Protein AF-0000000082332809 (afdb_homodimer)

Sequence (486 aa):
MLRMMIKRKRERTHAEDRYLALVLATSAGLLNAMALGAFGIFPSHMSGNAAQLSSEVSNVDIRDLKFLLAILTAFVIGCVTSRLIVMYGVKHHLRTIFSIVLLTEGVMLMLLSAFETFFYAAGNNREAIVCLGFLMGIHNATSTQLSNGRVRSTHVTGTLTDAGIALGSVLTAWFQRDRSQPMTAACQQFVTHLVTIVSFLSGGMAGLLLFEQFSFSSMIAVGMFLVLIAISSIVITVRIARYMLRMMIKRKRERTHAEDRYLALVLATSAGLLNAMALGAFGIFPSHMSGNAAQLSSEVSNVDIRDLKFLLAILTAFVIGCVTSRLIVMYGVKHHLRTIFSIVLLTEGVMLMLLSAFETFFYAAGNNREAIVCLGFLMGIHNATSTQLSNGRVRSTHVTGTLTDAGIALGSVLTAWFQRDRSQPMTAACQQFVTHLVTIVSFLSGGMAGLLLFEQFSFSSMIAVGMFLVLIAISSIVITVRIARY

Solvent-accessible surface area (backbone atoms only — not comparable to full-atom values): 22705 Å² total; per-residue (Å²): 120,53,63,56,53,36,77,55,96,60,84,79,50,73,67,43,48,36,50,48,19,39,54,48,2,18,50,42,15,24,52,34,24,35,38,27,68,76,69,71,42,58,60,59,30,38,36,51,45,45,52,47,36,24,51,28,67,72,68,66,41,60,70,62,37,51,52,44,50,44,29,53,49,27,19,32,51,18,4,20,51,34,35,45,52,47,52,53,21,58,75,68,68,41,46,51,38,57,25,48,52,40,27,50,48,11,50,50,41,28,50,50,28,48,46,44,69,74,60,64,45,89,81,51,54,61,59,53,44,28,52,48,7,20,49,44,16,26,50,41,27,45,38,23,62,70,47,75,62,74,31,56,39,63,28,41,37,50,36,44,33,50,26,14,34,23,46,20,48,33,50,47,32,63,72,58,70,43,77,82,56,61,47,63,58,30,47,50,51,24,50,42,32,49,45,25,49,52,24,17,38,53,19,18,32,51,20,37,57,40,23,76,74,48,44,61,61,34,40,36,52,52,12,48,50,36,31,49,54,17,49,52,25,38,52,49,44,51,54,50,68,73,93,120,52,63,59,52,38,77,56,97,60,83,79,51,73,66,45,48,38,52,49,20,39,53,48,2,19,51,42,14,24,51,33,24,35,36,28,67,75,69,68,41,58,62,58,31,38,36,50,47,45,53,46,38,23,51,26,67,71,68,66,41,61,68,62,35,52,50,44,49,44,28,54,49,28,19,32,50,17,4,21,50,35,35,44,52,46,52,54,21,57,75,66,69,42,47,51,40,57,24,49,52,40,28,51,49,10,50,49,39,28,50,51,28,50,47,44,67,73,61,64,46,89,82,53,54,60,58,53,45,29,50,47,8,20,48,45,17,26,50,43,28,44,39,22,63,72,47,72,63,74,31,56,39,63,29,41,37,49,37,43,34,51,26,14,34,23,46,19,50,34,50,48,31,63,72,59,69,44,77,82,56,61,48,64,58,30,46,52,49,24,50,42,32,48,44,25,50,51,23,15,38,51,18,17,34,51,19,37,55,39,22,75,74,48,44,60,60,34,40,34,52,52,12,48,51,36,30,49,54,16,49,51,24,39,52,50,44,54,53,50,67,74,94

Structure (mmCIF, N/CA/C/O backbone):
data_AF-0000000082332809-model_v1
#
loop_
_entity.id
_entity.type
_entity.pdbx_description
1 polymer 'DUF1275 domain-containing protein'
#
loop_
_atom_site.group_PDB
_atom_site.id
_atom_site.type_symbol
_atom_site.label_atom_id
_atom_site.label_alt_id
_atom_site.label_comp_id
_atom_site.label_asym_id
_atom_site.label_entity_id
_atom_site.label_seq_id
_atom_site.pdbx_PDB_ins_code
_atom_site.Cartn_x
_atom_site.Cartn_y
_atom_site.Cartn_z
_atom_site.occupancy
_atom_site.B_iso_or_equiv
_atom_site.auth_seq_id
_atom_site.auth_comp_id
_atom_site.auth_asym_id
_atom_site.auth_atom_id
_atom_site.pdbx_PDB_model_num
ATOM 1 N N . MET A 1 1 ? 8.352 23.594 -10.523 1 31.84 1 MET A N 1
ATOM 2 C CA . MET A 1 1 ? 8 22.188 -10.391 1 31.84 1 MET A CA 1
ATOM 3 C C . MET A 1 1 ? 8.75 21.547 -9.227 1 31.84 1 MET A C 1
ATOM 5 O O . MET A 1 1 ? 8.156 20.797 -8.438 1 31.84 1 MET A O 1
ATOM 9 N N . LEU A 1 2 ? 10.125 21.797 -9.305 1 36.22 2 LEU A N 1
ATOM 10 C CA . LEU A 1 2 ? 11.078 21.203 -8.375 1 36.22 2 LEU A CA 1
ATOM 11 C C . LEU A 1 2 ? 11.008 21.875 -7.012 1 36.22 2 LEU A C 1
ATOM 13 O O . LEU A 1 2 ? 11.797 21.562 -6.117 1 36.22 2 LEU A O 1
ATOM 17 N N . ARG A 1 3 ? 10.273 22.859 -6.977 1 40.22 3 ARG A N 1
ATOM 18 C CA . ARG A 1 3 ? 10.094 23.625 -5.746 1 40.22 3 ARG A CA 1
ATOM 19 C C . ARG A 1 3 ? 9.461 22.766 -4.656 1 40.22 3 ARG A C 1
ATOM 21 O O . ARG A 1 3 ? 9.328 23.203 -3.51 1 40.22 3 ARG A O 1
ATOM 28 N N . MET A 1 4 ? 8.922 21.609 -5.113 1 40.78 4 MET A N 1
ATOM 29 C CA . MET A 1 4 ? 7.953 20.797 -4.367 1 40.78 4 MET A CA 1
ATOM 30 C C . MET A 1 4 ? 8.641 20.016 -3.26 1 40.78 4 MET A C 1
ATOM 32 O O . MET A 1 4 ? 7.977 19.406 -2.424 1 40.78 4 MET A O 1
ATOM 36 N N . MET A 1 5 ? 10.016 19.938 -3.342 1 40.44 5 MET A N 1
ATOM 37 C CA . MET A 1 5 ? 10.711 19.094 -2.373 1 40.44 5 MET A CA 1
ATOM 38 C C . MET A 1 5 ? 10.977 19.859 -1.079 1 40.44 5 MET A C 1
ATOM 40 O O . MET A 1 5 ? 11.625 19.344 -0.17 1 40.44 5 MET A O 1
ATOM 44 N N . ILE A 1 6 ? 10.711 21.172 -0.948 1 41.44 6 ILE A N 1
ATOM 45 C CA . ILE A 1 6 ? 10.977 22.016 0.218 1 41.44 6 ILE A CA 1
ATOM 46 C C . ILE A 1 6 ? 9.828 21.891 1.215 1 41.44 6 ILE A C 1
ATOM 48 O O . ILE A 1 6 ? 8.656 21.859 0.823 1 41.44 6 ILE A O 1
ATOM 52 N N . LYS A 1 7 ? 10.125 21.391 2.406 1 48.38 7 LYS A N 1
ATOM 53 C CA . LYS A 1 7 ? 9.133 21.484 3.469 1 48.38 7 LYS A CA 1
ATOM 54 C C . LYS A 1 7 ? 8.5 22.875 3.498 1 48.38 7 LYS A C 1
ATOM 56 O O . LYS A 1 7 ? 9.188 23.875 3.75 1 48.38 7 LYS A O 1
ATOM 61 N N . ARG A 1 8 ? 7.742 23.25 2.592 1 47.28 8 ARG A N 1
ATOM 62 C CA . ARG A 1 8 ? 7.141 24.578 2.68 1 47.28 8 ARG A CA 1
ATOM 63 C C . ARG A 1 8 ? 6.117 24.641 3.807 1 47.28 8 ARG A C 1
ATOM 65 O O . ARG A 1 8 ? 5.559 23.609 4.207 1 47.28 8 ARG A O 1
ATOM 72 N N . LYS A 1 9 ? 6.145 25.797 4.52 1 50.56 9 LYS A N 1
ATOM 73 C CA . LYS A 1 9 ? 5.117 26.281 5.434 1 50.56 9 LYS A CA 1
ATOM 74 C C . LYS A 1 9 ? 3.719 26 4.898 1 50.56 9 LYS A C 1
ATOM 76 O O . LYS A 1 9 ? 2.803 25.703 5.668 1 50.56 9 LYS A O 1
ATOM 81 N N . ARG A 1 10 ? 3.59 26.094 3.549 1 53.03 10 ARG A N 1
ATOM 82 C CA . ARG A 1 10 ? 2.223 26.016 3.041 1 53.03 10 ARG A CA 1
ATOM 83 C C . ARG A 1 10 ? 1.89 24.594 2.578 1 53.03 10 ARG A C 1
ATOM 85 O O . ARG A 1 10 ? 2.783 23.828 2.203 1 53.03 10 ARG A O 1
ATOM 92 N N . GLU A 1 11 ? 0.721 24.141 2.744 1 61.38 11 GLU A N 1
ATOM 93 C CA . GLU A 1 11 ? 0.176 22.875 2.268 1 61.38 11 GLU A CA 1
ATOM 94 C C . GLU A 1 11 ? 0.401 22.703 0.767 1 61.38 11 GLU A C 1
ATOM 96 O O . GLU A 1 11 ? 0.272 23.672 0.003 1 61.38 11 GLU A O 1
ATOM 101 N N . ARG A 1 12 ? 1.02 21.734 0.289 1 63.88 12 ARG A N 1
ATOM 102 C CA . ARG A 1 12 ? 1.273 21.438 -1.119 1 63.88 12 ARG A CA 1
ATOM 103 C C . ARG A 1 12 ? -0.029 21.391 -1.91 1 63.88 12 ARG A C 1
ATOM 105 O O . ARG A 1 12 ? -1.061 20.953 -1.389 1 63.88 12 ARG A O 1
ATOM 112 N N . THR A 1 13 ? 0.15 21.922 -3.096 1 72.19 13 THR A N 1
ATOM 113 C CA . THR A 1 13 ? -0.996 21.875 -3.998 1 72.19 13 THR A CA 1
ATOM 114 C C . THR A 1 13 ? -1.102 20.5 -4.648 1 72.19 13 THR A C 1
ATOM 116 O O . THR A 1 13 ? -0.161 19.703 -4.594 1 72.19 13 THR A O 1
ATOM 119 N N . HIS A 1 14 ? -2.203 20.188 -5.18 1 77.19 14 HIS A N 1
ATOM 120 C CA . HIS A 1 14 ? -2.426 18.922 -5.875 1 77.19 14 HIS A CA 1
ATOM 121 C C . HIS A 1 14 ? -1.499 18.781 -7.078 1 77.19 14 HIS A C 1
ATOM 123 O O . HIS A 1 14 ? -1.042 17.688 -7.391 1 77.19 14 HIS A O 1
ATOM 129 N N . ALA A 1 15 ? -1.16 19.906 -7.652 1 76.12 15 ALA A N 1
ATOM 130 C CA . ALA A 1 15 ? -0.269 19.891 -8.812 1 76.12 15 ALA A CA 1
ATOM 131 C C . ALA A 1 15 ? 1.146 19.484 -8.406 1 76.12 15 ALA A C 1
ATOM 133 O O . ALA A 1 15 ? 1.797 18.703 -9.102 1 76.12 15 ALA A O 1
ATOM 134 N N . GLU A 1 16 ? 1.56 20 -7.324 1 76.12 16 GLU A N 1
ATOM 135 C CA . GLU A 1 16 ? 2.879 19.656 -6.805 1 76.12 16 GLU A CA 1
ATOM 136 C C . GLU A 1 16 ? 2.955 18.172 -6.445 1 76.12 16 GLU A C 1
ATOM 138 O O . GLU A 1 16 ? 3.967 17.516 -6.703 1 76.12 16 GLU A O 1
ATOM 143 N N . ASP A 1 17 ? 1.878 17.688 -5.957 1 79.81 17 ASP A N 1
ATOM 144 C CA . ASP A 1 17 ? 1.815 16.266 -5.598 1 79.81 17 ASP A CA 1
ATOM 145 C C . ASP A 1 17 ? 1.895 15.383 -6.84 1 79.81 17 ASP A C 1
ATOM 147 O O . ASP A 1 17 ? 2.506 14.312 -6.805 1 79.81 17 ASP A O 1
ATOM 151 N N . ARG A 1 18 ? 1.342 15.883 -7.852 1 82.12 18 ARG A N 1
ATOM 152 C CA . ARG A 1 18 ? 1.35 15.109 -9.086 1 82.12 18 ARG A CA 1
ATOM 153 C C . ARG A 1 18 ? 2.752 15.047 -9.688 1 82.12 18 ARG A C 1
ATOM 155 O O . ARG A 1 18 ? 3.168 14 -10.195 1 82.12 18 ARG A O 1
ATOM 162 N N . TYR A 1 19 ? 3.385 16.094 -9.586 1 80.75 19 TYR A N 1
ATOM 163 C CA . TYR A 1 19 ? 4.754 16.109 -10.094 1 80.75 19 TYR A CA 1
ATOM 164 C C . TYR A 1 19 ? 5.652 15.203 -9.258 1 80.75 19 TYR A C 1
ATOM 166 O O . TYR A 1 19 ? 6.484 14.477 -9.797 1 80.75 19 TYR A O 1
ATOM 174 N N . LEU A 1 20 ? 5.465 15.297 -8 1 78.44 20 LEU A N 1
ATOM 175 C CA . LEU A 1 20 ? 6.211 14.414 -7.105 1 78.44 20 LEU A CA 1
ATOM 176 C C . LEU A 1 20 ? 5.902 12.953 -7.398 1 78.44 20 LEU A C 1
ATOM 178 O O . LEU A 1 20 ? 6.809 12.117 -7.434 1 78.44 20 LEU A O 1
ATOM 182 N N . ALA A 1 21 ? 4.652 12.781 -7.594 1 83.06 21 ALA A N 1
ATOM 183 C CA . ALA A 1 21 ? 4.215 11.422 -7.914 1 83.06 21 ALA A CA 1
ATOM 184 C C . ALA A 1 21 ? 4.867 10.922 -9.195 1 83.06 21 ALA A C 1
ATOM 186 O O . ALA A 1 21 ? 5.332 9.781 -9.258 1 83.06 21 ALA A O 1
ATOM 187 N N . LEU A 1 22 ? 4.922 11.773 -10.125 1 83.56 22 LEU A N 1
ATOM 188 C CA . LEU A 1 22 ? 5.496 11.414 -11.414 1 83.56 22 LEU A CA 1
ATOM 189 C C . LEU A 1 22 ? 6.961 11.016 -11.266 1 83.56 22 LEU A C 1
ATOM 191 O O . LEU A 1 22 ? 7.375 9.961 -11.758 1 83.56 22 LEU A O 1
ATOM 195 N N . VAL A 1 23 ? 7.672 11.734 -10.562 1 81.75 23 VAL A N 1
ATOM 196 C CA . VAL A 1 23 ? 9.117 11.531 -10.461 1 81.75 23 VAL A CA 1
ATOM 197 C C . VAL A 1 23 ? 9.406 10.352 -9.539 1 81.75 23 VAL A C 1
ATOM 199 O O . VAL A 1 23 ? 10.164 9.445 -9.891 1 81.75 23 VAL A O 1
ATOM 202 N N . LEU A 1 24 ? 8.781 10.352 -8.438 1 83.94 24 LEU A N 1
ATOM 203 C CA . LEU A 1 24 ? 9.094 9.359 -7.418 1 83.94 24 LEU A CA 1
ATOM 204 C C . LEU A 1 24 ? 8.531 7.992 -7.805 1 83.94 24 LEU A C 1
ATOM 206 O O . LEU A 1 24 ? 9.203 6.969 -7.629 1 83.94 24 LEU A O 1
ATOM 210 N N . ALA A 1 25 ? 7.348 7.992 -8.336 1 87.19 25 ALA A N 1
ATOM 211 C CA . ALA A 1 25 ? 6.746 6.723 -8.727 1 87.19 25 ALA A CA 1
ATOM 212 C C . ALA A 1 25 ? 7.457 6.133 -9.945 1 87.19 25 ALA A C 1
ATOM 214 O O . ALA A 1 25 ? 7.629 4.914 -10.039 1 87.19 25 ALA A O 1
ATOM 215 N N . THR A 1 26 ? 7.82 6.98 -10.859 1 86.62 26 THR A N 1
ATOM 216 C CA . THR A 1 26 ? 8.562 6.508 -12.023 1 86.62 26 THR A CA 1
ATOM 217 C C . THR A 1 26 ? 9.906 5.914 -11.594 1 86.62 26 THR A C 1
ATOM 219 O O . THR A 1 26 ? 10.289 4.84 -12.062 1 86.62 26 THR A O 1
ATOM 222 N N . SER A 1 27 ? 10.594 6.582 -10.734 1 83.81 27 SER A N 1
ATOM 223 C CA . SER A 1 27 ? 11.867 6.086 -10.234 1 83.81 27 SER A CA 1
ATOM 224 C C . SER A 1 27 ? 11.703 4.77 -9.484 1 83.81 27 SER A C 1
ATOM 226 O O . SER A 1 27 ? 12.539 3.871 -9.594 1 83.81 27 SER A O 1
ATOM 228 N N . ALA A 1 28 ? 10.656 4.691 -8.719 1 84.12 28 ALA A N 1
ATOM 229 C CA . ALA A 1 28 ? 10.367 3.461 -7.984 1 84.12 28 ALA A CA 1
ATOM 230 C C . ALA A 1 28 ? 10.109 2.301 -8.938 1 84.12 28 ALA A C 1
ATOM 232 O O . ALA A 1 28 ? 10.586 1.187 -8.719 1 84.12 28 ALA A O 1
ATOM 233 N N . GLY A 1 29 ? 9.336 2.559 -9.945 1 83.75 29 GLY A N 1
ATOM 234 C CA . GLY A 1 29 ? 9.086 1.553 -10.969 1 83.75 29 GLY A CA 1
ATOM 235 C C . GLY A 1 29 ? 10.352 1.089 -11.672 1 83.75 29 GLY A C 1
ATOM 236 O O . GLY A 1 29 ? 10.531 -0.109 -11.898 1 83.75 29 GLY A O 1
ATOM 237 N N . LEU A 1 30 ? 11.188 2.068 -12 1 82.56 30 LEU A N 1
ATOM 238 C CA . LEU A 1 30 ? 12.469 1.768 -12.641 1 82.56 30 LEU A CA 1
ATOM 239 C C . LEU A 1 30 ? 13.32 0.868 -11.758 1 82.56 30 LEU A C 1
ATOM 241 O O . LEU A 1 30 ? 13.859 -0.137 -12.227 1 82.56 30 LEU A O 1
ATOM 245 N N . LEU A 1 31 ? 13.383 1.238 -10.523 1 77.56 31 LEU A N 1
ATOM 246 C CA . LEU A 1 31 ? 14.203 0.502 -9.57 1 77.56 31 LEU A CA 1
ATOM 247 C C . LEU A 1 31 ? 13.664 -0.908 -9.359 1 77.56 31 LEU A C 1
ATOM 249 O O . LEU A 1 31 ? 14.43 -1.872 -9.312 1 77.56 31 LEU A O 1
ATOM 253 N N . ASN A 1 32 ? 12.414 -0.99 -9.234 1 79.5 32 ASN A N 1
ATOM 254 C CA . ASN A 1 32 ? 11.773 -2.291 -9.055 1 79.5 32 ASN A CA 1
ATOM 255 C C . ASN A 1 32 ? 12.016 -3.203 -10.258 1 79.5 32 ASN A C 1
ATOM 257 O O . ASN A 1 32 ? 12.312 -4.387 -10.086 1 79.5 32 ASN A O 1
ATOM 261 N N . ALA A 1 33 ? 11.812 -2.701 -11.406 1 76.94 33 ALA A N 1
ATOM 262 C CA . ALA A 1 33 ? 11.992 -3.477 -12.633 1 76.94 33 ALA A CA 1
ATOM 263 C C . ALA A 1 33 ? 13.445 -3.926 -12.789 1 76.94 33 ALA A C 1
ATOM 265 O O . ALA A 1 33 ? 13.711 -5.039 -13.25 1 76.94 33 ALA A O 1
ATOM 266 N N . MET A 1 34 ? 14.328 -3.105 -12.422 1 71.81 34 MET A N 1
ATOM 267 C CA . MET A 1 34 ? 15.742 -3.453 -12.523 1 71.81 34 MET A CA 1
ATOM 268 C C . MET A 1 34 ? 16.094 -4.57 -11.547 1 71.81 34 MET A C 1
ATOM 270 O O . MET A 1 34 ? 16.891 -5.461 -11.875 1 71.81 34 MET A O 1
ATOM 274 N N . ALA A 1 35 ? 15.555 -4.445 -10.367 1 73.38 35 ALA A N 1
ATOM 275 C CA . ALA A 1 35 ? 15.773 -5.512 -9.391 1 73.38 35 ALA A CA 1
ATOM 276 C C . ALA A 1 35 ? 15.195 -6.832 -9.883 1 73.38 35 ALA A C 1
ATOM 278 O O . ALA A 1 35 ? 15.789 -7.895 -9.688 1 73.38 35 ALA A O 1
ATOM 279 N N . LEU A 1 36 ? 14.086 -6.766 -10.523 1 73.12 36 LEU A N 1
ATOM 280 C CA . LEU A 1 36 ? 13.469 -7.953 -11.109 1 73.12 36 LEU A CA 1
ATOM 281 C C . LEU A 1 36 ? 14.352 -8.531 -12.203 1 73.12 36 LEU A C 1
ATOM 283 O O . LEU A 1 36 ? 14.539 -9.75 -12.281 1 73.12 36 LEU A O 1
ATOM 287 N N . GLY A 1 37 ? 14.766 -7.699 -13.031 1 69.06 37 GLY A N 1
ATOM 288 C CA . GLY A 1 37 ? 15.633 -8.156 -14.102 1 69.06 37 GLY A CA 1
ATOM 289 C C . GLY A 1 37 ? 16.938 -8.758 -13.602 1 69.06 37 GLY A C 1
ATOM 290 O O . GLY A 1 37 ? 17.391 -9.781 -14.109 1 69.06 37 GLY A O 1
ATOM 291 N N . ALA A 1 38 ? 17.484 -8.141 -12.633 1 66.88 38 ALA A N 1
ATOM 292 C CA . ALA A 1 38 ? 18.797 -8.547 -12.133 1 66.88 38 ALA A CA 1
ATOM 293 C C . ALA A 1 38 ? 18.688 -9.773 -11.242 1 66.88 38 ALA A C 1
ATOM 295 O O . ALA A 1 38 ? 19.531 -10.68 -11.312 1 66.88 38 ALA A O 1
ATOM 296 N N . PHE A 1 39 ? 17.562 -9.773 -10.43 1 66.69 39 PHE A N 1
ATOM 297 C CA . PHE A 1 39 ? 17.562 -10.773 -9.375 1 66.69 39 PHE A CA 1
ATOM 298 C C . PHE A 1 39 ? 16.297 -11.633 -9.438 1 66.69 39 PHE A C 1
ATOM 300 O O . PHE A 1 39 ? 16.188 -12.625 -8.711 1 66.69 39 PHE A O 1
ATOM 307 N N . GLY A 1 40 ? 15.383 -11.25 -10.203 1 65.44 40 GLY A N 1
ATOM 308 C CA . GLY A 1 40 ? 14.164 -12.031 -10.352 1 65.44 40 GLY A CA 1
ATOM 309 C C . GLY A 1 40 ? 13.156 -11.797 -9.242 1 65.44 40 GLY A C 1
ATOM 310 O O . GLY A 1 40 ? 12.227 -12.586 -9.062 1 65.44 40 GLY A O 1
ATOM 311 N N . ILE A 1 41 ? 13.453 -10.766 -8.32 1 63.53 41 ILE A N 1
ATOM 312 C CA . ILE A 1 41 ? 12.562 -10.508 -7.191 1 63.53 41 ILE A CA 1
ATOM 313 C C . ILE A 1 41 ? 12.18 -9.031 -7.168 1 63.53 41 ILE A C 1
ATOM 315 O O . ILE A 1 41 ? 12.898 -8.188 -7.711 1 63.53 41 ILE A O 1
ATOM 319 N N . PHE A 1 42 ? 10.977 -8.805 -6.703 1 63.88 42 PHE A N 1
ATOM 320 C CA . PHE A 1 42 ? 10.531 -7.43 -6.5 1 63.88 42 PHE A CA 1
ATOM 321 C C . PHE A 1 42 ? 10.859 -6.961 -5.086 1 63.88 42 PHE A C 1
ATOM 323 O O . PHE A 1 42 ? 10.141 -7.293 -4.141 1 63.88 42 PHE A O 1
ATOM 330 N N . PRO A 1 43 ? 11.93 -6.125 -4.977 1 58.62 43 PRO A N 1
ATOM 331 C CA . PRO A 1 43 ? 12.336 -5.738 -3.627 1 58.62 43 PRO A CA 1
ATOM 332 C C . PRO A 1 43 ? 11.32 -4.836 -2.936 1 58.62 43 PRO A C 1
ATOM 334 O O . PRO A 1 43 ? 11.312 -4.738 -1.705 1 58.62 43 PRO A O 1
ATOM 337 N N . SER A 1 44 ? 10.484 -4.156 -3.703 1 62.34 44 SER A N 1
ATOM 338 C CA . SER A 1 44 ? 9.57 -3.191 -3.102 1 62.34 44 SER A CA 1
ATOM 339 C C . SER A 1 44 ? 8.211 -3.822 -2.826 1 62.34 44 SER A C 1
ATOM 341 O O . SER A 1 44 ? 7.348 -3.201 -2.201 1 62.34 44 SER A O 1
ATOM 343 N N . HIS A 1 45 ? 8.031 -4.988 -3.316 1 67.94 45 HIS A N 1
ATOM 344 C CA . HIS A 1 45 ? 6.723 -5.621 -3.16 1 67.94 45 HIS A CA 1
ATOM 345 C C . HIS A 1 45 ? 6.633 -6.379 -1.837 1 67.94 45 HIS A C 1
ATOM 347 O O . HIS A 1 45 ? 6.629 -7.609 -1.82 1 67.94 45 HIS A O 1
ATOM 353 N N . MET A 1 46 ? 6.543 -5.637 -0.828 1 66.56 46 MET A N 1
ATOM 354 C CA . MET A 1 46 ? 6.598 -6.227 0.506 1 66.56 46 MET A CA 1
ATOM 355 C C . MET A 1 46 ? 5.371 -7.098 0.764 1 66.56 46 MET A C 1
ATOM 357 O O . MET A 1 46 ? 5.457 -8.094 1.48 1 66.56 46 MET A O 1
ATOM 361 N N . SER A 1 47 ? 4.277 -6.68 0.091 1 64.94 47 SER A N 1
ATOM 362 C CA . SER A 1 47 ? 3.09 -7.516 0.227 1 64.94 47 SER A CA 1
ATOM 363 C C . SER A 1 47 ? 3.332 -8.914 -0.333 1 64.94 47 SER A C 1
ATOM 365 O O . SER A 1 47 ? 2.988 -9.914 0.305 1 64.94 47 SER A O 1
ATOM 367 N N . GLY A 1 48 ? 3.975 -9 -1.469 1 67.25 48 GLY A N 1
ATOM 368 C CA . GLY A 1 48 ? 4.332 -10.289 -2.053 1 67.25 48 GLY A CA 1
ATOM 369 C C . GLY A 1 48 ? 5.367 -11.047 -1.247 1 67.25 48 GLY A C 1
ATOM 370 O O . GLY A 1 48 ? 5.227 -12.25 -1.021 1 67.25 48 GLY A O 1
ATOM 371 N N . ASN A 1 49 ? 6.402 -10.312 -0.8 1 67.19 49 ASN A N 1
ATOM 372 C CA . ASN A 1 49 ? 7.453 -10.93 0.001 1 67.19 49 ASN A CA 1
ATOM 373 C C . ASN A 1 49 ? 6.906 -11.477 1.319 1 67.19 49 ASN A C 1
ATOM 375 O O . ASN A 1 49 ? 7.312 -12.547 1.77 1 67.19 49 ASN A O 1
ATOM 379 N N . ALA A 1 50 ? 5.977 -10.703 1.806 1 65.31 50 ALA A N 1
ATOM 380 C CA . ALA A 1 50 ? 5.363 -11.141 3.059 1 65.31 50 ALA A CA 1
ATOM 381 C C . ALA A 1 50 ? 4.488 -12.367 2.844 1 65.31 50 ALA A C 1
ATOM 383 O O . ALA A 1 50 ? 4.504 -13.297 3.656 1 65.31 50 ALA A O 1
ATOM 384 N N . ALA A 1 51 ? 3.748 -12.289 1.78 1 65.69 51 ALA A N 1
ATOM 385 C CA . ALA A 1 51 ? 2.924 -13.453 1.457 1 65.69 51 ALA A CA 1
ATOM 386 C C . ALA A 1 51 ? 3.791 -14.68 1.188 1 65.69 51 ALA A C 1
ATOM 388 O O . ALA A 1 51 ? 3.455 -15.789 1.609 1 65.69 51 ALA A O 1
ATOM 389 N N . GLN A 1 52 ? 4.855 -14.438 0.491 1 68.62 52 GLN A N 1
ATOM 390 C CA . GLN A 1 52 ? 5.789 -15.523 0.231 1 68.62 52 GLN A CA 1
ATOM 391 C C . GLN A 1 52 ? 6.418 -16.031 1.526 1 68.62 52 GLN A C 1
ATOM 393 O O . GLN A 1 52 ? 6.664 -17.234 1.673 1 68.62 52 GLN A O 1
ATOM 398 N N . LEU A 1 53 ? 6.656 -15.125 2.381 1 67.25 53 LEU A N 1
ATOM 399 C CA . LEU A 1 53 ? 7.172 -15.5 3.693 1 67.25 53 LEU A CA 1
ATOM 400 C C . LEU A 1 53 ? 6.215 -16.453 4.398 1 67.25 53 LEU A C 1
ATOM 402 O O . LEU A 1 53 ? 6.645 -17.453 4.992 1 67.25 53 LEU A O 1
ATOM 406 N N . SER A 1 54 ? 4.945 -16.141 4.305 1 66.5 54 SER A N 1
ATOM 407 C CA . SER A 1 54 ? 3.938 -17 4.918 1 66.5 54 SER A CA 1
ATOM 408 C C . SER A 1 54 ? 3.949 -18.391 4.297 1 66.5 54 SER A C 1
ATOM 410 O O . SER A 1 54 ? 3.781 -19.391 5 1 66.5 54 SER A O 1
ATOM 412 N N . SER A 1 55 ? 4.203 -18.391 2.994 1 67.19 55 SER A N 1
ATOM 413 C CA . SER A 1 55 ? 4.238 -19.672 2.297 1 67.19 55 SER A CA 1
ATOM 414 C C . SER A 1 55 ? 5.516 -20.438 2.623 1 67.19 55 SER A C 1
ATOM 416 O O . SER A 1 55 ? 5.492 -21.672 2.732 1 67.19 55 SER A O 1
ATOM 418 N N . GLU A 1 56 ? 6.594 -19.75 2.768 1 67.5 56 GLU A N 1
ATOM 419 C CA . GLU A 1 56 ? 7.879 -20.391 3.039 1 67.5 56 GLU A CA 1
ATOM 420 C C . GLU A 1 56 ? 7.938 -20.922 4.469 1 67.5 56 GLU A C 1
ATOM 422 O O . GLU A 1 56 ? 8.617 -21.906 4.738 1 67.5 56 GLU A O 1
ATOM 427 N N . VAL A 1 57 ? 7.266 -20.25 5.324 1 62.38 57 VAL A N 1
ATOM 428 C CA . VAL A 1 57 ? 7.191 -20.734 6.699 1 62.38 57 VAL A CA 1
ATOM 429 C C . VAL A 1 57 ? 6.48 -22.078 6.734 1 62.38 57 VAL A C 1
ATOM 431 O O . VAL A 1 57 ? 6.855 -22.969 7.508 1 62.38 57 VAL A O 1
ATOM 434 N N . SER A 1 58 ? 5.613 -22.219 5.805 1 62.94 58 SER A N 1
ATOM 435 C CA . SER A 1 58 ? 4.863 -23.469 5.746 1 62.94 58 SER A CA 1
ATOM 436 C C . SER A 1 58 ? 5.648 -24.562 5.023 1 62.94 58 SER A C 1
ATOM 438 O O . SER A 1 58 ? 5.477 -25.75 5.297 1 62.94 58 SER A O 1
ATOM 440 N N . ASN A 1 59 ? 6.539 -24.156 4.047 1 63.44 59 ASN A N 1
ATOM 441 C CA . ASN A 1 59 ? 7.246 -25.141 3.23 1 63.44 59 ASN A CA 1
ATOM 442 C C . ASN A 1 59 ? 8.641 -25.422 3.783 1 63.44 59 ASN A C 1
ATOM 444 O O . ASN A 1 59 ? 9.391 -26.219 3.211 1 63.44 59 ASN A O 1
ATOM 448 N N . VAL A 1 60 ? 9.07 -24.891 4.816 1 63.81 60 VAL A N 1
ATOM 449 C CA . VAL A 1 60 ? 10.234 -25.203 5.648 1 63.81 60 VAL A CA 1
ATOM 450 C C . VAL A 1 60 ? 11.516 -24.812 4.914 1 63.81 60 VAL A C 1
ATOM 452 O O . VAL A 1 60 ? 12.57 -25.406 5.152 1 63.81 60 VAL A O 1
ATOM 455 N N . ASP A 1 61 ? 11.461 -24 4 1 69.81 61 ASP A N 1
ATOM 456 C CA . ASP A 1 61 ? 12.75 -23.578 3.451 1 69.81 61 ASP A CA 1
ATOM 457 C C . ASP A 1 61 ? 13.312 -22.391 4.227 1 69.81 61 ASP A C 1
ATOM 459 O O . ASP A 1 61 ? 13.047 -21.234 3.891 1 69.81 61 ASP A O 1
ATOM 463 N N . ILE A 1 62 ? 14.164 -22.625 5.07 1 74.69 62 ILE A N 1
ATOM 464 C CA . ILE A 1 62 ? 14.68 -21.656 6.047 1 74.69 62 ILE A CA 1
ATOM 465 C C . ILE A 1 62 ? 15.539 -20.625 5.336 1 74.69 62 ILE A C 1
ATOM 467 O O . ILE A 1 62 ? 15.586 -19.453 5.754 1 74.69 62 ILE A O 1
ATOM 471 N N . ARG A 1 63 ? 16.188 -21.109 4.309 1 75.31 63 ARG A N 1
ATOM 472 C CA . ARG A 1 63 ? 17.078 -20.172 3.604 1 75.31 63 ARG A CA 1
ATOM 473 C C . ARG A 1 63 ? 16.281 -19.062 2.939 1 75.31 63 ARG A C 1
ATOM 475 O O . ARG A 1 63 ? 16.625 -17.891 3.051 1 75.31 63 ARG A O 1
ATOM 482 N N . ASP A 1 64 ? 15.188 -19.375 2.287 1 75.44 64 ASP A N 1
ATOM 483 C CA . ASP A 1 64 ? 14.336 -18.391 1.624 1 75.44 64 ASP A CA 1
ATOM 484 C C . ASP A 1 64 ? 13.625 -17.516 2.645 1 75.44 64 ASP A C 1
ATOM 486 O O . ASP A 1 64 ? 13.445 -16.312 2.418 1 75.44 64 ASP A O 1
ATOM 490 N N . LEU A 1 65 ? 13.383 -18.141 3.742 1 77.5 65 LEU A N 1
ATOM 491 C CA . LEU A 1 65 ? 12.719 -17.391 4.809 1 77.5 65 LEU A CA 1
ATOM 492 C C . LEU A 1 65 ? 13.625 -16.312 5.363 1 77.5 65 LEU A C 1
ATOM 494 O O . LEU A 1 65 ? 13.195 -15.164 5.555 1 77.5 65 LEU A O 1
ATOM 498 N N . LYS A 1 66 ? 14.844 -16.672 5.594 1 79.75 66 LYS A N 1
ATOM 499 C CA . LYS A 1 66 ? 15.812 -15.719 6.125 1 79.75 66 LYS A CA 1
ATOM 500 C C . LYS A 1 66 ? 16.047 -14.57 5.145 1 79.75 66 LYS A C 1
ATOM 502 O O . LYS A 1 66 ? 16.203 -13.422 5.547 1 79.75 66 LYS A O 1
ATOM 507 N N . PHE A 1 67 ? 16.094 -14.93 3.984 1 81.25 67 PHE A N 1
ATOM 508 C CA . PHE A 1 67 ? 16.312 -13.938 2.936 1 81.25 67 PHE A CA 1
ATOM 509 C C . PHE A 1 67 ? 15.164 -12.953 2.857 1 81.25 67 PHE A C 1
ATOM 511 O O . PHE A 1 67 ? 15.375 -11.742 2.803 1 81.25 67 PHE A O 1
ATOM 518 N N . LEU A 1 68 ? 13.961 -13.438 2.93 1 78.81 68 LEU A N 1
ATOM 519 C CA . LEU A 1 68 ? 12.773 -12.594 2.869 1 78.81 68 LEU A CA 1
ATOM 520 C C . LEU A 1 68 ? 12.688 -11.688 4.098 1 78.81 68 LEU A C 1
ATOM 522 O O . LEU A 1 68 ? 12.367 -10.508 3.98 1 78.81 68 LEU A O 1
ATOM 526 N N . LEU A 1 69 ? 13.031 -12.281 5.152 1 82.62 69 LEU A N 1
ATOM 527 C CA . LEU A 1 69 ? 13.039 -11.508 6.387 1 82.62 69 LEU A CA 1
ATOM 528 C C . LEU A 1 69 ? 14.086 -10.406 6.328 1 82.62 69 LEU A C 1
ATOM 530 O O . LEU A 1 69 ? 13.867 -9.305 6.848 1 82.62 69 LEU A O 1
ATOM 534 N N . ALA A 1 70 ? 15.172 -10.734 5.738 1 85.94 70 ALA A N 1
ATOM 535 C CA . ALA A 1 70 ? 16.25 -9.758 5.613 1 85.94 70 ALA A CA 1
ATOM 536 C C . ALA A 1 70 ? 15.82 -8.57 4.746 1 85.94 70 ALA A C 1
ATOM 538 O O . ALA A 1 70 ? 16.125 -7.422 5.059 1 85.94 70 ALA A O 1
ATOM 539 N N . ILE A 1 71 ? 15.117 -8.859 3.717 1 84.38 71 ILE A N 1
ATOM 540 C CA . ILE A 1 71 ? 14.656 -7.809 2.818 1 84.38 71 ILE A CA 1
ATOM 541 C C . ILE A 1 71 ? 13.633 -6.93 3.533 1 84.38 71 ILE A C 1
ATOM 543 O O . ILE A 1 71 ? 13.703 -5.699 3.457 1 84.38 71 ILE A O 1
ATOM 547 N N . LEU A 1 72 ? 12.773 -7.586 4.238 1 85.56 72 LEU A N 1
ATOM 548 C CA . LEU A 1 72 ? 11.742 -6.859 4.969 1 85.56 72 LEU A CA 1
ATOM 549 C C . LEU A 1 72 ? 12.359 -5.965 6.039 1 85.56 72 LEU A C 1
ATOM 551 O O . LEU A 1 72 ? 11.977 -4.801 6.176 1 85.56 72 LEU A O 1
ATOM 555 N N . THR A 1 73 ? 13.297 -6.543 6.738 1 89.75 73 THR A N 1
ATOM 556 C CA . THR A 1 73 ? 13.961 -5.797 7.805 1 89.75 73 THR A CA 1
ATOM 557 C C . THR A 1 73 ? 14.766 -4.637 7.227 1 89.75 73 THR A C 1
ATOM 559 O O . THR A 1 73 ? 14.773 -3.539 7.789 1 89.75 73 THR A O 1
ATOM 562 N N . ALA A 1 74 ? 15.477 -4.898 6.18 1 90.81 74 ALA A N 1
ATOM 563 C CA . ALA A 1 74 ? 16.234 -3.846 5.52 1 90.81 74 ALA A CA 1
ATOM 564 C C . ALA A 1 74 ? 15.328 -2.715 5.055 1 90.81 74 ALA A C 1
ATOM 566 O O . ALA A 1 74 ? 15.672 -1.538 5.188 1 90.81 74 ALA A O 1
ATOM 567 N N . PHE A 1 75 ? 14.242 -3.076 4.547 1 90.25 75 PHE A N 1
ATOM 568 C CA . PHE A 1 75 ? 13.25 -2.102 4.113 1 90.25 75 PHE A CA 1
ATOM 569 C C . PHE A 1 75 ? 12.805 -1.228 5.281 1 90.25 75 PHE A C 1
ATOM 571 O O . PHE A 1 75 ? 12.789 0 5.172 1 90.25 75 PHE A O 1
ATOM 578 N N . VAL A 1 76 ? 12.516 -1.847 6.371 1 92.25 76 VAL A N 1
ATOM 579 C CA . VAL A 1 76 ? 12.039 -1.129 7.551 1 92.25 76 VAL A CA 1
ATOM 580 C C . VAL A 1 76 ? 13.148 -0.226 8.086 1 92.25 76 VAL A C 1
ATOM 582 O O . VAL A 1 76 ? 12.898 0.921 8.461 1 92.25 76 VAL A O 1
ATOM 585 N N . ILE A 1 77 ? 14.289 -0.732 8.125 1 93.31 77 ILE A N 1
ATOM 586 C CA . ILE A 1 77 ? 15.43 0.053 8.578 1 93.31 77 ILE A CA 1
ATOM 587 C C . ILE A 1 77 ? 15.625 1.266 7.672 1 93.31 77 ILE A C 1
ATOM 589 O O . ILE A 1 77 ? 15.961 2.354 8.141 1 93.31 77 ILE A O 1
ATOM 593 N N . GLY A 1 78 ? 15.461 1.021 6.395 1 93.19 78 GLY A N 1
ATOM 594 C CA . GLY A 1 78 ? 15.5 2.139 5.465 1 93.19 78 GLY A CA 1
ATOM 595 C C . GLY A 1 78 ? 14.469 3.207 5.773 1 93.19 78 GLY A C 1
ATOM 596 O O . GLY A 1 78 ? 14.781 4.398 5.75 1 93.19 78 GLY A O 1
ATOM 597 N N . CYS A 1 79 ? 13.281 2.816 6.109 1 92.94 79 CYS A N 1
ATOM 598 C CA . CYS A 1 79 ? 12.219 3.746 6.469 1 92.94 79 CYS A CA 1
ATOM 599 C C . CYS A 1 79 ? 12.57 4.52 7.734 1 92.94 79 CYS A C 1
ATOM 601 O O . CYS A 1 79 ? 12.383 5.734 7.793 1 92.94 79 CYS A O 1
ATOM 603 N N . VAL A 1 80 ? 13.062 3.824 8.664 1 93.62 80 VAL A N 1
ATOM 604 C CA . VAL A 1 80 ? 13.461 4.438 9.93 1 93.62 80 VAL A CA 1
ATOM 605 C C . VAL A 1 80 ? 14.555 5.473 9.68 1 93.62 80 VAL A C 1
ATOM 607 O O . VAL A 1 80 ? 14.5 6.586 10.211 1 93.62 80 VAL A O 1
ATOM 610 N N . THR A 1 81 ? 15.5 5.074 8.953 1 93.12 81 THR A N 1
ATOM 611 C CA . THR A 1 81 ? 16.625 5.953 8.633 1 93.12 81 THR A CA 1
ATOM 612 C C . THR A 1 81 ? 16.125 7.23 7.957 1 93.12 81 THR A C 1
ATOM 614 O O . THR A 1 81 ? 16.562 8.328 8.305 1 93.12 81 THR A O 1
ATOM 617 N N . SER A 1 82 ? 15.273 7.047 6.992 1 92.19 82 SER A N 1
ATOM 618 C CA . SER A 1 82 ? 14.703 8.203 6.301 1 92.19 82 SER A CA 1
ATOM 619 C C . SER A 1 82 ? 14.008 9.141 7.273 1 92.19 82 SER A C 1
ATOM 621 O O . SER A 1 82 ? 14.211 10.359 7.23 1 92.19 82 SER A O 1
ATOM 623 N N . ARG A 1 83 ? 13.18 8.609 8.133 1 90.38 83 ARG A N 1
ATOM 624 C CA . ARG A 1 83 ? 12.461 9.422 9.109 1 90.38 83 ARG A CA 1
ATOM 625 C C . ARG A 1 83 ? 13.422 10.156 10.031 1 90.38 83 ARG A C 1
ATOM 627 O O . ARG A 1 83 ? 13.219 11.336 10.336 1 90.38 83 ARG A O 1
ATOM 634 N N . LEU A 1 84 ? 14.469 9.492 10.461 1 90.56 84 LEU A N 1
ATOM 635 C CA . LEU A 1 84 ? 15.453 10.109 11.336 1 90.56 84 LEU A CA 1
ATOM 636 C C . LEU A 1 84 ? 16.156 11.273 10.641 1 90.56 84 LEU A C 1
ATOM 638 O O . LEU A 1 84 ? 16.344 12.328 11.242 1 90.56 84 LEU A O 1
ATOM 642 N N . ILE A 1 85 ? 16.484 11.094 9.438 1 89.38 85 ILE A N 1
ATOM 643 C CA . ILE A 1 85 ? 17.172 12.125 8.672 1 89.38 85 ILE A CA 1
ATOM 644 C C . ILE A 1 85 ? 16.25 13.32 8.469 1 89.38 85 ILE A C 1
ATOM 646 O O . ILE A 1 85 ? 16.672 14.477 8.633 1 89.38 85 ILE A O 1
ATOM 650 N N . VAL A 1 86 ? 15.055 13.023 8.141 1 87.06 86 VAL A N 1
ATOM 651 C CA . VAL A 1 86 ? 14.094 14.094 7.883 1 87.06 86 VAL A CA 1
ATOM 652 C C . VAL A 1 86 ? 13.828 14.875 9.172 1 87.06 86 VAL A C 1
ATOM 654 O O . VAL A 1 86 ? 13.758 16.109 9.156 1 87.06 86 VAL A O 1
ATOM 657 N N . MET A 1 87 ? 13.648 14.156 10.227 1 86.12 87 MET A N 1
ATOM 658 C CA . MET A 1 87 ? 13.406 14.828 11.508 1 86.12 87 MET A CA 1
ATOM 659 C C . MET A 1 87 ? 14.602 15.695 11.891 1 86.12 87 MET A C 1
ATOM 661 O O . MET A 1 87 ? 14.422 16.797 12.438 1 86.12 87 MET A O 1
ATOM 665 N N . TYR A 1 88 ? 15.734 15.195 11.656 1 84.94 88 TYR A N 1
ATOM 666 C CA . TYR A 1 88 ? 16.938 15.977 11.898 1 84.94 88 TYR A CA 1
ATOM 667 C C . TYR A 1 88 ? 16.969 17.234 11.039 1 84.94 88 TYR A C 1
ATOM 669 O O . TYR A 1 88 ? 17.344 18.312 11.508 1 84.94 88 TYR A O 1
ATOM 677 N N . GLY A 1 89 ? 16.609 17.125 9.844 1 84.44 89 GLY A N 1
ATOM 678 C CA . GLY A 1 89 ? 16.547 18.266 8.945 1 84.44 89 GLY A CA 1
ATOM 679 C C . GLY A 1 89 ? 15.523 19.297 9.359 1 84.44 89 GLY A C 1
ATOM 680 O O . GLY A 1 89 ? 15.789 20.5 9.297 1 84.44 89 GLY A O 1
ATOM 681 N N . VAL A 1 90 ? 14.398 18.812 9.773 1 78.75 90 VAL A N 1
ATOM 682 C CA . VAL A 1 90 ? 13.336 19.719 10.219 1 78.75 90 VAL A CA 1
ATOM 683 C C . VAL A 1 90 ? 13.773 20.453 11.477 1 78.75 90 VAL A C 1
ATOM 685 O O . VAL A 1 90 ? 13.547 21.656 11.602 1 78.75 90 VAL A O 1
ATOM 688 N N . LYS A 1 91 ? 14.344 19.781 12.32 1 81.56 91 LYS A N 1
ATOM 689 C CA . LYS A 1 91 ? 14.836 20.375 13.555 1 81.56 91 LYS A CA 1
ATOM 690 C C . LYS A 1 91 ? 15.852 21.484 13.266 1 81.56 91 LYS A C 1
ATOM 692 O O . LYS A 1 91 ? 15.891 22.5 13.961 1 81.56 91 LYS A O 1
ATOM 697 N N . HIS A 1 92 ? 16.594 21.328 12.297 1 83.81 92 HIS A N 1
ATOM 698 C CA . HIS A 1 92 ? 17.656 22.266 11.961 1 83.81 92 HIS A CA 1
ATOM 699 C C . HIS A 1 92 ? 17.234 23.188 10.828 1 83.81 92 HIS A C 1
ATOM 701 O O . HIS A 1 92 ? 18.078 23.875 10.227 1 83.81 92 HIS A O 1
ATOM 707 N N . HIS A 1 93 ? 16.031 23.141 10.391 1 80 93 HIS A N 1
ATOM 708 C CA . HIS A 1 93 ? 15.406 24.031 9.422 1 80 93 HIS A CA 1
ATOM 709 C C . HIS A 1 93 ? 16.047 23.891 8.047 1 80 93 HIS A C 1
ATOM 711 O O . HIS A 1 93 ? 16.312 24.891 7.375 1 80 93 HIS A O 1
ATOM 717 N N . LEU A 1 94 ? 16.469 22.766 7.805 1 79.81 94 LEU A N 1
ATOM 718 C CA . LEU A 1 94 ? 17 22.5 6.477 1 79.81 94 LEU A CA 1
ATOM 719 C C . LEU A 1 94 ? 15.875 22.266 5.469 1 79.81 94 LEU A C 1
ATOM 721 O O . LEU A 1 94 ? 15.211 21.234 5.504 1 79.81 94 LEU A O 1
ATOM 725 N N . ARG A 1 95 ? 15.68 23.094 4.559 1 76.38 95 ARG A N 1
ATOM 726 C CA . ARG A 1 95 ? 14.578 23.047 3.6 1 76.38 95 ARG A CA 1
ATOM 727 C C . ARG A 1 95 ? 14.852 22.031 2.504 1 76.38 95 ARG A C 1
ATOM 729 O O . ARG A 1 95 ? 13.922 21.562 1.837 1 76.38 95 ARG A O 1
ATOM 736 N N . THR A 1 96 ? 16.141 21.625 2.34 1 80.38 96 THR A N 1
ATOM 737 C CA . THR A 1 96 ? 16.516 20.75 1.233 1 80.38 96 THR A CA 1
ATOM 738 C C . THR A 1 96 ? 16.75 19.328 1.723 1 80.38 96 THR A C 1
ATOM 740 O O . THR A 1 96 ? 17.422 18.531 1.056 1 80.38 96 THR A O 1
ATOM 743 N N . ILE A 1 97 ? 16.234 19.031 2.816 1 82.31 97 ILE A N 1
ATOM 744 C CA . ILE A 1 97 ? 16.531 17.75 3.443 1 82.31 97 ILE A CA 1
ATOM 745 C C . ILE A 1 97 ? 16.031 16.609 2.557 1 82.31 97 ILE A C 1
ATOM 747 O O . ILE A 1 97 ? 16.734 15.602 2.381 1 82.31 97 ILE A O 1
ATOM 751 N N . PHE A 1 98 ? 14.844 16.75 1.972 1 80.69 98 PHE A N 1
ATOM 752 C CA . PHE A 1 98 ? 14.281 15.695 1.138 1 80.69 98 PHE A CA 1
ATOM 753 C C . PHE A 1 98 ? 15.109 15.5 -0.127 1 80.69 98 PHE A C 1
ATOM 755 O O . PHE A 1 98 ? 15.297 14.375 -0.59 1 80.69 98 PHE A O 1
ATOM 762 N N . SER A 1 99 ? 15.625 16.562 -0.595 1 81.81 99 SER A N 1
ATOM 763 C CA . SER A 1 99 ? 16.5 16.469 -1.758 1 81.81 99 SER A CA 1
ATOM 764 C C . SER A 1 99 ? 17.797 15.758 -1.416 1 81.81 99 SER A C 1
ATOM 766 O O . SER A 1 99 ? 18.328 15 -2.234 1 81.81 99 SER A O 1
ATOM 768 N N . ILE A 1 100 ? 18.219 15.984 -0.264 1 83.5 100 ILE A N 1
ATOM 769 C CA . ILE A 1 100 ? 19.453 15.352 0.192 1 83.5 100 ILE A CA 1
ATOM 770 C C . ILE A 1 100 ? 19.25 13.852 0.331 1 83.5 100 ILE A C 1
ATOM 772 O O . ILE A 1 100 ? 20.125 13.055 -0.032 1 83.5 100 ILE A O 1
ATOM 776 N N . VAL A 1 101 ? 18.109 13.492 0.824 1 85.06 101 VAL A N 1
ATOM 777 C CA . VAL A 1 101 ? 17.797 12.07 0.975 1 85.06 101 VAL A CA 1
ATOM 778 C C . VAL A 1 101 ? 17.734 11.406 -0.397 1 85.06 101 VAL A C 1
ATOM 780 O O . VAL A 1 101 ? 18.312 10.328 -0.591 1 85.06 101 VAL A O 1
ATOM 783 N N . LEU A 1 102 ? 17.141 12.031 -1.336 1 81.56 102 LEU A N 1
ATOM 784 C CA . LEU A 1 102 ? 17.047 11.492 -2.689 1 81.56 102 LEU A CA 1
ATOM 785 C C . LEU A 1 102 ? 18.422 11.414 -3.342 1 81.56 102 LEU A C 1
ATOM 787 O O . LEU A 1 102 ? 18.719 10.453 -4.055 1 81.56 102 LEU A O 1
ATOM 791 N N . LEU A 1 103 ? 19.234 12.438 -3.08 1 84.44 103 LEU A N 1
ATOM 792 C CA . LEU A 1 103 ? 20.594 12.453 -3.596 1 84.44 103 LEU A CA 1
ATOM 793 C C . LEU A 1 103 ? 21.391 11.273 -3.053 1 84.44 103 LEU A C 1
ATOM 795 O O . LEU A 1 103 ? 22.094 10.594 -3.805 1 84.44 103 LEU A O 1
ATOM 799 N N . THR A 1 104 ? 21.281 11.117 -1.781 1 85.12 104 THR A N 1
ATOM 800 C CA . THR A 1 104 ? 22 10.016 -1.144 1 85.12 104 THR A CA 1
ATOM 801 C C . THR A 1 104 ? 21.531 8.672 -1.702 1 85.12 104 THR A C 1
ATOM 803 O O . THR A 1 104 ? 22.344 7.781 -1.939 1 85.12 104 THR A O 1
ATOM 806 N N . GLU A 1 105 ? 20.25 8.555 -1.91 1 82.75 105 GLU A N 1
ATOM 807 C CA . GLU A 1 105 ? 19.703 7.332 -2.502 1 82.75 105 GLU A CA 1
ATOM 808 C C . GLU A 1 105 ? 20.281 7.086 -3.891 1 82.75 105 GLU A C 1
ATOM 810 O O . GLU A 1 105 ? 20.688 5.965 -4.207 1 82.75 105 GLU A O 1
ATOM 815 N N . GLY A 1 106 ? 20.297 8.133 -4.68 1 82.81 106 GLY A N 1
ATOM 816 C CA . GLY A 1 106 ? 20.828 8.016 -6.023 1 82.81 106 GLY A CA 1
ATOM 817 C C . GLY A 1 106 ? 22.297 7.613 -6.039 1 82.81 106 GLY A C 1
ATOM 818 O O . GLY A 1 106 ? 22.703 6.746 -6.816 1 82.81 106 GLY A O 1
ATOM 819 N N . VAL A 1 107 ? 23.047 8.211 -5.188 1 86 107 VAL A N 1
ATOM 820 C CA . VAL A 1 107 ? 24.484 7.941 -5.109 1 86 107 VAL A CA 1
ATOM 821 C C . VAL A 1 107 ? 24.719 6.504 -4.641 1 86 107 VAL A C 1
ATOM 823 O O . VAL A 1 107 ? 25.562 5.793 -5.188 1 86 107 VAL A O 1
ATOM 826 N N . MET A 1 108 ? 23.984 6.094 -3.646 1 84.81 108 MET A N 1
ATOM 827 C CA . MET A 1 108 ? 24.109 4.734 -3.135 1 84.81 108 M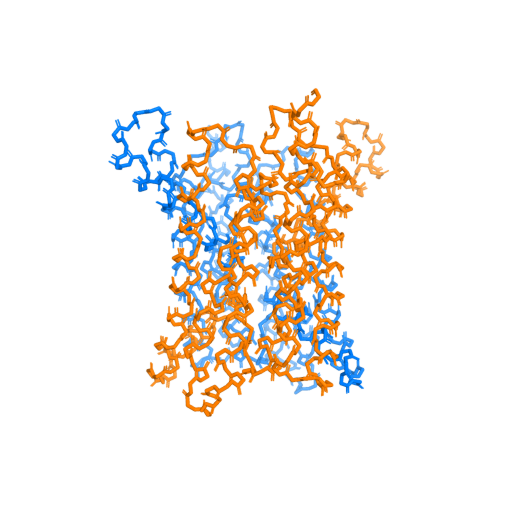ET A CA 1
ATOM 828 C C . MET A 1 108 ? 23.766 3.711 -4.207 1 84.81 108 MET A C 1
ATOM 830 O O . MET A 1 108 ? 24.406 2.668 -4.316 1 84.81 108 MET A O 1
ATOM 834 N N . LEU A 1 109 ? 22.734 4.004 -4.953 1 81.56 109 LEU A N 1
ATOM 835 C CA . LEU A 1 109 ? 22.344 3.111 -6.039 1 81.56 109 LEU A CA 1
ATOM 836 C C . LEU A 1 109 ? 23.453 3 -7.082 1 81.56 109 LEU A C 1
ATOM 838 O O . LEU A 1 109 ? 23.719 1.909 -7.582 1 81.56 109 LEU A O 1
ATOM 842 N N . MET A 1 110 ? 24.016 4.133 -7.398 1 82.19 110 MET A N 1
ATOM 843 C CA . MET A 1 110 ? 25.109 4.145 -8.367 1 82.19 110 MET A CA 1
ATOM 844 C C . MET A 1 110 ? 26.297 3.35 -7.844 1 82.19 110 MET A C 1
ATOM 846 O O . MET A 1 110 ? 26.922 2.598 -8.594 1 82.19 110 MET A O 1
ATOM 850 N N . LEU A 1 111 ? 26.562 3.533 -6.594 1 81.81 111 LEU A N 1
ATOM 851 C CA . LEU A 1 111 ? 27.688 2.824 -5.988 1 81.81 111 LEU A CA 1
ATOM 852 C C . LEU A 1 111 ? 27.422 1.322 -5.953 1 81.81 111 LEU A C 1
ATOM 854 O O . LEU A 1 111 ? 28.328 0.524 -6.215 1 81.81 111 LEU A O 1
ATOM 858 N N . LEU A 1 112 ? 26.234 0.938 -5.578 1 78.56 112 LEU A N 1
ATOM 859 C CA . LEU A 1 112 ? 25.859 -0.472 -5.562 1 78.56 112 LEU A CA 1
ATOM 860 C C . LEU A 1 112 ? 25.984 -1.079 -6.957 1 78.56 112 LEU A C 1
ATOM 862 O O . LEU A 1 112 ? 26.469 -2.197 -7.113 1 78.56 112 LEU A O 1
ATOM 866 N N . SER A 1 113 ? 25.484 -0.392 -7.953 1 76.69 113 SER A N 1
ATOM 867 C CA . SER A 1 113 ? 25.562 -0.855 -9.336 1 76.69 113 SER A CA 1
ATOM 868 C C . SER A 1 113 ? 27 -1.026 -9.781 1 76.69 113 SER A C 1
ATOM 870 O O . SER A 1 113 ? 27.344 -2.012 -10.445 1 76.69 113 SER A O 1
ATOM 872 N N . ALA A 1 114 ? 27.797 -0.031 -9.438 1 76.62 114 ALA A N 1
ATOM 873 C CA . ALA A 1 114 ? 29.219 -0.092 -9.781 1 76.62 114 ALA A CA 1
ATOM 874 C C . ALA A 1 114 ? 29.891 -1.274 -9.094 1 76.62 114 ALA A C 1
ATOM 876 O O . ALA A 1 114 ? 30.734 -1.956 -9.695 1 76.62 114 ALA A O 1
ATOM 877 N N . PHE A 1 115 ? 29.547 -1.409 -7.848 1 75.81 115 PHE A N 1
ATOM 878 C CA . PHE A 1 115 ? 30.125 -2.514 -7.086 1 75.81 115 PHE A CA 1
ATOM 879 C C . PHE A 1 115 ? 29.766 -3.852 -7.723 1 75.81 115 PHE A C 1
ATOM 881 O O . PHE A 1 115 ? 30.609 -4.738 -7.836 1 75.81 115 PHE A O 1
ATOM 888 N N . GLU A 1 116 ? 28.531 -4.02 -8.07 1 74.12 116 GLU A N 1
ATOM 889 C CA . GLU A 1 116 ? 28.078 -5.273 -8.664 1 74.12 116 GLU A CA 1
ATOM 890 C C . GLU A 1 116 ? 28.703 -5.48 -10.047 1 74.12 116 GLU A C 1
ATOM 892 O O . GLU A 1 116 ? 28.953 -6.617 -10.453 1 74.12 116 GLU A O 1
ATOM 897 N N . THR A 1 117 ? 28.844 -4.457 -10.789 1 70.44 117 THR A N 1
ATOM 898 C CA . THR A 1 117 ? 29.438 -4.547 -12.117 1 70.44 117 THR A CA 1
ATOM 899 C C . THR A 1 117 ? 30.906 -4.969 -12.023 1 70.44 117 THR A C 1
ATOM 901 O O . THR A 1 117 ? 31.375 -5.777 -12.82 1 70.44 117 THR A O 1
ATOM 904 N N . PHE A 1 118 ? 31.547 -4.371 -11.031 1 69.81 118 PHE A N 1
ATOM 905 C CA . PHE A 1 118 ? 33 -4.613 -10.945 1 69.81 118 PHE A CA 1
ATOM 906 C C . PHE A 1 118 ? 33.281 -5.883 -10.156 1 69.81 118 PHE A C 1
ATOM 908 O O . PHE A 1 118 ? 34.281 -6.562 -10.406 1 69.81 118 PHE A O 1
ATOM 915 N N . PHE A 1 119 ? 32.406 -6.129 -9.133 1 64 119 PHE A N 1
ATOM 916 C CA . PHE A 1 119 ? 32.656 -7.277 -8.273 1 64 119 PHE A CA 1
ATOM 917 C C . PHE A 1 119 ? 31.594 -8.352 -8.461 1 64 119 PHE A C 1
ATOM 919 O O . PHE A 1 119 ? 31.266 -9.078 -7.52 1 64 119 PHE A O 1
ATOM 926 N N . TYR A 1 120 ? 31 -8.438 -9.68 1 58.31 120 TYR A N 1
ATOM 927 C CA . TYR A 1 120 ? 29.922 -9.336 -10.07 1 58.31 120 TYR A CA 1
ATOM 928 C C . TYR A 1 120 ? 30.219 -10.766 -9.641 1 58.31 120 TYR A C 1
ATOM 930 O O . TYR A 1 120 ? 31.234 -11.336 -10.023 1 58.31 120 TYR A O 1
ATOM 938 N N . ALA A 1 121 ? 29.875 -11.266 -8.391 1 54.16 121 ALA A N 1
ATOM 939 C CA . ALA A 1 121 ? 29.844 -12.703 -8.141 1 54.16 121 ALA A CA 1
ATOM 940 C C . ALA A 1 121 ? 28.406 -13.203 -7.996 1 54.16 121 ALA A C 1
ATOM 942 O O . ALA A 1 121 ? 27.547 -12.508 -7.438 1 54.16 121 ALA A O 1
ATOM 943 N N . ALA A 1 122 ? 28.016 -14.172 -8.867 1 52.28 122 ALA A N 1
ATOM 944 C CA . ALA A 1 122 ? 26.719 -14.859 -8.898 1 52.28 122 ALA A CA 1
ATOM 945 C C . ALA A 1 122 ? 26.109 -14.945 -7.504 1 52.28 122 ALA A C 1
ATOM 947 O O . ALA A 1 122 ? 24.906 -14.82 -7.34 1 52.28 122 ALA A O 1
ATOM 948 N N . GLY A 1 123 ? 27 -15.195 -6.465 1 50.62 123 GLY A N 1
ATOM 949 C CA . GLY A 1 123 ? 26.625 -15.438 -5.082 1 50.62 123 GLY A CA 1
ATOM 950 C C . GLY A 1 123 ? 26.203 -14.18 -4.348 1 50.62 123 GLY A C 1
ATOM 951 O O . GLY A 1 123 ? 25.531 -14.258 -3.311 1 50.62 123 GLY A O 1
ATOM 952 N N . ASN A 1 124 ? 26.672 -13.039 -4.816 1 53.72 124 ASN A N 1
ATOM 953 C CA . ASN A 1 124 ? 26.562 -11.758 -4.129 1 53.72 124 ASN A CA 1
ATOM 954 C C . ASN A 1 124 ? 25.203 -11.094 -4.398 1 53.72 124 ASN A C 1
ATOM 956 O O . ASN A 1 124 ? 24.922 -10.023 -3.861 1 53.72 124 ASN A O 1
ATOM 960 N N . ASN A 1 125 ? 24.25 -11.852 -4.926 1 70.31 125 ASN A N 1
ATOM 961 C CA . ASN A 1 125 ? 22.969 -11.367 -5.43 1 70.31 125 ASN A CA 1
ATOM 962 C C . ASN A 1 125 ? 21.984 -11.102 -4.297 1 70.31 125 ASN A C 1
ATOM 964 O O . ASN A 1 125 ? 21.25 -10.117 -4.32 1 70.31 125 ASN A O 1
ATOM 968 N N . ARG A 1 126 ? 22.391 -11.789 -3.195 1 74.81 126 ARG A N 1
ATOM 969 C CA . ARG A 1 126 ? 21.453 -11.633 -2.09 1 74.81 126 ARG A CA 1
ATOM 970 C C . ARG A 1 126 ? 21.703 -10.336 -1.325 1 74.81 126 ARG A C 1
ATOM 972 O O . ARG A 1 126 ? 20.766 -9.672 -0.893 1 74.81 126 ARG A O 1
ATOM 979 N N . GLU A 1 127 ? 22.984 -10 -1.302 1 77.62 127 GLU A N 1
ATOM 980 C CA . GLU A 1 127 ? 23.344 -8.781 -0.581 1 77.62 127 GLU A CA 1
ATOM 981 C C . GLU A 1 127 ? 22.859 -7.543 -1.331 1 77.62 127 GLU A C 1
ATOM 983 O O . GLU A 1 127 ? 22.406 -6.57 -0.716 1 77.62 127 GLU A O 1
ATOM 988 N N . ALA A 1 128 ? 22.938 -7.652 -2.562 1 78.62 128 ALA A N 1
ATOM 989 C CA . ALA A 1 128 ? 22.484 -6.535 -3.393 1 78.62 128 ALA A CA 1
ATOM 990 C C . ALA A 1 128 ? 20.984 -6.309 -3.25 1 78.62 128 ALA A C 1
ATOM 992 O O . ALA A 1 128 ? 20.531 -5.168 -3.188 1 78.62 128 ALA A O 1
ATOM 993 N N . ILE A 1 129 ? 20.328 -7.34 -3.057 1 79.81 129 ILE A N 1
ATOM 994 C CA . ILE A 1 129 ? 18.875 -7.262 -2.932 1 79.81 129 ILE A CA 1
ATOM 995 C C . ILE A 1 129 ? 18.5 -6.648 -1.583 1 79.81 129 ILE A C 1
ATOM 997 O O . ILE A 1 129 ? 17.594 -5.82 -1.499 1 79.81 129 ILE A O 1
ATOM 1001 N N . VAL A 1 130 ? 19.234 -7.059 -0.649 1 84.69 130 VAL A N 1
ATOM 1002 C CA . VAL A 1 130 ? 18.984 -6.535 0.688 1 84.69 130 VAL A CA 1
ATOM 1003 C C . VAL A 1 130 ? 19.281 -5.035 0.721 1 84.69 130 VAL A C 1
ATOM 1005 O O . VAL A 1 130 ? 18.516 -4.258 1.296 1 84.69 130 VAL A O 1
ATOM 1008 N N . CYS A 1 131 ? 20.328 -4.66 0.062 1 85.25 131 CYS A N 1
ATOM 1009 C CA . CYS A 1 131 ? 20.672 -3.246 -0.023 1 85.25 131 CYS A CA 1
ATOM 1010 C C . CYS A 1 131 ? 19.609 -2.467 -0.794 1 85.25 131 CYS A C 1
ATOM 1012 O O . CYS A 1 131 ? 19.281 -1.338 -0.431 1 85.25 131 CYS A O 1
ATOM 1014 N N . LEU A 1 132 ? 19.141 -3.084 -1.795 1 83.5 132 LEU A N 1
ATOM 1015 C CA . LEU A 1 132 ? 18.078 -2.459 -2.576 1 83.5 132 LEU A CA 1
ATOM 1016 C C . LEU A 1 132 ? 16.812 -2.312 -1.747 1 83.5 132 LEU A C 1
ATOM 1018 O O . LEU A 1 132 ? 16.094 -1.314 -1.87 1 83.5 132 LEU A O 1
ATOM 1022 N N . GLY A 1 133 ? 16.578 -3.363 -0.947 1 85.88 133 GLY A N 1
ATOM 1023 C CA . GLY A 1 133 ? 15.469 -3.25 -0.021 1 85.88 133 GLY A CA 1
ATOM 1024 C C . GLY A 1 133 ? 15.594 -2.066 0.918 1 85.88 133 GLY A C 1
ATOM 1025 O O . GLY A 1 133 ? 14.617 -1.354 1.158 1 85.88 133 GLY A O 1
ATOM 1026 N N . PHE A 1 134 ? 16.781 -1.864 1.394 1 90.69 134 PHE A N 1
ATOM 1027 C CA . PHE A 1 134 ? 17.078 -0.736 2.27 1 90.69 134 PHE A CA 1
ATOM 1028 C C . PHE A 1 134 ? 16.828 0.585 1.549 1 90.69 134 PHE A C 1
ATOM 1030 O O . PHE A 1 134 ? 16.172 1.479 2.084 1 90.69 134 PHE A O 1
ATOM 1037 N N . LEU A 1 135 ? 17.297 0.674 0.351 1 87.06 135 LEU A N 1
ATOM 1038 C CA . LEU A 1 135 ? 17.172 1.898 -0.432 1 87.06 135 LEU A CA 1
ATOM 1039 C C . LEU A 1 135 ? 15.703 2.154 -0.793 1 87.06 135 LEU A C 1
ATOM 1041 O O . LEU A 1 135 ? 15.258 3.303 -0.814 1 87.06 135 LEU A O 1
ATOM 1045 N N . MET A 1 136 ? 14.977 1.101 -1.065 1 86.62 136 MET A N 1
ATOM 1046 C CA . MET A 1 136 ? 13.555 1.241 -1.366 1 86.62 136 MET A CA 1
ATOM 1047 C C . MET A 1 136 ? 12.781 1.728 -0.142 1 86.62 136 MET A C 1
ATOM 1049 O O . MET A 1 136 ? 11.82 2.49 -0.27 1 86.62 136 MET A O 1
ATOM 1053 N N . GLY A 1 137 ? 13.195 1.229 0.994 1 89.56 137 GLY A N 1
ATOM 1054 C CA . GLY A 1 137 ? 12.609 1.74 2.225 1 89.56 137 GLY A CA 1
ATOM 1055 C C . GLY A 1 137 ? 12.805 3.234 2.4 1 89.56 137 GLY A C 1
ATOM 1056 O O . GLY A 1 137 ? 11.859 3.953 2.73 1 89.56 137 GLY A O 1
ATOM 1057 N N . ILE A 1 138 ? 14.016 3.652 2.127 1 89.62 138 ILE A N 1
ATOM 1058 C CA . ILE A 1 138 ? 14.328 5.074 2.205 1 89.62 138 ILE A CA 1
ATOM 1059 C C . ILE A 1 138 ? 13.469 5.844 1.203 1 89.62 138 ILE A C 1
ATOM 1061 O O . ILE A 1 138 ? 12.875 6.871 1.545 1 89.62 138 ILE A O 1
ATOM 1065 N N . HIS A 1 139 ? 13.398 5.297 0.033 1 86.38 139 HIS A N 1
ATOM 1066 C CA . HIS A 1 139 ? 12.641 5.934 -1.039 1 86.38 139 HIS A CA 1
ATOM 1067 C C . HIS A 1 139 ? 11.172 6.066 -0.672 1 86.38 139 HIS A C 1
ATOM 1069 O O . HIS A 1 139 ? 10.586 7.145 -0.81 1 86.38 139 HIS A O 1
ATOM 1075 N N . ASN A 1 140 ? 10.57 5.102 -0.2 1 88.69 140 ASN A N 1
ATOM 1076 C CA . ASN A 1 140 ? 9.156 5.074 0.142 1 88.69 140 ASN A CA 1
ATOM 1077 C C . ASN A 1 140 ? 8.836 6.031 1.29 1 88.69 140 ASN A C 1
ATOM 1079 O O . ASN A 1 140 ? 7.859 6.773 1.233 1 88.69 140 ASN A O 1
ATOM 1083 N N . ALA A 1 141 ? 9.648 5.91 2.295 1 90.94 141 ALA A N 1
ATOM 1084 C CA . ALA A 1 141 ? 9.43 6.773 3.451 1 90.94 141 ALA A CA 1
ATOM 1085 C C . ALA A 1 141 ? 9.578 8.242 3.074 1 90.94 141 ALA A C 1
ATOM 1087 O O . ALA A 1 141 ? 8.828 9.102 3.553 1 90.94 141 ALA A O 1
ATOM 1088 N N . THR A 1 142 ? 10.516 8.5 2.264 1 87.12 142 THR A N 1
ATOM 1089 C CA . THR A 1 142 ? 10.742 9.867 1.814 1 87.12 142 THR A CA 1
ATOM 1090 C C . THR A 1 142 ? 9.555 10.375 1.001 1 87.12 142 THR A C 1
ATOM 1092 O O . THR A 1 142 ? 9.07 11.484 1.223 1 87.12 142 THR A O 1
ATOM 1095 N N . SER A 1 143 ? 9.094 9.547 0.097 1 85.19 143 SER A N 1
ATOM 1096 C CA . SER A 1 143 ? 7.938 9.906 -0.717 1 85.19 143 SER A CA 1
ATOM 1097 C C . SER A 1 143 ? 6.707 10.148 0.15 1 85.19 143 SER A C 1
ATOM 1099 O O . SER A 1 143 ? 5.988 11.133 -0.043 1 85.19 143 SER A O 1
ATOM 1101 N N . THR A 1 144 ? 6.535 9.352 1.115 1 85.56 144 THR A N 1
ATOM 1102 C CA . THR A 1 144 ? 5.391 9.438 2.014 1 85.56 144 THR A CA 1
ATOM 1103 C C . THR A 1 144 ? 5.465 10.711 2.859 1 85.56 144 THR A C 1
ATOM 1105 O O . THR A 1 144 ? 4.48 11.438 2.988 1 85.56 144 THR A O 1
ATOM 1108 N N . GLN A 1 145 ? 6.613 10.961 3.352 1 85.69 145 GLN A N 1
ATOM 1109 C CA . GLN A 1 145 ? 6.785 12.125 4.219 1 85.69 145 GLN A CA 1
ATOM 1110 C C . GLN A 1 145 ? 6.68 13.422 3.428 1 85.69 145 GLN A C 1
ATOM 1112 O O . GLN A 1 145 ? 6.125 14.414 3.916 1 85.69 145 GLN A O 1
ATOM 1117 N N . LEU A 1 146 ? 7.191 13.414 2.23 1 79.56 146 LEU A N 1
ATOM 1118 C CA . LEU A 1 146 ? 7.199 14.602 1.375 1 79.56 146 LEU A CA 1
ATOM 1119 C C . LEU A 1 146 ? 5.781 14.977 0.965 1 79.56 146 LEU A C 1
ATOM 1121 O O . LEU A 1 146 ? 5.469 16.156 0.816 1 79.56 146 LEU A O 1
ATOM 1125 N N . SER A 1 147 ? 4.906 14.031 0.808 1 77.75 147 SER A N 1
ATOM 1126 C CA . SER A 1 147 ? 3.555 14.266 0.308 1 77.75 147 SER A CA 1
ATOM 1127 C C . SER A 1 147 ? 2.529 14.195 1.434 1 77.75 147 SER A C 1
ATOM 1129 O O . SER A 1 147 ? 1.324 14.297 1.189 1 77.75 147 SER A O 1
ATOM 1131 N N . ASN A 1 148 ? 2.967 13.977 2.611 1 78.69 148 ASN A N 1
ATOM 1132 C CA . ASN A 1 148 ? 2.072 13.773 3.746 1 78.69 148 ASN A CA 1
ATOM 1133 C C . ASN A 1 148 ? 1.12 12.609 3.512 1 78.69 148 ASN A C 1
ATOM 1135 O O . ASN A 1 148 ? -0.071 12.703 3.816 1 78.69 148 ASN A O 1
ATOM 1139 N N . GLY A 1 149 ? 1.698 11.602 2.816 1 75.25 149 GLY A N 1
ATOM 1140 C CA . GLY A 1 149 ? 0.927 10.375 2.656 1 75.25 149 GLY A CA 1
ATOM 1141 C C . GLY A 1 149 ? 0.105 10.352 1.381 1 75.25 149 GLY A C 1
ATOM 1142 O O . GLY A 1 149 ? -0.522 9.344 1.061 1 75.25 149 GLY A O 1
ATOM 1143 N N . ARG A 1 150 ? 0.152 11.344 0.539 1 74.75 150 ARG A N 1
ATOM 1144 C CA . ARG A 1 150 ? -0.689 11.422 -0.65 1 74.75 150 ARG A CA 1
ATOM 1145 C C . ARG A 1 150 ? -0.068 10.664 -1.815 1 74.75 150 ARG A C 1
ATOM 1147 O O . ARG A 1 150 ? -0.781 10.172 -2.695 1 74.75 150 ARG A O 1
ATOM 1154 N N . VAL A 1 151 ? 1.198 10.641 -1.736 1 77.06 151 VAL A N 1
ATOM 1155 C CA . VAL A 1 151 ? 1.904 9.945 -2.811 1 77.06 151 VAL A CA 1
ATOM 1156 C C . VAL A 1 151 ? 2.725 8.797 -2.234 1 77.06 151 VAL A C 1
ATOM 1158 O O . VAL A 1 151 ? 3.684 9.023 -1.492 1 77.06 151 VAL A O 1
ATOM 1161 N N . ARG A 1 152 ? 2.301 7.656 -2.531 1 79.12 152 ARG A N 1
ATOM 1162 C CA . ARG A 1 152 ? 3.039 6.449 -2.174 1 79.12 152 ARG A CA 1
ATOM 1163 C C . ARG A 1 152 ? 3.535 5.719 -3.42 1 79.12 152 ARG A C 1
ATOM 1165 O O . ARG A 1 152 ? 2.766 5.023 -4.086 1 79.12 152 ARG A O 1
ATOM 1172 N N . SER A 1 153 ? 4.773 5.809 -3.643 1 76.25 153 SER A N 1
ATOM 1173 C CA . SER A 1 153 ? 5.391 5.535 -4.938 1 76.25 153 SER A CA 1
ATOM 1174 C C . SER A 1 153 ? 5.328 4.051 -5.273 1 76.25 153 SER A C 1
ATOM 1176 O O . SER A 1 153 ? 5.242 3.678 -6.445 1 76.25 153 SER A O 1
ATOM 1178 N N . THR A 1 154 ? 5.457 3.146 -4.281 1 76.44 154 THR A N 1
ATOM 1179 C CA . THR A 1 154 ? 5.543 1.728 -4.605 1 76.44 154 THR A CA 1
ATOM 1180 C C . THR A 1 154 ? 4.32 0.978 -4.082 1 76.44 154 THR A C 1
ATOM 1182 O O . THR A 1 154 ? 4.246 -0.248 -4.188 1 76.44 154 THR A O 1
ATOM 1185 N N . HIS A 1 155 ? 3.42 1.711 -3.463 1 78.44 155 HIS A N 1
ATOM 1186 C CA . HIS A 1 155 ? 2.244 1.096 -2.859 1 78.44 155 HIS A CA 1
ATOM 1187 C C . HIS A 1 155 ? 1.094 1.01 -3.857 1 78.44 155 HIS A C 1
ATOM 1189 O O . HIS A 1 155 ? 0.063 1.662 -3.682 1 78.44 155 HIS A O 1
ATOM 1195 N N . VAL A 1 156 ? 1.157 0.177 -4.805 1 78.38 156 VAL A N 1
ATOM 1196 C CA . VAL A 1 156 ? 0.19 0.131 -5.895 1 78.38 156 VAL A CA 1
ATOM 1197 C C . VAL A 1 156 ? -1.157 -0.362 -5.371 1 78.38 156 VAL A C 1
ATOM 1199 O O . VAL A 1 156 ? -2.205 0.186 -5.723 1 78.38 156 VAL A O 1
ATOM 1202 N N . THR A 1 157 ? -1.118 -1.346 -4.496 1 82.62 157 THR A N 1
ATOM 1203 C CA . THR A 1 157 ? -2.365 -1.874 -3.955 1 82.62 157 THR A CA 1
ATOM 1204 C C . THR A 1 157 ? -3.143 -0.785 -3.221 1 82.62 157 THR A C 1
ATOM 1206 O O . THR A 1 157 ? -4.328 -0.578 -3.48 1 82.62 157 THR A O 1
ATOM 1209 N N . GLY A 1 158 ? -2.48 -0.124 -2.363 1 84.38 158 GLY A N 1
ATOM 1210 C CA . GLY A 1 158 ? -3.115 0.964 -1.639 1 84.38 158 GLY A CA 1
ATOM 1211 C C . GLY A 1 158 ? -3.568 2.098 -2.539 1 84.38 158 GLY A C 1
ATOM 1212 O O . GLY A 1 158 ? -4.645 2.662 -2.342 1 84.38 158 GLY A O 1
ATOM 1213 N N . THR A 1 159 ? -2.777 2.408 -3.5 1 85.75 159 THR A N 1
ATOM 1214 C CA . THR A 1 159 ? -3.104 3.498 -4.414 1 85.75 159 THR A CA 1
ATOM 1215 C C . THR A 1 159 ? -4.309 3.141 -5.277 1 85.75 159 THR A C 1
ATOM 1217 O O . THR A 1 159 ? -5.145 3.998 -5.57 1 85.75 159 THR A O 1
ATOM 1220 N N . LEU A 1 160 ? -4.352 1.917 -5.66 1 87.75 160 LEU A N 1
ATOM 1221 C CA . LEU A 1 160 ? -5.508 1.463 -6.422 1 87.75 160 LEU A CA 1
ATOM 1222 C C . LEU A 1 160 ? -6.773 1.52 -5.574 1 87.75 160 LEU A C 1
ATOM 1224 O O . LEU A 1 160 ? -7.84 1.896 -6.066 1 87.75 160 LEU A O 1
ATOM 1228 N N . THR A 1 161 ? -6.609 1.067 -4.375 1 89.19 161 THR A N 1
ATOM 1229 C CA . THR A 1 161 ? -7.738 1.139 -3.455 1 89.19 161 THR A CA 1
ATOM 1230 C C . THR A 1 161 ? -8.227 2.578 -3.309 1 89.19 161 THR A C 1
ATOM 1232 O O . THR A 1 161 ? -9.422 2.85 -3.436 1 89.19 161 THR A O 1
ATOM 1235 N N . ASP A 1 162 ? -7.316 3.457 -3.064 1 89.75 162 ASP A N 1
ATOM 1236 C CA . ASP A 1 162 ? -7.66 4.867 -2.898 1 89.75 162 ASP A CA 1
ATOM 1237 C C . ASP A 1 162 ? -8.25 5.441 -4.184 1 89.75 162 ASP A C 1
ATOM 1239 O O . ASP A 1 162 ? -9.172 6.258 -4.137 1 89.75 162 ASP A O 1
ATOM 1243 N N . ALA A 1 163 ? -7.688 5.055 -5.25 1 90.19 163 ALA A N 1
ATOM 1244 C CA . ALA A 1 163 ? -8.219 5.488 -6.539 1 90.19 163 ALA A CA 1
ATOM 1245 C C . ALA A 1 163 ? -9.656 5.016 -6.723 1 90.19 163 ALA A C 1
ATOM 1247 O O . ALA A 1 163 ? -10.508 5.762 -7.219 1 90.19 163 ALA A O 1
ATOM 1248 N N . GLY A 1 164 ? -9.898 3.797 -6.414 1 92.25 164 GLY A N 1
ATOM 1249 C CA . GLY A 1 164 ? -11.25 3.264 -6.488 1 92.25 164 GLY A CA 1
ATOM 1250 C C . GLY A 1 164 ? -12.227 3.998 -5.594 1 92.25 164 GLY A C 1
ATOM 1251 O O . GLY A 1 164 ? -13.352 4.305 -6.012 1 92.25 164 GLY A O 1
ATOM 1252 N N . ILE A 1 165 ? -11.836 4.234 -4.398 1 90.62 165 ILE A N 1
ATOM 1253 C CA . ILE A 1 165 ? -12.672 4.969 -3.461 1 90.62 165 ILE A CA 1
ATOM 1254 C C . ILE A 1 165 ? -12.938 6.375 -3.996 1 90.62 165 ILE A C 1
ATOM 1256 O O . ILE A 1 165 ? -14.078 6.848 -3.973 1 90.62 165 ILE A O 1
ATOM 1260 N N . ALA A 1 166 ? -11.875 7.047 -4.457 1 90.5 166 ALA A N 1
ATOM 1261 C CA . ALA A 1 166 ? -12.023 8.383 -5.027 1 90.5 166 ALA A CA 1
ATOM 1262 C C . ALA A 1 166 ? -12.969 8.359 -6.23 1 90.5 166 ALA A C 1
ATOM 1264 O O . ALA A 1 166 ? -13.82 9.242 -6.375 1 90.5 166 ALA A O 1
ATOM 1265 N N . LEU A 1 167 ? -12.789 7.391 -7.031 1 91.5 167 LEU A N 1
ATOM 1266 C CA . LEU A 1 167 ? -13.656 7.25 -8.195 1 91.5 167 LEU A CA 1
ATOM 1267 C C . LEU A 1 167 ? -15.102 7.023 -7.773 1 91.5 167 LEU A C 1
ATOM 1269 O O . LEU A 1 167 ? -16.031 7.586 -8.375 1 91.5 167 LEU A O 1
ATOM 1273 N N . GLY A 1 168 ? -15.305 6.199 -6.801 1 90.75 168 GLY A N 1
ATOM 1274 C CA . GLY A 1 168 ? -16.641 6.02 -6.254 1 90.75 168 GLY A CA 1
ATOM 1275 C C . GLY A 1 168 ? -17.25 7.309 -5.75 1 90.75 168 GLY A C 1
ATOM 1276 O O . GLY A 1 168 ? -18.453 7.555 -5.953 1 90.75 168 GLY A O 1
ATOM 1277 N N . SER A 1 169 ? -16.438 8.078 -5.109 1 89.62 169 SER A N 1
ATOM 1278 C CA . SER A 1 169 ? -16.891 9.367 -4.613 1 89.62 169 SER A CA 1
ATOM 1279 C C . SER A 1 169 ? -17.266 10.305 -5.762 1 89.62 169 SER A C 1
ATOM 1281 O O . SER A 1 169 ? -18.25 11.023 -5.684 1 89.62 169 SER A O 1
ATOM 1283 N N . VAL A 1 170 ? -16.5 10.328 -6.781 1 89.06 170 VAL A N 1
ATOM 1284 C CA . VAL A 1 170 ? -16.766 11.164 -7.953 1 89.06 170 VAL A CA 1
ATOM 1285 C C . VAL A 1 170 ? -18.078 10.727 -8.609 1 89.06 170 VAL A C 1
ATOM 1287 O O . VAL A 1 170 ? -18.891 11.562 -8.984 1 89.06 170 VAL A O 1
ATOM 1290 N N . LEU A 1 171 ? -18.25 9.484 -8.711 1 89.25 171 LEU A N 1
ATOM 1291 C CA . LEU A 1 171 ? -19.453 8.945 -9.336 1 89.25 171 LEU A CA 1
ATOM 1292 C C . LEU A 1 171 ? -20.703 9.289 -8.508 1 89.25 171 LEU A C 1
ATOM 1294 O O . LEU A 1 171 ? -21.75 9.625 -9.07 1 89.25 171 LEU A O 1
ATOM 1298 N N . THR A 1 172 ? -20.562 9.164 -7.258 1 85.62 172 THR A N 1
ATOM 1299 C CA . THR A 1 172 ? -21.688 9.516 -6.383 1 85.62 172 THR A CA 1
ATOM 1300 C C . THR A 1 172 ? -22.031 10.992 -6.512 1 85.62 172 THR A C 1
ATOM 1302 O O . THR A 1 172 ? -23.203 11.367 -6.547 1 85.62 172 THR A O 1
ATOM 1305 N N . ALA A 1 173 ? -20.969 11.766 -6.449 1 82.44 173 ALA A N 1
ATOM 1306 C CA . ALA A 1 173 ? -21.188 13.203 -6.602 1 82.44 173 ALA A CA 1
ATOM 1307 C C . ALA A 1 173 ? -21.812 13.523 -7.949 1 82.44 173 ALA A C 1
ATOM 1309 O O . ALA A 1 173 ? -22.656 14.43 -8.055 1 82.44 173 ALA A O 1
ATOM 1310 N N . TRP A 1 174 ? -21.406 12.844 -8.93 1 81.69 174 TRP A N 1
ATOM 1311 C CA . TRP A 1 174 ? -21.922 13.039 -10.281 1 81.69 174 TRP A CA 1
ATOM 1312 C C . TRP A 1 174 ? -23.391 12.625 -10.375 1 81.69 174 TRP A C 1
ATOM 1314 O O . TRP A 1 174 ? -24.203 13.305 -11.008 1 81.69 174 TRP A O 1
ATOM 1324 N N . PHE A 1 175 ? -23.703 11.555 -9.805 1 80.06 175 PHE A N 1
ATOM 1325 C CA . PHE A 1 175 ? -25.062 11.016 -9.898 1 80.06 175 PHE A CA 1
ATOM 1326 C C . PHE A 1 175 ? -26.016 11.789 -9 1 80.06 175 PHE A C 1
ATOM 1328 O O . PHE A 1 175 ? -27.188 11.945 -9.328 1 80.06 175 PHE A O 1
ATOM 1335 N N . GLN A 1 176 ? -25.5 12.07 -7.793 1 70.62 176 GLN A N 1
ATOM 1336 C CA . GLN A 1 176 ? -26.391 12.734 -6.848 1 70.62 176 GLN A CA 1
ATOM 1337 C C . GLN A 1 176 ? -26.375 14.242 -7.047 1 70.62 176 GLN A C 1
ATOM 1339 O O . GLN A 1 176 ? -27.172 14.969 -6.445 1 70.62 176 GLN A O 1
ATOM 1344 N N . ARG A 1 177 ? -25.906 14.75 -8.047 1 60.62 177 ARG A N 1
ATOM 1345 C CA . ARG A 1 177 ? -25.891 16.172 -8.328 1 60.62 177 ARG A CA 1
ATOM 1346 C C . ARG A 1 177 ? -25.656 16.984 -7.051 1 60.62 177 ARG A C 1
ATOM 1348 O O . ARG A 1 177 ? -26.188 18.078 -6.898 1 60.62 177 ARG A O 1
ATOM 1355 N N . ASP A 1 178 ? -25.25 16.203 -6.055 1 56.03 178 ASP A N 1
ATOM 1356 C CA . ASP A 1 178 ? -25.188 16.875 -4.754 1 56.03 178 ASP A CA 1
ATOM 1357 C C . ASP A 1 178 ? -23.875 17.625 -4.586 1 56.03 178 ASP A C 1
ATOM 1359 O O . ASP A 1 178 ? -22.797 17.094 -4.891 1 56.03 178 ASP A O 1
ATOM 1363 N N . ARG A 1 179 ? -23.859 18.844 -4.648 1 54.22 179 ARG A N 1
ATOM 1364 C CA . ARG A 1 179 ? -22.812 19.875 -4.555 1 54.22 179 ARG A CA 1
ATOM 1365 C C . ARG A 1 179 ? -22.062 19.766 -3.23 1 54.22 179 ARG A C 1
ATOM 1367 O O . ARG A 1 179 ? -21.094 20.5 -3.004 1 54.22 179 ARG A O 1
ATOM 1374 N N . SER A 1 180 ? -22.609 18.953 -2.232 1 52.72 180 SER A N 1
ATOM 1375 C CA . SER A 1 180 ? -22.047 19.062 -0.89 1 52.72 180 SER A CA 1
ATOM 1376 C C . SER A 1 180 ? -20.672 18.406 -0.815 1 52.72 180 SER A C 1
ATOM 1378 O O . SER A 1 180 ? -19.875 18.703 0.079 1 52.72 180 SER A O 1
ATOM 1380 N N . GLN A 1 181 ? -20.453 17.375 -1.613 1 58.84 181 GLN A N 1
ATOM 1381 C CA . GLN A 1 181 ? -19.109 16.797 -1.52 1 58.84 181 GLN A CA 1
ATOM 1382 C C . GLN A 1 181 ? -18.188 17.391 -2.584 1 58.84 181 GLN A C 1
ATOM 1384 O O . GLN A 1 181 ? -18.578 17.516 -3.746 1 58.84 181 GLN A O 1
ATOM 1389 N N . PRO A 1 182 ? -17.156 18.141 -2.092 1 64.44 182 PRO A N 1
ATOM 1390 C CA . PRO A 1 182 ? -16.297 18.797 -3.078 1 64.44 182 PRO A CA 1
ATOM 1391 C C . PRO A 1 182 ? -15.781 17.844 -4.148 1 64.44 182 PRO A C 1
ATOM 1393 O O . PRO A 1 182 ? -14.812 17.109 -3.916 1 64.44 182 PRO A O 1
ATOM 1396 N N . MET A 1 183 ? -16.625 17.609 -5.129 1 76.38 183 MET A N 1
ATOM 1397 C CA . MET A 1 183 ? -16.297 16.828 -6.316 1 76.38 183 MET A CA 1
ATOM 1398 C C . MET A 1 183 ? -14.875 17.125 -6.793 1 76.38 183 MET A C 1
ATOM 1400 O O . MET A 1 183 ? -14.148 16.219 -7.207 1 76.38 183 MET A O 1
ATOM 1404 N N . THR A 1 184 ? -14.484 18.297 -6.531 1 78.88 184 THR A N 1
ATOM 1405 C CA . THR A 1 184 ? -13.188 18.734 -7.035 1 78.88 184 THR A CA 1
ATOM 1406 C C . THR A 1 184 ? -12.055 18.047 -6.281 1 78.88 184 THR A C 1
ATOM 1408 O O . THR A 1 184 ? -11.078 17.609 -6.891 1 78.88 184 THR A O 1
ATOM 1411 N N . ALA A 1 185 ? -12.297 17.906 -5.023 1 80 185 ALA A N 1
ATOM 1412 C CA . ALA A 1 185 ? -11.258 17.266 -4.211 1 80 185 ALA A CA 1
ATOM 1413 C C . ALA A 1 185 ? -11.133 15.781 -4.535 1 80 185 ALA A C 1
ATOM 1415 O O . ALA A 1 185 ? -10.023 15.258 -4.637 1 80 185 ALA A O 1
ATOM 1416 N N . ALA A 1 186 ? -12.297 15.211 -4.738 1 83 186 ALA A N 1
ATOM 1417 C CA . ALA A 1 186 ? -12.312 13.789 -5.062 1 83 186 ALA A CA 1
ATOM 1418 C C . ALA A 1 186 ? -11.688 13.531 -6.43 1 83 186 ALA A C 1
ATOM 1420 O O . ALA A 1 186 ? -10.945 12.562 -6.605 1 83 186 ALA A O 1
ATOM 1421 N N . CYS A 1 187 ? -11.891 14.367 -7.277 1 86.88 187 CYS A N 1
ATOM 1422 C CA . CYS A 1 187 ? -11.344 14.242 -8.625 1 86.88 187 CYS A CA 1
ATOM 1423 C C . CYS A 1 187 ? -9.836 14.445 -8.625 1 86.88 187 CYS A C 1
ATOM 1425 O O . CYS A 1 187 ? -9.102 13.703 -9.281 1 86.88 187 CYS A O 1
ATOM 1427 N N . GLN A 1 188 ? -9.414 15.406 -7.887 1 85 188 GLN A N 1
ATOM 1428 C CA . GLN A 1 188 ? -7.984 15.68 -7.809 1 85 188 GLN A CA 1
ATOM 1429 C C . GLN A 1 188 ? -7.238 14.508 -7.168 1 85 188 GLN A C 1
ATOM 1431 O O . GLN A 1 188 ? -6.137 14.164 -7.594 1 85 188 GLN A O 1
ATOM 1436 N N . GLN A 1 189 ? -7.875 13.984 -6.219 1 84.31 189 GLN A N 1
ATOM 1437 C CA . GLN A 1 189 ? -7.273 12.82 -5.566 1 84.31 189 GLN A CA 1
ATOM 1438 C C . GLN A 1 189 ? -7.195 11.633 -6.52 1 84.31 189 GLN A C 1
ATOM 1440 O O . GLN A 1 189 ? -6.184 10.93 -6.562 1 84.31 189 GLN A O 1
ATOM 1445 N N . PHE A 1 190 ? -8.258 11.477 -7.219 1 89.5 190 PHE A N 1
ATOM 1446 C CA . PHE A 1 190 ? -8.305 10.383 -8.18 1 89.5 190 PHE A CA 1
ATOM 1447 C C . PHE A 1 190 ? -7.203 10.523 -9.219 1 89.5 190 PHE A C 1
ATOM 1449 O O . PHE A 1 190 ? -6.496 9.555 -9.516 1 89.5 190 PHE A O 1
ATOM 1456 N N . VAL A 1 191 ? -7.047 11.68 -9.719 1 88.81 191 VAL A N 1
ATOM 1457 C CA . VAL A 1 191 ? -6.051 11.938 -10.758 1 88.81 191 VAL A CA 1
ATOM 1458 C C . VAL A 1 191 ? -4.648 11.719 -10.195 1 88.81 191 VAL A C 1
ATOM 1460 O O . VAL A 1 191 ? -3.783 11.156 -10.867 1 88.81 191 VAL A O 1
ATOM 1463 N N . THR A 1 192 ? -4.441 12.156 -9.023 1 86.19 192 THR A N 1
ATOM 1464 C CA . THR A 1 192 ? -3.139 11.984 -8.391 1 86.19 192 THR A CA 1
ATOM 1465 C C . THR A 1 192 ? -2.795 10.5 -8.258 1 86.19 192 THR A C 1
ATOM 1467 O O . THR A 1 192 ? -1.669 10.094 -8.547 1 86.19 192 THR A O 1
ATOM 1470 N N . HIS A 1 193 ? -3.771 9.719 -7.859 1 88.5 193 HIS A N 1
ATOM 1471 C CA . HIS A 1 193 ? -3.549 8.281 -7.715 1 88.5 193 HIS A CA 1
ATOM 1472 C C . HIS A 1 193 ? -3.297 7.629 -9.07 1 88.5 193 HIS A C 1
ATOM 1474 O O . HIS A 1 193 ? -2.436 6.754 -9.188 1 88.5 193 HIS A O 1
ATOM 1480 N N . LEU A 1 194 ? -4.012 8.094 -10.031 1 88.44 194 LEU A N 1
ATOM 1481 C CA . LEU A 1 194 ? -3.844 7.547 -11.375 1 88.44 194 LEU A CA 1
ATOM 1482 C C . LEU A 1 194 ? -2.455 7.863 -11.922 1 88.44 194 LEU A C 1
ATOM 1484 O O . LEU A 1 194 ? -1.802 7 -12.508 1 88.44 194 LEU A O 1
ATOM 1488 N N . VAL A 1 195 ? -2.043 9.055 -11.68 1 89 195 VAL A N 1
ATOM 1489 C CA . VAL A 1 195 ? -0.718 9.469 -12.125 1 89 195 VAL A CA 1
ATOM 1490 C C . VAL A 1 195 ? 0.349 8.617 -11.438 1 89 195 VAL A C 1
ATOM 1492 O O . VAL A 1 195 ? 1.321 8.203 -12.07 1 89 195 VAL A O 1
ATOM 1495 N N . THR A 1 196 ? 0.144 8.383 -10.227 1 87.44 196 THR A N 1
ATOM 1496 C CA . THR A 1 196 ? 1.095 7.582 -9.469 1 87.44 196 THR A CA 1
ATOM 1497 C C . THR A 1 196 ? 1.202 6.172 -10.039 1 87.44 196 THR A C 1
ATOM 1499 O O . THR A 1 196 ? 2.305 5.68 -10.289 1 87.44 196 THR A O 1
ATOM 1502 N N . ILE A 1 197 ? 0.112 5.605 -10.344 1 87 197 ILE A N 1
ATOM 1503 C CA . ILE A 1 197 ? 0.068 4.227 -10.828 1 87 197 ILE A CA 1
ATOM 1504 C C . ILE A 1 197 ? 0.684 4.152 -12.227 1 87 197 ILE A C 1
ATOM 1506 O O . ILE A 1 197 ? 1.522 3.289 -12.492 1 87 197 ILE A O 1
ATOM 1510 N N . VAL A 1 198 ? 0.261 5.004 -13.07 1 87.62 198 VAL A N 1
ATOM 1511 C CA . VAL A 1 198 ? 0.734 5 -14.453 1 87.62 198 VAL A CA 1
ATOM 1512 C C . VAL A 1 198 ? 2.234 5.289 -14.484 1 87.62 198 VAL A C 1
ATOM 1514 O O . VAL A 1 198 ? 2.969 4.695 -15.273 1 87.62 198 VAL A O 1
ATOM 1517 N N . SER A 1 199 ? 2.65 6.188 -13.648 1 89.06 199 SER A N 1
ATOM 1518 C CA . SER A 1 199 ? 4.074 6.5 -13.57 1 89.06 199 SER A CA 1
ATOM 1519 C C . SER A 1 199 ? 4.879 5.293 -13.094 1 89.06 199 SER A C 1
ATOM 1521 O O . SER A 1 199 ? 5.945 5 -13.648 1 89.06 199 SER A O 1
ATOM 1523 N N . PHE A 1 200 ? 4.395 4.637 -12.164 1 86.94 200 PHE A N 1
ATOM 1524 C CA . PHE A 1 200 ? 5.062 3.445 -11.656 1 86.94 200 PHE A CA 1
ATOM 1525 C C . PHE A 1 200 ? 5.152 2.373 -12.734 1 86.94 200 PHE A C 1
ATOM 1527 O O . PHE A 1 200 ? 6.211 1.767 -12.93 1 86.94 200 PHE A O 1
ATOM 1534 N N . LEU A 1 201 ? 4.059 2.17 -13.406 1 84.19 201 LEU A N 1
ATOM 1535 C CA . LEU A 1 201 ? 4 1.151 -14.453 1 84.19 201 LEU A CA 1
ATOM 1536 C C . LEU A 1 201 ? 4.914 1.513 -15.617 1 84.19 201 LEU A C 1
ATOM 1538 O O . LEU A 1 201 ? 5.629 0.654 -16.141 1 84.19 201 LEU A O 1
ATOM 1542 N N . SER A 1 202 ? 4.828 2.713 -16.031 1 86.5 202 SER A N 1
ATOM 1543 C CA . SER A 1 202 ? 5.672 3.164 -17.141 1 86.5 202 SER A CA 1
ATOM 1544 C C . SER A 1 202 ? 7.148 3.082 -16.766 1 86.5 202 SER A C 1
ATOM 1546 O O . SER A 1 202 ? 7.98 2.697 -17.594 1 86.5 202 SER A O 1
ATOM 1548 N N . GLY A 1 203 ? 7.488 3.482 -15.57 1 85.75 203 GLY A N 1
ATOM 1549 C CA . GLY A 1 203 ? 8.852 3.318 -15.094 1 85.75 203 GLY A CA 1
ATOM 1550 C C . GLY A 1 203 ? 9.305 1.872 -15.07 1 85.75 203 GLY A C 1
ATOM 1551 O O . GLY A 1 203 ? 10.438 1.567 -15.445 1 85.75 203 GLY A O 1
ATOM 1552 N N . GLY A 1 204 ? 8.414 1.052 -14.578 1 83.56 204 GLY A N 1
ATOM 1553 C CA . GLY A 1 204 ? 8.727 -0.369 -14.578 1 83.56 204 GLY A CA 1
ATOM 1554 C C . GLY A 1 204 ? 9 -0.915 -15.969 1 83.56 204 GLY A C 1
ATOM 1555 O O . GLY A 1 204 ? 9.953 -1.675 -16.172 1 83.56 204 GLY A O 1
ATOM 1556 N N . MET A 1 205 ? 8.188 -0.592 -16.891 1 83.44 205 MET A N 1
ATOM 1557 C CA . MET A 1 205 ? 8.367 -1.021 -18.281 1 83.44 205 MET A CA 1
ATOM 1558 C C . MET A 1 205 ? 9.695 -0.504 -18.844 1 83.44 205 MET A C 1
ATOM 1560 O O . MET A 1 205 ? 10.438 -1.254 -19.469 1 83.44 205 MET A O 1
ATOM 1564 N N . ALA A 1 206 ? 9.914 0.736 -18.609 1 83.5 206 ALA A N 1
ATOM 1565 C CA . ALA A 1 206 ? 11.164 1.345 -19.062 1 83.5 206 ALA A CA 1
ATOM 1566 C C . ALA A 1 206 ? 12.367 0.668 -18.406 1 83.5 206 ALA A C 1
ATOM 1568 O O . ALA A 1 206 ? 13.391 0.442 -19.062 1 83.5 206 ALA A O 1
ATOM 1569 N N . GLY A 1 207 ? 12.25 0.406 -17.156 1 81.38 207 GLY A N 1
ATOM 1570 C CA . GLY A 1 207 ? 13.328 -0.251 -16.438 1 81.38 207 GLY A CA 1
ATOM 1571 C C . GLY A 1 207 ? 13.648 -1.635 -16.969 1 81.38 207 GLY A C 1
ATOM 1572 O O . GLY A 1 207 ? 14.812 -2.004 -17.109 1 81.38 207 GLY A O 1
ATOM 1573 N N . LEU A 1 208 ? 12.656 -2.42 -17.25 1 78.81 208 LEU A N 1
ATOM 1574 C CA . LEU A 1 208 ? 12.859 -3.762 -17.781 1 78.81 208 LEU A CA 1
ATOM 1575 C C . LEU A 1 208 ? 13.523 -3.705 -19.156 1 78.81 208 LEU A C 1
ATOM 1577 O O . LEU A 1 208 ? 14.414 -4.504 -19.453 1 78.81 208 LEU A O 1
ATOM 1581 N N . LEU A 1 209 ? 13.023 -2.793 -19.969 1 80 209 LEU A N 1
ATOM 1582 C CA . LEU A 1 209 ? 13.594 -2.639 -21.312 1 80 209 LEU A CA 1
ATOM 1583 C C . LEU A 1 209 ? 15.055 -2.213 -21.219 1 80 209 LEU A C 1
ATOM 1585 O O . LEU A 1 209 ? 15.898 -2.697 -21.984 1 80 209 LEU A O 1
ATOM 1589 N N . LEU A 1 210 ? 15.352 -1.324 -20.297 1 79 210 LEU A N 1
ATOM 1590 C CA . LEU A 1 210 ? 16.719 -0.854 -20.109 1 79 210 LEU A CA 1
ATOM 1591 C C . LEU A 1 210 ? 17.609 -1.976 -19.578 1 79 210 LEU A C 1
ATOM 1593 O O . LEU A 1 210 ? 18.766 -2.088 -19.984 1 79 210 LEU A O 1
ATOM 1597 N N . PHE A 1 211 ? 17.062 -2.75 -18.703 1 78.12 211 PHE A N 1
ATOM 1598 C CA . PHE A 1 211 ? 17.844 -3.842 -18.141 1 78.12 211 PHE A CA 1
ATOM 1599 C C . PHE A 1 211 ? 18.125 -4.902 -19.203 1 78.12 211 PHE A C 1
ATOM 1601 O O . PHE A 1 211 ? 19.203 -5.492 -19.219 1 78.12 211 PHE A O 1
ATOM 1608 N N . GLU A 1 212 ? 17.156 -5.246 -19.938 1 78.12 212 GLU A N 1
ATOM 1609 C CA . GLU A 1 212 ? 17.344 -6.23 -21 1 78.12 212 GLU A CA 1
ATOM 1610 C C . GLU A 1 212 ? 18.438 -5.793 -21.984 1 78.12 212 GLU A C 1
ATOM 1612 O O . GLU A 1 212 ? 19.188 -6.625 -22.5 1 78.12 212 GLU A O 1
ATOM 1617 N N . GLN A 1 213 ? 18.547 -4.527 -22.172 1 80.25 213 GLN A N 1
ATOM 1618 C CA . GLN A 1 213 ? 19.5 -4.016 -23.156 1 80.25 213 GLN A CA 1
ATOM 1619 C C . GLN A 1 213 ? 20.859 -3.768 -22.516 1 80.25 213 GLN A C 1
ATOM 1621 O O . GLN A 1 213 ? 21.891 -4.016 -23.156 1 80.25 213 GLN A O 1
ATOM 1626 N N . PHE A 1 214 ? 20.906 -3.246 -21.203 1 78.44 214 PHE A N 1
ATOM 1627 C CA . PHE A 1 214 ? 22.156 -2.744 -20.656 1 78.44 214 PHE A CA 1
ATOM 1628 C C . PHE A 1 214 ? 22.547 -3.496 -19.391 1 78.44 214 PHE A C 1
ATOM 1630 O O . PHE A 1 214 ? 23.609 -3.264 -18.828 1 78.44 214 PHE A O 1
ATOM 1637 N N . SER A 1 215 ? 21.609 -4.383 -18.875 1 76.38 215 SER A N 1
ATOM 1638 C CA . SER A 1 215 ? 21.859 -5.191 -17.688 1 76.38 215 SER A CA 1
ATOM 1639 C C . SER A 1 215 ? 22.172 -4.312 -16.484 1 76.38 215 SER A C 1
ATOM 1641 O O . SER A 1 215 ? 21.422 -3.373 -16.188 1 76.38 215 SER A O 1
ATOM 1643 N N . PHE A 1 216 ? 23.281 -4.531 -15.805 1 71.94 216 PHE A N 1
ATOM 1644 C CA . PHE A 1 216 ? 23.562 -3.863 -14.539 1 71.94 216 PHE A CA 1
ATOM 1645 C C . PHE A 1 216 ? 23.953 -2.408 -14.773 1 71.94 216 PHE A C 1
ATOM 1647 O O . PHE A 1 216 ? 23.766 -1.561 -13.898 1 71.94 216 PHE A O 1
ATOM 1654 N N . SER A 1 217 ? 24.391 -2.088 -16 1 73.5 217 SER A N 1
ATOM 1655 C CA . SER A 1 217 ? 24.734 -0.709 -16.328 1 73.5 217 SER A CA 1
ATOM 1656 C C . SER A 1 217 ? 23.516 0.192 -16.297 1 73.5 217 SER A C 1
ATOM 1658 O O . SER A 1 217 ? 23.625 1.407 -16.125 1 73.5 217 SER A O 1
ATOM 1660 N N . SER A 1 218 ? 22.375 -0.437 -16.453 1 76.69 218 SER A N 1
ATOM 1661 C CA . SER A 1 218 ? 21.125 0.327 -16.422 1 76.69 218 SER A CA 1
ATOM 1662 C C . SER A 1 218 ? 20.844 0.884 -15.031 1 76.69 218 SER A C 1
ATOM 1664 O O . SER A 1 218 ? 20.219 1.933 -14.891 1 76.69 218 SER A O 1
ATOM 1666 N N . MET A 1 219 ? 21.391 0.237 -14.047 1 76.56 219 MET A N 1
ATOM 1667 C CA . MET A 1 219 ? 21.188 0.701 -12.68 1 76.56 219 MET A CA 1
ATOM 1668 C C . MET A 1 219 ? 21.938 2.01 -12.43 1 76.56 219 MET A C 1
ATOM 1670 O O . MET A 1 219 ? 21.484 2.842 -11.641 1 76.56 219 MET A O 1
ATOM 1674 N N . ILE A 1 220 ? 23 2.154 -13.141 1 77.56 220 ILE A N 1
ATOM 1675 C CA . ILE A 1 220 ? 23.766 3.398 -13.055 1 77.56 220 ILE A CA 1
ATOM 1676 C C . ILE A 1 220 ? 22.938 4.547 -13.625 1 77.56 220 ILE A C 1
ATOM 1678 O O . ILE A 1 220 ? 22.922 5.645 -13.062 1 77.56 220 ILE A O 1
ATOM 1682 N N . ALA A 1 221 ? 22.234 4.168 -14.656 1 77.62 221 ALA A N 1
ATOM 1683 C CA . ALA A 1 221 ? 21.406 5.188 -15.297 1 77.62 221 ALA A CA 1
ATOM 1684 C C . ALA A 1 221 ? 20.281 5.645 -14.375 1 77.62 221 ALA A C 1
ATOM 1686 O O . ALA A 1 221 ? 19.984 6.84 -14.297 1 77.62 221 ALA A O 1
ATOM 1687 N N . VAL A 1 222 ? 19.734 4.766 -13.672 1 78.44 222 VAL A N 1
ATOM 1688 C CA . VAL A 1 222 ? 18.656 5.105 -12.75 1 78.44 222 VAL A CA 1
ATOM 1689 C C . VAL A 1 222 ? 19.203 5.93 -11.586 1 78.44 222 VAL A C 1
ATOM 1691 O O . VAL A 1 222 ? 18.594 6.914 -11.172 1 78.44 222 VAL A O 1
ATOM 1694 N N . GLY A 1 223 ? 20.328 5.449 -11.125 1 81 223 GLY A N 1
ATOM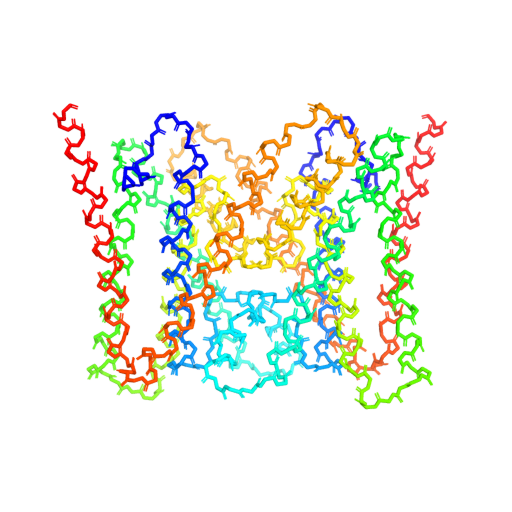 1695 C CA . GLY A 1 223 ? 20.969 6.23 -10.078 1 81 223 GLY A CA 1
ATOM 1696 C C . GLY A 1 223 ? 21.281 7.652 -10.508 1 81 223 GLY A C 1
ATOM 1697 O O . GLY A 1 223 ? 21.047 8.594 -9.75 1 81 223 GLY A O 1
ATOM 1698 N N . MET A 1 224 ? 21.766 7.766 -11.703 1 83.69 224 MET A N 1
ATOM 1699 C CA . MET A 1 224 ? 22.062 9.086 -12.25 1 83.69 224 MET A CA 1
ATOM 1700 C C . MET A 1 224 ? 20.812 9.93 -12.375 1 83.69 224 MET A C 1
ATOM 1702 O O . MET A 1 224 ? 20.844 11.133 -12.125 1 83.69 224 MET A O 1
ATOM 1706 N N . PHE A 1 225 ? 19.781 9.289 -12.789 1 82.12 225 PHE A N 1
ATOM 1707 C CA . PHE A 1 225 ? 18.484 9.961 -12.906 1 82.12 225 PHE A CA 1
ATOM 1708 C C . PHE A 1 225 ? 18.047 10.516 -11.555 1 82.12 225 PHE A C 1
ATOM 1710 O O . PHE A 1 225 ? 17.641 11.68 -11.461 1 82.12 225 PHE A O 1
ATOM 1717 N N . LEU A 1 226 ? 18.188 9.766 -10.523 1 80.62 226 LEU A N 1
ATOM 1718 C CA . LEU A 1 226 ? 17.797 10.195 -9.188 1 80.62 226 LEU A CA 1
ATOM 1719 C C . LEU A 1 226 ? 18.688 11.336 -8.703 1 80.62 226 LEU A C 1
ATOM 1721 O O . LEU A 1 226 ? 18.203 12.297 -8.102 1 80.62 226 LEU A O 1
ATOM 1725 N N . VAL A 1 227 ? 19.953 11.25 -8.992 1 85.38 227 VAL A N 1
ATOM 1726 C CA . VAL A 1 227 ? 20.922 12.273 -8.594 1 85.38 227 VAL A CA 1
ATOM 1727 C C . VAL A 1 227 ? 20.594 13.594 -9.289 1 85.38 227 VAL A C 1
ATOM 1729 O O . VAL A 1 227 ? 20.609 14.656 -8.672 1 85.38 227 VAL A O 1
ATOM 1732 N N . LEU A 1 228 ? 20.25 13.484 -10.531 1 85.56 228 LEU A N 1
ATOM 1733 C CA . LEU A 1 228 ? 19.953 14.68 -11.305 1 85.56 228 LEU A CA 1
ATOM 1734 C C . LEU A 1 228 ? 18.703 15.367 -10.773 1 85.56 228 LEU A C 1
ATOM 1736 O O . LEU A 1 228 ? 18.672 16.594 -10.641 1 85.56 228 LEU A O 1
ATOM 1740 N N . ILE A 1 229 ? 17.734 14.586 -10.477 1 79.06 229 ILE A N 1
ATOM 1741 C CA . ILE A 1 229 ? 16.5 15.133 -9.938 1 79.06 229 ILE A CA 1
ATOM 1742 C C . ILE A 1 229 ? 16.781 15.797 -8.586 1 79.06 229 ILE A C 1
ATOM 1744 O O . ILE A 1 229 ? 16.281 16.891 -8.32 1 79.06 229 ILE A O 1
ATOM 1748 N N . ALA A 1 230 ? 17.531 15.125 -7.793 1 80.31 230 ALA A N 1
ATOM 1749 C CA . ALA A 1 230 ? 17.859 15.648 -6.469 1 80.31 230 ALA A CA 1
ATOM 1750 C C . ALA A 1 230 ? 18.656 16.953 -6.574 1 80.31 230 ALA A C 1
ATOM 1752 O O . ALA A 1 230 ? 18.344 17.938 -5.891 1 80.31 230 ALA A O 1
ATOM 1753 N N . ILE A 1 231 ? 19.609 17 -7.449 1 84.12 231 ILE A N 1
ATOM 1754 C CA . ILE A 1 231 ? 20.453 18.172 -7.621 1 84.12 231 ILE A CA 1
ATOM 1755 C C . ILE A 1 231 ? 19.609 19.328 -8.164 1 84.12 231 ILE A C 1
ATOM 1757 O O . ILE A 1 231 ? 19.734 20.469 -7.703 1 84.12 231 ILE A O 1
ATOM 1761 N N . SER A 1 232 ? 18.797 19.016 -9.125 1 80.81 232 SER A N 1
ATOM 1762 C CA . SER A 1 232 ? 17.938 20.047 -9.703 1 80.81 232 SER A CA 1
ATOM 1763 C C . SER A 1 232 ? 17.016 20.656 -8.648 1 80.81 232 SER A C 1
ATOM 1765 O O . SER A 1 232 ? 16.797 21.859 -8.625 1 80.81 232 SER A O 1
ATOM 1767 N N . SER A 1 233 ? 16.5 19.797 -7.824 1 75.69 233 SER A N 1
ATOM 1768 C CA . SER A 1 233 ? 15.625 20.266 -6.754 1 75.69 233 SER A CA 1
ATOM 1769 C C . SER A 1 233 ? 16.391 21.125 -5.754 1 75.69 233 SER A C 1
ATOM 1771 O O . SER A 1 233 ? 15.867 22.141 -5.289 1 75.69 233 SER A O 1
ATOM 1773 N N . ILE A 1 234 ? 17.562 20.797 -5.441 1 75.56 234 ILE A N 1
ATOM 1774 C CA . ILE A 1 234 ? 18.391 21.531 -4.504 1 75.56 234 ILE A CA 1
ATOM 1775 C C . ILE A 1 234 ? 18.719 22.906 -5.09 1 75.56 234 ILE A C 1
ATOM 1777 O O . ILE A 1 234 ? 18.609 23.922 -4.402 1 75.56 234 ILE A O 1
ATOM 1781 N N . VAL A 1 235 ? 19.094 22.891 -6.32 1 77.69 235 VAL A N 1
ATOM 1782 C CA . VAL A 1 235 ? 19.5 24.125 -6.984 1 77.69 235 VAL A CA 1
ATOM 1783 C C . VAL A 1 235 ? 18.328 25.094 -7.031 1 77.69 235 VAL A C 1
ATOM 1785 O O . VAL A 1 235 ? 18.469 26.281 -6.738 1 77.69 235 VAL A O 1
ATOM 1788 N N . ILE A 1 236 ? 17.188 24.594 -7.359 1 70.94 236 ILE A N 1
ATOM 1789 C CA . ILE A 1 236 ? 16.016 25.438 -7.473 1 70.94 236 ILE A CA 1
ATOM 1790 C C . ILE A 1 236 ? 15.641 26 -6.098 1 70.94 236 ILE A C 1
ATOM 1792 O O . ILE A 1 236 ? 15.297 27.172 -5.965 1 70.94 236 ILE A O 1
ATOM 1796 N N . THR A 1 237 ? 15.695 25.203 -5.074 1 68.81 237 THR A N 1
ATOM 1797 C CA . THR A 1 237 ? 15.352 25.625 -3.723 1 68.81 237 THR A CA 1
ATOM 1798 C C . THR A 1 237 ? 16.328 26.672 -3.223 1 68.81 237 THR A C 1
ATOM 1800 O O . THR A 1 237 ? 15.93 27.672 -2.613 1 68.81 237 THR A O 1
ATOM 1803 N N . VAL A 1 238 ? 17.578 26.453 -3.439 1 68.38 238 VAL A N 1
ATOM 1804 C CA . VAL A 1 238 ? 18.594 27.391 -2.992 1 68.38 238 VAL A CA 1
ATOM 1805 C C . VAL A 1 238 ? 18.453 28.703 -3.758 1 68.38 238 VAL A C 1
ATOM 1807 O O . VAL A 1 238 ? 18.641 29.781 -3.188 1 68.38 238 VAL A O 1
ATOM 1810 N N . ARG A 1 239 ? 18.125 28.562 -4.965 1 67.69 239 ARG A N 1
ATOM 1811 C CA . ARG A 1 239 ? 17.969 29.75 -5.789 1 67.69 239 ARG A CA 1
ATOM 1812 C C . ARG A 1 239 ? 16.781 30.578 -5.336 1 67.69 239 ARG A C 1
ATOM 1814 O O . ARG A 1 239 ? 16.828 31.812 -5.328 1 67.69 239 ARG A O 1
ATOM 1821 N N . ILE A 1 240 ? 15.773 29.891 -5 1 61.97 240 ILE A N 1
ATOM 1822 C CA . ILE A 1 240 ? 14.578 30.609 -4.555 1 61.97 240 ILE A CA 1
ATOM 1823 C C . ILE A 1 240 ? 14.82 31.188 -3.162 1 61.97 240 ILE A C 1
ATOM 1825 O O . ILE A 1 240 ? 14.336 32.281 -2.848 1 61.97 240 ILE A O 1
ATOM 1829 N N . ALA A 1 241 ? 15.43 30.438 -2.285 1 60.44 241 ALA A N 1
ATOM 1830 C CA . ALA A 1 241 ? 15.742 30.938 -0.953 1 60.44 241 ALA A CA 1
ATOM 1831 C C . ALA A 1 241 ? 16.656 32.156 -1.031 1 60.44 241 ALA A C 1
ATOM 1833 O O . ALA A 1 241 ? 16.609 33.031 -0.155 1 60.44 241 ALA A O 1
ATOM 1834 N N . ARG A 1 242 ? 17.469 32.219 -1.969 1 54.94 242 ARG A N 1
ATOM 1835 C CA . ARG A 1 242 ? 18.375 33.344 -2.121 1 54.94 242 ARG A CA 1
ATOM 1836 C C . ARG A 1 242 ? 17.609 34.594 -2.572 1 54.94 242 ARG A C 1
ATOM 1838 O O . ARG A 1 242 ? 18.031 35.719 -2.307 1 54.94 242 ARG A O 1
ATOM 1845 N N . TYR A 1 243 ? 16.484 34.344 -3.111 1 47.84 243 TYR A N 1
ATOM 1846 C CA . TYR A 1 243 ? 15.719 35.531 -3.426 1 47.84 243 TYR A CA 1
ATOM 1847 C C . TYR A 1 243 ? 14.648 35.812 -2.379 1 47.84 243 TYR A C 1
ATOM 1849 O O . TYR A 1 243 ? 14.039 34.875 -1.855 1 47.84 243 TYR A O 1
ATOM 1857 N N . MET B 1 1 ? -16.078 -4.664 21.438 1 32.47 1 MET B N 1
ATOM 1858 C CA . MET B 1 1 ? -15.062 -4.867 20.406 1 32.47 1 MET B CA 1
ATOM 1859 C C . MET B 1 1 ? -15.641 -4.609 19.016 1 32.47 1 MET B C 1
ATOM 1861 O O . MET B 1 1 ? -15.016 -3.941 18.203 1 32.47 1 MET B O 1
ATOM 1865 N N . LEU B 1 2 ? -16.844 -5.328 18.828 1 36.94 2 LEU B N 1
ATOM 1866 C CA . LEU B 1 2 ? -17.531 -5.363 17.531 1 36.94 2 LEU B CA 1
ATOM 1867 C C . LEU B 1 2 ? -18.297 -4.062 17.297 1 36.94 2 LEU B C 1
ATOM 1869 O O . LEU B 1 2 ? -18.984 -3.922 16.281 1 36.94 2 LEU B O 1
ATOM 1873 N N . ARG B 1 3 ? -18.266 -3.303 18.234 1 40.22 3 ARG B N 1
ATOM 1874 C CA . ARG B 1 3 ? -18.953 -2.016 18.141 1 40.22 3 ARG B CA 1
ATOM 1875 C C . ARG B 1 3 ? -18.328 -1.129 17.078 1 40.22 3 ARG B C 1
ATOM 1877 O O . ARG B 1 3 ? -18.844 -0.06 16.766 1 40.22 3 ARG B O 1
ATOM 1884 N N . MET B 1 4 ? -17.125 -1.537 16.672 1 41.59 4 MET B N 1
ATOM 1885 C CA . MET B 1 4 ? -16.172 -0.715 15.945 1 41.59 4 MET B CA 1
ATOM 1886 C C . MET B 1 4 ? -16.578 -0.544 14.484 1 41.59 4 MET B C 1
ATOM 1888 O O . MET B 1 4 ? -15.992 0.251 13.758 1 41.59 4 MET B O 1
ATOM 1892 N N . MET B 1 5 ? -17.578 -1.389 14.047 1 41.25 5 MET B N 1
ATOM 1893 C CA . MET B 1 5 ? -17.938 -1.34 12.633 1 41.25 5 MET B CA 1
ATOM 1894 C C . MET B 1 5 ? -18.984 -0.262 12.375 1 41.25 5 MET B C 1
ATOM 1896 O O . MET B 1 5 ? -19.484 -0.136 11.258 1 41.25 5 MET B O 1
ATOM 1900 N N . ILE B 1 6 ? -19.516 0.47 13.398 1 41.53 6 ILE B N 1
ATOM 1901 C CA . ILE B 1 6 ? -20.547 1.484 13.281 1 41.53 6 ILE B CA 1
ATOM 1902 C C . ILE B 1 6 ? -19.922 2.84 12.977 1 41.53 6 ILE B C 1
ATOM 1904 O O . ILE B 1 6 ? -18.891 3.193 13.555 1 41.53 6 ILE B O 1
ATOM 1908 N N . LYS B 1 7 ? -20.219 3.406 11.812 1 48.66 7 LYS B N 1
ATOM 1909 C CA . LYS B 1 7 ? -19.828 4.797 11.594 1 48.66 7 LYS B CA 1
ATOM 1910 C C . LYS B 1 7 ? -20.141 5.656 12.82 1 48.66 7 LYS B C 1
ATOM 1912 O O . LYS B 1 7 ? -21.297 5.789 13.219 1 48.66 7 LYS B O 1
ATOM 1917 N N . ARG B 1 8 ? -19.484 5.551 13.867 1 46.81 8 ARG B N 1
ATOM 1918 C CA . ARG B 1 8 ? -19.812 6.402 15.008 1 46.81 8 ARG B CA 1
ATOM 1919 C C . ARG B 1 8 ? -19.406 7.848 14.742 1 46.81 8 ARG B C 1
ATOM 1921 O O . ARG B 1 8 ? -18.531 8.109 13.914 1 46.81 8 ARG B O 1
ATOM 1928 N N . LYS B 1 9 ? -20.312 8.773 15.188 1 49.97 9 LYS B N 1
ATOM 1929 C CA . LYS B 1 9 ? -20.094 10.203 15.359 1 49.97 9 LYS B CA 1
ATOM 1930 C C . LYS B 1 9 ? -18.688 10.477 15.891 1 49.97 9 LYS B C 1
ATOM 1932 O O . LYS B 1 9 ? -18.047 11.469 15.516 1 49.97 9 LYS B O 1
ATOM 1937 N N . ARG B 1 10 ? -18.203 9.539 16.797 1 52.75 10 ARG B N 1
ATOM 1938 C CA . ARG B 1 10 ? -16.953 9.891 17.469 1 52.75 10 ARG B CA 1
ATOM 1939 C C . ARG B 1 10 ? -15.766 9.25 16.781 1 52.75 10 ARG B C 1
ATOM 1941 O O . ARG B 1 10 ? -15.898 8.203 16.141 1 52.75 10 ARG B O 1
ATOM 1948 N N . GLU B 1 11 ? -14.672 9.891 16.703 1 61.34 11 GLU B N 1
ATOM 1949 C CA . GLU B 1 11 ? -13.391 9.414 16.188 1 61.34 11 GLU B CA 1
ATOM 1950 C C . GLU B 1 11 ? -12.992 8.094 16.859 1 61.34 11 GLU B C 1
ATOM 1952 O O . GLU B 1 11 ? -13.188 7.914 18.062 1 61.34 11 GLU B O 1
ATOM 1957 N N . ARG B 1 12 ? -12.773 7.066 16.188 1 63.59 12 ARG B N 1
ATOM 1958 C CA . ARG B 1 12 ? -12.367 5.758 16.703 1 63.59 12 ARG B CA 1
ATOM 1959 C C . ARG B 1 12 ? -11.086 5.863 17.516 1 63.59 12 ARG B C 1
ATOM 1961 O O . ARG B 1 12 ? -10.219 6.688 17.203 1 63.59 12 ARG B O 1
ATOM 1968 N N . THR B 1 13 ? -11.148 5.031 18.531 1 71.94 13 THR B N 1
ATOM 1969 C CA . THR B 1 13 ? -9.953 4.973 19.359 1 71.94 13 THR B CA 1
ATOM 1970 C C . THR B 1 13 ? -8.898 4.07 18.734 1 71.94 13 THR B C 1
ATOM 1972 O O . THR B 1 13 ? -9.195 3.318 17.797 1 71.94 13 THR B O 1
ATOM 1975 N N . HIS B 1 14 ? -7.707 4.184 19.156 1 77.06 14 HIS B N 1
ATOM 1976 C CA . HIS B 1 14 ? -6.613 3.352 18.656 1 77.06 14 HIS B CA 1
ATOM 1977 C C . HIS B 1 14 ? -6.871 1.877 18.953 1 77.06 14 HIS B C 1
ATOM 1979 O O . HIS B 1 14 ? -6.512 1.01 18.156 1 77.06 14 HIS B O 1
ATOM 1985 N N . ALA B 1 15 ? -7.57 1.638 20.031 1 76.19 15 ALA B N 1
ATOM 1986 C CA . ALA B 1 15 ? -7.883 0.258 20.391 1 76.19 15 ALA B CA 1
ATOM 1987 C C . ALA B 1 15 ? -8.875 -0.359 19.406 1 76.19 15 ALA B C 1
ATOM 1989 O O . ALA B 1 15 ? -8.719 -1.515 19.016 1 76.19 15 ALA B O 1
ATOM 1990 N N . GLU B 1 16 ? -9.82 0.402 19.047 1 76.19 16 GLU B N 1
ATOM 1991 C CA . GLU B 1 16 ? -10.805 -0.061 18.062 1 76.19 16 GLU B CA 1
ATOM 1992 C C . GLU B 1 16 ? -10.148 -0.334 16.719 1 76.19 16 GLU B C 1
ATOM 1994 O O . GLU B 1 16 ? -10.477 -1.315 16.047 1 76.19 16 GLU B O 1
ATOM 1999 N N . ASP B 1 17 ? -9.203 0.471 16.422 1 79.94 17 ASP B N 1
ATOM 2000 C CA . ASP B 1 17 ? -8.477 0.299 15.156 1 79.94 17 ASP B CA 1
ATOM 2001 C C . ASP B 1 17 ? -7.656 -0.989 15.172 1 79.94 17 ASP B C 1
ATOM 2003 O O . ASP B 1 17 ? -7.547 -1.668 14.148 1 79.94 17 ASP B O 1
ATOM 2007 N N . ARG B 1 18 ? -7.195 -1.285 16.297 1 82.31 18 ARG B N 1
ATOM 2008 C CA . ARG B 1 18 ? -6.383 -2.49 16.406 1 82.31 18 ARG B CA 1
ATOM 2009 C C . ARG B 1 18 ? -7.234 -3.744 16.266 1 82.31 18 ARG B C 1
ATOM 2011 O O . ARG B 1 18 ? -6.816 -4.719 15.641 1 82.31 18 ARG B O 1
ATOM 2018 N N . TYR B 1 19 ? -8.344 -3.658 16.797 1 81 19 TYR B N 1
ATOM 2019 C CA . TYR B 1 19 ? -9.242 -4.801 16.672 1 81 19 TYR B CA 1
ATOM 2020 C C . TYR B 1 19 ? -9.688 -4.977 15.227 1 81 19 TYR B C 1
ATOM 2022 O O . TYR B 1 19 ? -9.75 -6.098 14.719 1 81 19 TYR B O 1
ATOM 2030 N N . LEU B 1 20 ? -9.992 -3.896 14.633 1 78.31 20 LEU B N 1
ATOM 2031 C CA . LEU B 1 20 ? -10.359 -3.93 13.219 1 78.31 20 LEU B CA 1
ATOM 2032 C C . LEU B 1 20 ? -9.211 -4.477 12.375 1 78.31 20 LEU B C 1
ATOM 2034 O O . LEU B 1 20 ? -9.438 -5.297 11.477 1 78.31 20 LEU B O 1
ATOM 2038 N N . ALA B 1 21 ? -8.094 -3.988 12.758 1 83 21 ALA B N 1
ATOM 2039 C CA . ALA B 1 21 ? -6.906 -4.449 12.047 1 83 21 ALA B CA 1
ATOM 2040 C C . ALA B 1 21 ? -6.727 -5.957 12.195 1 83 21 ALA B C 1
ATOM 2042 O O . ALA B 1 21 ? -6.43 -6.648 11.219 1 83 21 ALA B O 1
ATOM 2043 N N . LEU B 1 22 ? -6.949 -6.41 13.352 1 83.56 22 LEU B N 1
ATOM 2044 C CA . LEU B 1 22 ? -6.785 -7.832 13.633 1 83.56 22 LEU B CA 1
ATOM 2045 C C . LEU B 1 22 ? -7.738 -8.672 12.789 1 83.56 22 LEU B C 1
ATOM 2047 O O . LEU B 1 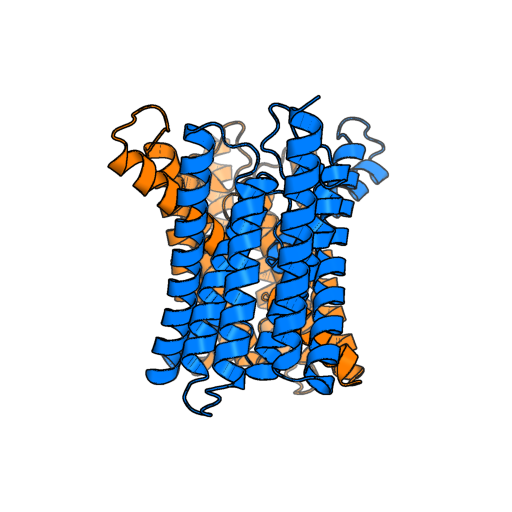22 ? -7.312 -9.625 12.133 1 83.56 22 LEU B O 1
ATOM 2051 N N . VAL B 1 23 ? -8.906 -8.266 12.711 1 81.69 23 VAL B N 1
ATOM 2052 C CA . VAL B 1 23 ? -9.938 -9.062 12.047 1 81.69 23 VAL B CA 1
ATOM 2053 C C . VAL B 1 23 ? -9.789 -8.93 10.531 1 81.69 23 VAL B C 1
ATOM 2055 O O . VAL B 1 23 ? -9.758 -9.93 9.812 1 81.69 23 VAL B O 1
ATOM 2058 N N . LEU B 1 24 ? -9.656 -7.75 10.094 1 84 24 LEU B N 1
ATOM 2059 C CA . LEU B 1 24 ? -9.664 -7.488 8.664 1 84 24 LEU B CA 1
ATOM 2060 C C . LEU B 1 24 ? -8.352 -7.938 8.023 1 84 24 LEU B C 1
ATOM 2062 O O . LEU B 1 24 ? -8.352 -8.523 6.938 1 84 24 LEU B O 1
ATOM 2066 N N . ALA B 1 25 ? -7.273 -7.684 8.695 1 87.25 25 ALA B N 1
ATOM 2067 C CA . ALA B 1 25 ? -5.977 -8.086 8.148 1 87.25 25 ALA B CA 1
ATOM 2068 C C . ALA B 1 25 ? -5.816 -9.602 8.172 1 87.25 25 ALA B C 1
ATOM 2070 O O . ALA B 1 25 ? -5.242 -10.188 7.25 1 87.25 25 ALA B O 1
ATOM 2071 N N . THR B 1 26 ? -6.277 -10.211 9.219 1 86.69 26 THR B N 1
ATOM 2072 C CA . THR B 1 26 ? -6.223 -11.672 9.289 1 86.69 26 THR B CA 1
ATOM 2073 C C . THR B 1 26 ? -7.059 -12.297 8.18 1 86.69 26 THR B C 1
ATOM 2075 O O . THR B 1 26 ? -6.613 -13.234 7.508 1 86.69 26 THR B O 1
ATOM 2078 N N . SER B 1 27 ? -8.227 -11.789 7.973 1 83.81 27 SER B N 1
ATOM 2079 C CA . SER B 1 27 ? -9.094 -12.297 6.914 1 83.81 27 SER B CA 1
ATOM 2080 C C . SER B 1 27 ? -8.469 -12.078 5.539 1 83.81 27 SER B C 1
ATOM 2082 O O . SER B 1 27 ? -8.586 -12.93 4.656 1 83.81 27 SER B O 1
ATOM 2084 N N . ALA B 1 28 ? -7.867 -10.938 5.371 1 84.25 28 ALA B N 1
ATOM 2085 C CA . ALA B 1 28 ? -7.195 -10.641 4.109 1 84.25 28 ALA B CA 1
ATOM 2086 C C . ALA B 1 28 ? -6.047 -11.609 3.855 1 84.25 28 ALA B C 1
ATOM 2088 O O . ALA B 1 28 ? -5.863 -12.094 2.734 1 84.25 28 ALA B O 1
ATOM 2089 N N . GLY B 1 29 ? -5.281 -11.867 4.871 1 83.75 29 GLY B N 1
ATOM 2090 C CA . GLY B 1 29 ? -4.211 -12.844 4.77 1 83.75 29 GLY B CA 1
ATOM 2091 C C . GLY B 1 29 ? -4.703 -14.234 4.422 1 83.75 29 GLY B C 1
ATOM 2092 O O . GLY B 1 29 ? -4.109 -14.922 3.584 1 83.75 29 GLY B O 1
ATOM 2093 N N . LEU B 1 30 ? -5.789 -14.625 5.086 1 82.5 30 LEU B N 1
ATOM 2094 C CA . LEU B 1 30 ? -6.402 -15.922 4.82 1 82.5 30 LEU B CA 1
ATOM 2095 C C . LEU B 1 30 ? -6.836 -16.031 3.363 1 82.5 30 LEU B C 1
ATOM 2097 O O . LEU B 1 30 ? -6.551 -17.031 2.697 1 82.5 30 LEU B O 1
ATOM 2101 N N . LEU B 1 31 ? -7.48 -15 2.926 1 77.62 31 LEU B N 1
ATOM 2102 C CA . LEU B 1 31 ? -8 -14.977 1.563 1 77.62 31 LEU B CA 1
ATOM 2103 C C . LEU B 1 31 ? -6.867 -15 0.545 1 77.62 31 LEU B C 1
ATOM 2105 O O . LEU B 1 31 ? -6.938 -15.719 -0.455 1 77.62 31 LEU B O 1
ATOM 2109 N N . ASN B 1 32 ? -5.898 -14.242 0.809 1 79.44 32 ASN B N 1
ATOM 2110 C CA . ASN B 1 32 ? -4.742 -14.195 -0.08 1 79.44 32 ASN B CA 1
ATOM 2111 C C . ASN B 1 32 ? -4.043 -15.555 -0.161 1 79.44 32 ASN B C 1
ATOM 2113 O O . ASN B 1 32 ? -3.668 -16 -1.247 1 79.44 32 ASN B O 1
ATOM 2117 N N . ALA B 1 33 ? -3.816 -16.141 0.939 1 76.88 33 ALA B N 1
ATOM 2118 C CA . ALA B 1 33 ? -3.141 -17.438 0.994 1 76.88 33 ALA B CA 1
ATOM 2119 C C . ALA B 1 33 ? -3.959 -18.516 0.286 1 76.88 33 ALA B C 1
ATOM 2121 O O . ALA B 1 33 ? -3.4 -19.391 -0.377 1 76.88 33 ALA B O 1
ATOM 2122 N N . MET B 1 34 ? -5.215 -18.438 0.428 1 71.75 34 MET B N 1
ATOM 2123 C CA . MET B 1 34 ? -6.078 -19.422 -0.226 1 71.75 34 MET B CA 1
ATOM 2124 C C . MET B 1 34 ? -6.031 -19.266 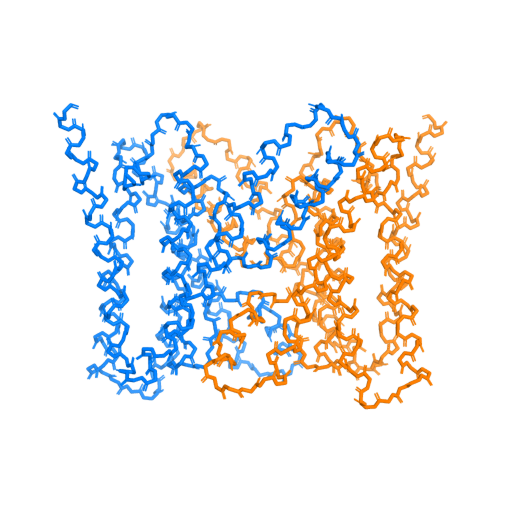-1.742 1 71.75 34 MET B C 1
ATOM 2126 O O . MET B 1 34 ? -6.035 -20.25 -2.475 1 71.75 34 MET B O 1
ATOM 2130 N N . ALA B 1 35 ? -6.051 -18.016 -2.16 1 73.38 35 ALA B N 1
ATOM 2131 C CA . ALA B 1 35 ? -5.922 -17.766 -3.592 1 73.38 35 ALA B CA 1
ATOM 2132 C C . ALA B 1 35 ? -4.586 -18.266 -4.125 1 73.38 35 ALA B C 1
ATOM 2134 O O . ALA B 1 35 ? -4.52 -18.812 -5.23 1 73.38 35 ALA B O 1
ATOM 2135 N N . LEU B 1 36 ? -3.58 -18.109 -3.363 1 73.19 36 LEU B N 1
ATOM 2136 C CA . LEU B 1 36 ? -2.266 -18.625 -3.732 1 73.19 36 LEU B CA 1
ATOM 2137 C C . LEU B 1 36 ? -2.279 -20.156 -3.82 1 73.19 36 LEU B C 1
ATOM 2139 O O . LEU B 1 36 ? -1.726 -20.734 -4.758 1 73.19 36 LEU B O 1
ATOM 2143 N N . GLY B 1 37 ? -2.799 -20.734 -2.848 1 69 37 GLY B N 1
ATOM 2144 C CA . GLY B 1 37 ? -2.885 -22.172 -2.854 1 69 37 GLY B CA 1
ATOM 2145 C C . GLY B 1 37 ? -3.709 -22.719 -4.004 1 69 37 GLY B C 1
ATOM 2146 O O . GLY B 1 37 ? -3.326 -23.719 -4.637 1 69 37 GLY B O 1
ATOM 2147 N N . ALA B 1 38 ? -4.766 -22.062 -4.27 1 66.5 38 ALA B N 1
ATOM 2148 C CA . ALA B 1 38 ? -5.707 -22.562 -5.27 1 66.5 38 ALA B CA 1
ATOM 2149 C C . ALA B 1 38 ? -5.223 -22.25 -6.684 1 66.5 38 ALA B C 1
ATOM 2151 O O . ALA B 1 38 ? -5.336 -23.078 -7.586 1 66.5 38 ALA B O 1
ATOM 2152 N N . PHE B 1 39 ? -4.609 -21 -6.797 1 66.5 39 PHE B N 1
ATOM 2153 C CA . PHE B 1 39 ? -4.379 -20.531 -8.164 1 66.5 39 PHE B CA 1
ATOM 2154 C C . PHE B 1 39 ? -2.914 -20.172 -8.375 1 66.5 39 PHE B C 1
ATOM 2156 O O . PHE B 1 39 ? -2.494 -19.906 -9.5 1 66.5 39 PHE B O 1
ATOM 2163 N N . GLY B 1 40 ? -2.178 -20.109 -7.348 1 65.31 40 GLY B N 1
ATOM 2164 C CA . GLY B 1 40 ? -0.759 -19.828 -7.461 1 65.31 40 GLY B CA 1
ATOM 2165 C C . GLY B 1 40 ? -0.469 -18.344 -7.605 1 65.31 40 GLY B C 1
ATOM 2166 O O . GLY B 1 40 ? 0.625 -17.953 -8.023 1 65.31 40 GLY B O 1
ATOM 2167 N N . ILE B 1 41 ? -1.554 -17.453 -7.445 1 63.56 41 ILE B N 1
ATOM 2168 C CA . ILE B 1 41 ? -1.364 -16.016 -7.609 1 63.56 41 ILE B CA 1
ATOM 2169 C C . ILE B 1 41 ? -1.896 -15.281 -6.383 1 63.56 41 ILE B C 1
ATOM 2171 O O . ILE B 1 41 ? -2.746 -15.805 -5.656 1 63.56 41 ILE B O 1
ATOM 2175 N N . PHE B 1 42 ? -1.235 -14.203 -6.105 1 64 42 PHE B N 1
ATOM 2176 C CA . PHE B 1 42 ? -1.72 -13.328 -5.039 1 64 42 PHE B CA 1
ATOM 2177 C C . PHE B 1 42 ? -2.676 -12.281 -5.59 1 64 42 PHE B C 1
ATOM 2179 O O . PHE B 1 42 ? -2.242 -11.281 -6.164 1 64 42 PHE B O 1
ATOM 2186 N N . PRO B 1 43 ? -3.99 -12.5 -5.359 1 58.69 43 PRO B N 1
ATOM 2187 C CA . PRO B 1 43 ? -4.949 -11.578 -5.969 1 58.69 43 PRO B CA 1
ATOM 2188 C C . PRO B 1 43 ? -4.891 -10.18 -5.359 1 58.69 43 PRO B C 1
ATOM 2190 O O . PRO B 1 43 ? -5.324 -9.211 -5.984 1 58.69 43 PRO B O 1
ATOM 2193 N N . SER B 1 44 ? -4.379 -10.062 -4.145 1 62.28 44 SER B N 1
ATOM 2194 C CA . SER B 1 44 ? -4.395 -8.766 -3.473 1 62.28 44 SER B CA 1
ATOM 2195 C C . SER B 1 44 ? -3.082 -8.016 -3.688 1 62.28 44 SER B C 1
ATOM 2197 O O . SER B 1 44 ? -2.959 -6.852 -3.311 1 62.28 44 SER B O 1
ATOM 2199 N N . HIS B 1 45 ? -2.143 -8.688 -4.238 1 68 45 HIS B N 1
ATOM 2200 C CA . HIS B 1 45 ? -0.834 -8.062 -4.402 1 68 45 HIS B CA 1
ATOM 2201 C C . HIS B 1 45 ? -0.764 -7.266 -5.699 1 68 45 HIS B C 1
ATOM 2203 O O . HIS B 1 45 ? -0.084 -7.668 -6.645 1 68 45 HIS B O 1
ATOM 2209 N N . MET B 1 46 ? -1.437 -6.199 -5.68 1 66.31 46 MET B N 1
ATOM 2210 C CA . MET B 1 46 ? -1.57 -5.414 -6.902 1 66.31 46 MET B CA 1
ATOM 2211 C C . MET B 1 46 ? -0.225 -4.832 -7.324 1 66.31 46 MET B C 1
ATOM 2213 O O . MET B 1 46 ? 0.039 -4.676 -8.516 1 66.31 46 MET B O 1
ATOM 2217 N N . SER B 1 47 ? 0.603 -4.598 -6.281 1 64.94 47 SER B N 1
ATOM 2218 C CA . SER B 1 47 ? 1.938 -4.117 -6.621 1 64.94 47 SER B CA 1
ATOM 2219 C C . SER B 1 47 ? 2.705 -5.152 -7.438 1 64.94 47 SER B C 1
ATOM 2221 O O . SER B 1 47 ? 3.326 -4.816 -8.445 1 64.94 47 SER B O 1
ATOM 2223 N N . GLY B 1 48 ? 2.621 -6.406 -7.066 1 67.56 48 GLY B N 1
ATOM 2224 C CA . GLY B 1 48 ? 3.244 -7.484 -7.816 1 67.56 48 GLY B CA 1
ATOM 2225 C C . GLY B 1 48 ? 2.613 -7.707 -9.18 1 67.56 48 GLY B C 1
ATOM 2226 O O . GLY B 1 48 ? 3.318 -7.863 -10.18 1 67.56 48 GLY B O 1
ATOM 2227 N N . ASN B 1 49 ? 1.279 -7.691 -9.203 1 67.5 49 ASN B N 1
ATOM 2228 C CA . ASN B 1 49 ? 0.561 -7.875 -10.461 1 67.5 49 ASN B CA 1
ATOM 2229 C C . ASN B 1 49 ? 0.867 -6.758 -11.453 1 67.5 49 ASN B C 1
ATOM 2231 O O . ASN B 1 49 ? 1.011 -7.004 -12.648 1 67.5 49 ASN B O 1
ATOM 2235 N N . ALA B 1 50 ? 0.987 -5.594 -10.852 1 65.19 50 ALA B N 1
ATOM 2236 C CA . ALA B 1 50 ? 1.307 -4.449 -11.703 1 65.19 50 ALA B CA 1
ATOM 2237 C C . ALA B 1 50 ? 2.732 -4.547 -12.234 1 65.19 50 ALA B C 1
ATOM 2239 O O . ALA B 1 50 ? 2.984 -4.254 -13.406 1 65.19 50 ALA B O 1
ATOM 2240 N N . ALA B 1 51 ? 3.602 -4.926 -11.336 1 65.69 51 ALA B N 1
ATOM 2241 C CA . ALA B 1 51 ? 4.984 -5.109 -11.773 1 65.69 51 ALA B CA 1
ATOM 2242 C C . ALA B 1 51 ? 5.086 -6.211 -12.828 1 65.69 51 ALA B C 1
ATOM 2244 O O . ALA B 1 51 ? 5.828 -6.082 -13.805 1 65.69 51 ALA B O 1
ATOM 2245 N N . GLN B 1 52 ? 4.344 -7.242 -12.586 1 68.69 52 GLN B N 1
ATOM 2246 C CA . GLN B 1 52 ? 4.312 -8.328 -13.555 1 68.69 52 GLN B CA 1
ATOM 2247 C C . GLN B 1 52 ? 3.705 -7.867 -14.883 1 68.69 52 GLN B C 1
ATOM 2249 O O . GLN B 1 52 ? 4.137 -8.297 -15.953 1 68.69 52 GLN B O 1
ATOM 2254 N N . LEU B 1 53 ? 2.74 -7.039 -14.742 1 67.5 53 LEU B N 1
ATOM 2255 C CA . LEU B 1 53 ? 2.141 -6.457 -15.938 1 67.5 53 LEU B CA 1
ATOM 2256 C C . LEU B 1 53 ? 3.186 -5.715 -16.766 1 67.5 53 LEU B C 1
ATOM 2258 O O . LEU B 1 53 ? 3.221 -5.844 -17.984 1 67.5 53 LEU B O 1
ATOM 2262 N N . SER B 1 54 ? 4.012 -4.977 -16.078 1 66.56 54 SER B N 1
ATOM 2263 C CA . SER B 1 54 ? 5.074 -4.246 -16.766 1 66.56 54 SER B CA 1
ATOM 2264 C C . SER B 1 54 ? 6.031 -5.195 -17.484 1 66.56 54 SER B C 1
ATOM 2266 O O . SER B 1 54 ? 6.492 -4.91 -18.594 1 66.56 54 SER B O 1
ATOM 2268 N N . SER B 1 55 ? 6.238 -6.332 -16.812 1 67.19 55 SER B N 1
ATOM 2269 C CA . SER B 1 55 ? 7.137 -7.32 -17.391 1 67.19 55 SER B CA 1
ATOM 2270 C C . SER B 1 55 ? 6.48 -8.039 -18.562 1 67.19 55 SER B C 1
ATOM 2272 O O . SER B 1 55 ? 7.145 -8.367 -19.547 1 67.19 55 SER B O 1
ATOM 2274 N N . GLU B 1 56 ? 5.227 -8.281 -18.453 1 67.81 56 GLU B N 1
ATOM 2275 C CA . GLU B 1 56 ? 4.512 -9 -19.5 1 67.81 56 GLU B CA 1
ATOM 2276 C C . G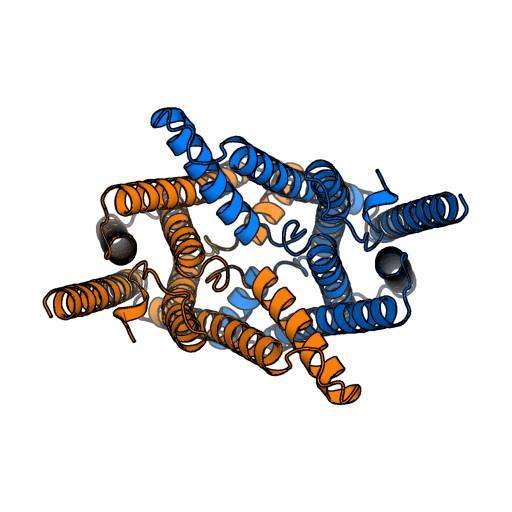LU B 1 56 ? 4.309 -8.125 -20.734 1 67.81 56 GLU B C 1
ATOM 2278 O O . GLU B 1 56 ? 4.262 -8.633 -21.859 1 67.81 56 GLU B O 1
ATOM 2283 N N . VAL B 1 57 ? 4.184 -6.887 -20.5 1 63 57 VAL B N 1
ATOM 2284 C CA . VAL B 1 57 ? 4.078 -5.961 -21.625 1 63 57 VAL B CA 1
ATOM 2285 C C . VAL B 1 57 ? 5.367 -5.996 -22.438 1 63 57 VAL B C 1
ATOM 2287 O O . VAL B 1 57 ? 5.328 -5.918 -23.672 1 63 57 VAL B O 1
ATOM 2290 N N . SER B 1 58 ? 6.406 -6.273 -21.75 1 63.16 58 SER B N 1
ATOM 2291 C CA . SER B 1 58 ? 7.695 -6.324 -22.422 1 63.16 58 SER B CA 1
ATOM 2292 C C . SER B 1 58 ? 7.922 -7.684 -23.094 1 63.16 58 SER B C 1
ATOM 2294 O O . SER B 1 58 ? 8.617 -7.777 -24.094 1 63.16 58 SER B O 1
ATOM 2296 N N . ASN B 1 59 ? 7.332 -8.766 -22.5 1 63.69 59 ASN B N 1
ATOM 2297 C CA . ASN B 1 59 ? 7.59 -10.109 -23 1 63.69 59 ASN B CA 1
ATOM 2298 C C . ASN B 1 59 ? 6.504 -10.562 -23.969 1 63.69 59 ASN B C 1
ATOM 2300 O O . ASN B 1 59 ? 6.57 -11.672 -24.516 1 63.69 59 ASN B O 1
ATOM 2304 N N . VAL B 1 60 ? 5.547 -9.828 -24.266 1 64.06 60 VAL B N 1
ATOM 2305 C CA . VAL B 1 60 ? 4.574 -9.945 -25.344 1 64.06 60 VAL B CA 1
ATOM 2306 C C . VAL B 1 60 ? 3.611 -11.094 -25.047 1 64.06 60 VAL B C 1
ATOM 2308 O O . VAL B 1 60 ? 3.09 -11.727 -25.969 1 64.06 60 VAL B O 1
ATOM 2311 N N . ASP B 1 61 ? 3.473 -11.484 -23.875 1 69.38 61 ASP B N 1
ATOM 2312 C CA . ASP B 1 61 ? 2.422 -12.477 -23.656 1 69.38 61 ASP B CA 1
ATOM 2313 C C . ASP B 1 61 ? 1.078 -11.797 -23.391 1 69.38 61 ASP B C 1
ATOM 2315 O O . ASP B 1 61 ? 0.745 -11.508 -22.234 1 69.38 61 ASP B O 1
ATOM 2319 N N . ILE B 1 62 ? 0.283 -11.703 -24.312 1 75.06 62 ILE B N 1
ATOM 2320 C CA . ILE B 1 62 ? -0.953 -10.922 -24.312 1 75.06 62 ILE B CA 1
ATOM 2321 C C . ILE B 1 62 ? -1.973 -11.586 -23.375 1 75.06 62 ILE B C 1
ATOM 2323 O O . ILE B 1 62 ? -2.773 -10.898 -22.734 1 75.06 62 ILE B O 1
ATOM 2327 N N . ARG B 1 63 ? -1.899 -12.875 -23.359 1 75.69 63 ARG B N 1
ATOM 2328 C CA . ARG B 1 63 ? -2.869 -13.586 -22.531 1 75.69 63 ARG B CA 1
ATOM 2329 C C . ARG B 1 63 ? -2.662 -13.273 -21.062 1 75.69 63 ARG B C 1
ATOM 2331 O O . ARG B 1 63 ? -3.621 -12.984 -20.344 1 75.69 63 ARG B O 1
ATOM 2338 N N . ASP B 1 64 ? -1.431 -13.289 -20.609 1 75.62 64 ASP B N 1
ATOM 2339 C CA . ASP B 1 64 ? -1.112 -12.984 -19.219 1 75.62 64 ASP B CA 1
ATOM 2340 C C . ASP B 1 64 ? -1.375 -11.516 -18.906 1 75.62 64 ASP B C 1
ATOM 2342 O O . ASP B 1 64 ? -1.827 -11.18 -17.812 1 75.62 64 ASP B O 1
ATOM 2346 N N . LEU B 1 65 ? -1.196 -10.766 -19.922 1 77.44 65 LEU B N 1
ATOM 2347 C CA . LEU B 1 65 ? -1.435 -9.336 -19.766 1 77.44 65 LEU B CA 1
ATOM 2348 C C . LEU B 1 65 ? -2.916 -9.055 -19.547 1 77.44 65 LEU B C 1
ATOM 2350 O O . LEU B 1 65 ? -3.279 -8.281 -18.656 1 77.44 65 LEU B O 1
ATOM 2354 N N . LYS B 1 66 ? -3.713 -9.68 -20.328 1 80 66 LYS B N 1
ATOM 2355 C CA . LYS B 1 66 ? -5.156 -9.484 -20.203 1 80 66 LYS B CA 1
ATOM 2356 C C . LYS B 1 66 ? -5.664 -9.977 -18.859 1 80 66 LYS B C 1
ATOM 2358 O O . LYS B 1 66 ? -6.555 -9.367 -18.266 1 80 66 LYS B O 1
ATOM 2363 N N . PHE B 1 67 ? -5.133 -10.992 -18.484 1 81.44 67 PHE B N 1
ATOM 2364 C CA . PHE B 1 67 ? -5.527 -11.578 -17.203 1 81.44 67 PHE B CA 1
ATOM 2365 C C . PHE B 1 67 ? -5.16 -10.656 -16.047 1 81.44 67 PHE B C 1
ATOM 2367 O O . PHE B 1 67 ? -5.98 -10.406 -15.164 1 81.44 67 PHE B O 1
ATOM 2374 N N . LEU B 1 68 ? -3.988 -10.109 -16.078 1 78.81 68 LEU B N 1
ATOM 2375 C CA . LEU B 1 68 ? -3.525 -9.211 -15.023 1 78.81 68 LEU B CA 1
ATOM 2376 C C . LEU B 1 68 ? -4.348 -7.922 -15.016 1 78.81 68 LEU B C 1
ATOM 2378 O O . LEU B 1 68 ? -4.723 -7.43 -13.953 1 78.81 68 LEU B O 1
ATOM 2382 N N . LEU B 1 69 ? -4.617 -7.527 -16.188 1 82.75 69 LEU B N 1
ATOM 2383 C CA . LEU B 1 69 ? -5.441 -6.328 -16.297 1 82.75 69 LEU B CA 1
ATOM 2384 C C . LEU B 1 69 ? -6.844 -6.582 -15.758 1 82.75 69 LEU B C 1
ATOM 2386 O O . LEU B 1 69 ? -7.445 -5.691 -15.148 1 82.75 69 LEU B O 1
ATOM 2390 N N . ALA B 1 70 ? -7.305 -7.73 -16 1 86 70 ALA B N 1
ATOM 2391 C CA . ALA B 1 70 ? -8.641 -8.094 -15.531 1 86 70 ALA B CA 1
ATOM 2392 C C . ALA B 1 70 ? -8.688 -8.109 -14.008 1 86 70 ALA B C 1
ATOM 2394 O O . ALA B 1 70 ? -9.664 -7.652 -13.406 1 86 70 ALA B O 1
ATOM 2395 N N . ILE B 1 71 ? -7.668 -8.602 -13.422 1 84.38 71 ILE B N 1
ATOM 2396 C CA . ILE B 1 71 ? -7.617 -8.672 -11.961 1 84.38 71 ILE B CA 1
ATOM 2397 C C . ILE B 1 71 ? -7.543 -7.262 -11.383 1 84.38 71 ILE B C 1
ATOM 2399 O O . ILE B 1 71 ? -8.25 -6.938 -10.422 1 84.38 71 ILE B O 1
ATOM 2403 N N . LEU B 1 72 ? -6.73 -6.48 -12.008 1 85.56 72 LEU B N 1
ATOM 2404 C CA . LEU B 1 72 ? -6.57 -5.105 -11.547 1 85.56 72 LEU B CA 1
ATOM 2405 C C . LEU B 1 72 ? -7.879 -4.336 -11.672 1 85.56 72 LEU B C 1
ATOM 2407 O O . LEU B 1 72 ? -8.281 -3.627 -10.75 1 85.56 72 LEU B O 1
ATOM 2411 N N . THR B 1 73 ? -8.5 -4.508 -12.805 1 89.81 73 THR B N 1
ATOM 2412 C CA . THR B 1 73 ? -9.758 -3.814 -13.055 1 89.81 73 THR B CA 1
ATOM 2413 C C . THR B 1 73 ? -10.844 -4.305 -12.102 1 89.81 73 THR B C 1
ATOM 2415 O O . THR B 1 73 ? -11.633 -3.508 -11.594 1 89.81 73 THR B O 1
ATOM 2418 N N . ALA B 1 74 ? -10.914 -5.574 -11.938 1 90.75 74 ALA B N 1
ATOM 2419 C CA . ALA B 1 74 ? -11.875 -6.141 -11 1 90.75 74 ALA B CA 1
ATOM 2420 C C . ALA B 1 74 ? -11.656 -5.602 -9.586 1 90.75 74 ALA B C 1
ATOM 2422 O O . ALA B 1 74 ? -12.617 -5.297 -8.875 1 90.75 74 ALA B O 1
ATOM 2423 N N . PHE B 1 75 ? -10.469 -5.523 -9.219 1 90.31 75 PHE B N 1
ATOM 2424 C CA . PHE B 1 75 ? -10.109 -4.969 -7.922 1 90.31 75 PHE B CA 1
ATOM 2425 C C . PHE B 1 75 ? -10.617 -3.541 -7.781 1 90.31 75 PHE B C 1
ATOM 2427 O O . PHE B 1 75 ? -11.25 -3.197 -6.785 1 90.31 75 PHE B O 1
ATOM 2434 N N . VAL B 1 76 ? -10.383 -2.764 -8.781 1 92.19 76 VAL B N 1
ATOM 2435 C CA . VAL B 1 76 ? -10.789 -1.363 -8.758 1 92.19 76 VAL B CA 1
ATOM 2436 C C . VAL B 1 76 ? -12.312 -1.268 -8.727 1 92.19 76 VAL B C 1
ATOM 2438 O O . VAL B 1 76 ? -12.883 -0.452 -7.992 1 92.19 76 VAL B O 1
ATOM 2441 N N . ILE B 1 77 ? -12.922 -2.033 -9.492 1 93.44 77 ILE B N 1
ATOM 2442 C CA . ILE B 1 77 ? -14.383 -2.053 -9.523 1 93.44 77 ILE B CA 1
ATOM 2443 C C . ILE B 1 77 ? -14.922 -2.436 -8.141 1 93.44 77 ILE B C 1
ATOM 2445 O O . ILE B 1 77 ? -15.938 -1.898 -7.695 1 93.44 77 ILE B O 1
ATOM 2449 N N . GLY B 1 78 ? -14.258 -3.395 -7.547 1 93.06 78 GLY B N 1
ATOM 2450 C CA . GLY B 1 78 ? -14.617 -3.74 -6.184 1 93.06 78 GLY B CA 1
ATOM 2451 C C . GLY B 1 78 ? -14.516 -2.568 -5.223 1 93.06 78 GLY B C 1
ATOM 2452 O O . GLY B 1 78 ? -15.414 -2.352 -4.402 1 93.06 78 GLY B O 1
ATOM 2453 N N . CYS B 1 79 ? -13.492 -1.799 -5.34 1 92.81 79 CYS B N 1
ATOM 2454 C CA . CYS B 1 79 ? -13.297 -0.618 -4.504 1 92.81 79 CYS B CA 1
ATOM 2455 C C . CYS B 1 79 ? -14.398 0.408 -4.754 1 92.81 79 CYS B C 1
ATOM 2457 O O . CYS B 1 79 ? -14.953 0.97 -3.809 1 92.81 79 CYS B O 1
ATOM 2459 N N . VAL B 1 80 ? -14.688 0.609 -5.977 1 93.62 80 VAL B N 1
ATOM 2460 C CA . VAL B 1 80 ? -15.727 1.557 -6.355 1 93.62 80 VAL B CA 1
ATOM 2461 C C . VAL B 1 80 ? -17.078 1.112 -5.773 1 93.62 80 VAL B C 1
ATOM 2463 O O . VAL B 1 80 ? -17.812 1.924 -5.215 1 93.62 80 VAL B O 1
ATOM 2466 N N . THR B 1 81 ? -17.344 -0.098 -5.953 1 93.06 81 THR B N 1
ATOM 2467 C CA . THR B 1 81 ? -18.594 -0.661 -5.457 1 93.06 81 THR B CA 1
ATOM 2468 C C . THR B 1 81 ? -18.719 -0.467 -3.949 1 93.06 81 THR B C 1
ATOM 2470 O O . THR B 1 81 ? -19.766 -0.075 -3.449 1 93.06 81 THR B O 1
ATOM 2473 N N . SER B 1 82 ? -17.656 -0.788 -3.26 1 92.06 82 SER B N 1
ATOM 2474 C CA . SER B 1 82 ? -17.641 -0.602 -1.812 1 92.06 82 SER B CA 1
ATOM 2475 C C . SER B 1 82 ? -17.938 0.847 -1.438 1 92.06 82 SER B C 1
ATOM 2477 O O . SER B 1 82 ? -18.766 1.111 -0.556 1 92.06 82 SER B O 1
ATOM 2479 N N . ARG B 1 83 ? -17.266 1.769 -2.08 1 90.06 83 ARG B N 1
ATOM 2480 C CA . ARG B 1 83 ? -17.469 3.186 -1.794 1 90.06 83 ARG B CA 1
ATOM 2481 C C . ARG B 1 83 ? -18.922 3.598 -2.066 1 90.06 83 ARG B C 1
ATOM 2483 O O . ARG B 1 83 ? -19.516 4.344 -1.286 1 90.06 83 ARG B O 1
ATOM 2490 N N . LEU B 1 84 ? -19.484 3.123 -3.143 1 90.56 84 LEU B N 1
ATOM 2491 C CA . LEU B 1 84 ? -20.859 3.447 -3.49 1 90.56 84 LEU B CA 1
ATOM 2492 C C . LEU B 1 84 ? -21.828 2.93 -2.428 1 90.56 84 LEU B C 1
ATOM 2494 O O . LEU B 1 84 ? -22.766 3.635 -2.029 1 90.56 84 LEU B O 1
ATOM 2498 N N . ILE B 1 85 ? -21.609 1.772 -1.972 1 89.44 85 ILE B N 1
ATOM 2499 C CA . ILE B 1 85 ? -22.469 1.157 -0.965 1 89.44 85 ILE B CA 1
ATOM 2500 C C . ILE B 1 85 ? -22.359 1.93 0.347 1 89.44 85 ILE B C 1
ATOM 2502 O O . ILE B 1 85 ? -23.375 2.209 0.996 1 89.44 85 ILE B O 1
ATOM 2506 N N . VAL B 1 86 ? -21.172 2.248 0.687 1 87.06 86 VAL B N 1
ATOM 2507 C CA . VAL B 1 86 ? -20.953 2.957 1.941 1 87.06 86 VAL B CA 1
ATOM 2508 C C . VAL B 1 86 ? -21.594 4.34 1.877 1 87.06 86 VAL B C 1
ATOM 2510 O O . VAL B 1 86 ? -22.219 4.785 2.84 1 87.06 86 VAL B O 1
ATOM 2513 N N . MET B 1 87 ? -21.375 5.004 0.79 1 86.19 87 MET B N 1
ATOM 2514 C CA . MET B 1 87 ? -21.969 6.328 0.642 1 86.19 87 MET B CA 1
ATOM 2515 C C . MET B 1 87 ? -23.5 6.254 0.702 1 86.19 87 MET B C 1
ATOM 2517 O O . MET B 1 87 ? -24.141 7.133 1.273 1 86.19 87 MET B O 1
ATOM 2521 N N . TYR B 1 88 ? -24 5.281 0.093 1 85 88 TYR B N 1
ATOM 2522 C CA . TYR B 1 88 ? -25.453 5.055 0.158 1 85 88 TYR B CA 1
ATOM 2523 C C . TYR B 1 88 ? -25.891 4.816 1.595 1 85 88 TYR B C 1
ATOM 2525 O O . TYR B 1 88 ? -26.938 5.324 2.02 1 85 88 TYR B O 1
ATOM 2533 N N . GLY B 1 89 ? -25.188 4.078 2.33 1 84.44 89 GLY B N 1
ATOM 2534 C CA . GLY B 1 89 ? -25.5 3.82 3.727 1 84.44 89 GLY B CA 1
ATOM 2535 C C . GLY B 1 89 ? -25.422 5.059 4.598 1 84.44 89 GLY B C 1
ATOM 2536 O O . GLY B 1 89 ? -26.281 5.281 5.457 1 84.44 89 GLY B O 1
ATOM 2537 N N . VAL B 1 90 ? -24.406 5.844 4.336 1 78.81 90 VAL B N 1
ATOM 2538 C CA . VAL B 1 90 ? -24.234 7.078 5.098 1 78.81 90 VAL B CA 1
ATOM 2539 C C . VAL B 1 90 ? -25.391 8.031 4.801 1 78.81 90 VAL B C 1
ATOM 2541 O O . VAL B 1 90 ? -25.938 8.664 5.711 1 78.81 90 VAL B O 1
ATOM 2544 N N . LYS B 1 91 ? -25.703 8.117 3.615 1 81.5 91 LYS B N 1
ATOM 2545 C CA . LYS B 1 91 ? -26.812 8.984 3.209 1 81.5 91 LYS B CA 1
ATOM 2546 C C . LYS B 1 91 ? -28.109 8.57 3.885 1 81.5 91 LYS B C 1
ATOM 2548 O O . LYS B 1 91 ? -28.922 9.414 4.246 1 81.5 91 LYS B O 1
ATOM 2553 N N . HIS B 1 92 ? -28.297 7.379 4.09 1 84.31 92 HIS B N 1
ATOM 2554 C CA . HIS B 1 92 ? -29.531 6.855 4.66 1 84.31 92 HIS B CA 1
ATOM 2555 C C . HIS B 1 92 ? -29.359 6.543 6.145 1 84.31 92 HIS B C 1
ATOM 2557 O O . HIS B 1 92 ? -30.188 5.848 6.73 1 84.31 92 HIS B O 1
ATOM 2563 N N . HIS B 1 93 ? -28.281 6.863 6.742 1 80.19 93 HIS B N 1
ATOM 2564 C CA . HIS B 1 93 ? -27.984 6.781 8.172 1 80.19 93 HIS B CA 1
ATOM 2565 C C . HIS B 1 93 ? -27.969 5.332 8.648 1 80.19 93 HIS B C 1
ATOM 2567 O O . HIS B 1 93 ? -28.516 5.016 9.703 1 80.19 93 HIS B O 1
ATOM 2573 N N . LEU B 1 94 ? -27.594 4.527 7.801 1 79.81 94 LEU B N 1
ATOM 2574 C CA . LEU B 1 94 ? -27.422 3.129 8.188 1 79.81 94 LEU B CA 1
ATOM 2575 C C . LEU B 1 94 ? -26.125 2.92 8.945 1 79.81 94 LEU B C 1
ATOM 2577 O O . LEU B 1 94 ? -25.047 2.967 8.352 1 79.81 94 LEU B O 1
ATOM 2581 N N . ARG B 1 95 ? -26.141 2.619 10.156 1 76.25 95 ARG B N 1
ATOM 2582 C CA . ARG B 1 95 ? -24.969 2.49 11.016 1 76.25 95 ARG B CA 1
ATOM 2583 C C . ARG B 1 95 ? -24.266 1.161 10.781 1 76.25 95 ARG B C 1
ATOM 2585 O O . ARG B 1 95 ? -23.078 1.016 11.109 1 76.25 95 ARG B O 1
ATOM 2592 N N . THR B 1 96 ? -24.984 0.195 10.172 1 80.31 96 THR B N 1
ATOM 2593 C CA . THR B 1 96 ? -24.438 -1.15 10.023 1 80.31 96 THR B CA 1
ATOM 2594 C C . THR B 1 96 ? -23.969 -1.391 8.594 1 80.31 96 THR B C 1
ATOM 2596 O O . THR B 1 96 ? -23.844 -2.539 8.164 1 80.31 96 THR B O 1
ATOM 2599 N N . ILE B 1 97 ? -23.75 -0.383 7.895 1 82.56 97 ILE B N 1
ATOM 2600 C CA . ILE B 1 97 ? -23.469 -0.511 6.469 1 82.56 97 ILE B CA 1
ATOM 2601 C C . ILE B 1 97 ? -22.172 -1.294 6.273 1 82.56 97 ILE B C 1
ATOM 2603 O O . ILE B 1 97 ? -22.078 -2.148 5.387 1 82.56 97 ILE B O 1
ATOM 2607 N N . PHE B 1 98 ? -21.156 -1.041 7.094 1 80.75 98 PHE B N 1
ATOM 2608 C CA . PHE B 1 98 ? -19.875 -1.722 6.949 1 80.75 98 PHE B CA 1
ATOM 2609 C C . PHE B 1 98 ? -20.016 -3.205 7.266 1 80.75 98 PHE B C 1
ATOM 2611 O O . PHE B 1 98 ? -19.375 -4.043 6.621 1 80.75 98 PHE B O 1
ATOM 2618 N N . SER B 1 99 ? -20.859 -3.488 8.172 1 82.06 99 SER B N 1
ATOM 2619 C CA . SER B 1 99 ? -21.109 -4.887 8.492 1 82.06 99 SER B CA 1
ATOM 2620 C C . SER B 1 99 ? -21.812 -5.594 7.34 1 82.06 99 SER B C 1
ATOM 2622 O O . SER B 1 99 ? -21.562 -6.77 7.07 1 82.06 99 SER B O 1
ATOM 2624 N N . ILE B 1 100 ? -22.625 -4.875 6.707 1 83.56 100 ILE B N 1
ATOM 2625 C CA . ILE B 1 100 ? -23.359 -5.43 5.574 1 83.56 100 ILE B CA 1
ATOM 2626 C C . ILE B 1 100 ? -22.406 -5.719 4.426 1 83.56 100 ILE B C 1
ATOM 2628 O O . ILE B 1 100 ? -22.516 -6.746 3.754 1 83.56 100 ILE B O 1
ATOM 2632 N N . VAL B 1 101 ? -21.484 -4.832 4.246 1 85.25 101 VAL B N 1
ATOM 2633 C CA . VAL B 1 101 ? -20.484 -5.023 3.191 1 85.25 101 VAL B CA 1
ATOM 2634 C C . VAL B 1 101 ? -19.656 -6.27 3.486 1 85.25 101 VAL B C 1
ATOM 2636 O O . VAL B 1 101 ? -19.438 -7.102 2.602 1 85.25 101 VAL B O 1
ATOM 2639 N N . LEU B 1 102 ? -19.266 -6.449 4.691 1 81.62 102 LEU B N 1
ATOM 2640 C CA . LEU B 1 102 ? -18.469 -7.605 5.09 1 81.62 102 LEU B CA 1
ATOM 2641 C C . LEU B 1 102 ? -19.281 -8.891 4.961 1 81.62 102 LEU B C 1
ATOM 2643 O O . LEU B 1 102 ? -18.75 -9.93 4.547 1 81.62 102 LEU B O 1
ATOM 2647 N N . LEU B 1 103 ? -20.547 -8.789 5.32 1 84.5 103 LEU B N 1
ATOM 2648 C CA . LEU B 1 103 ? -21.453 -9.93 5.191 1 84.5 103 LEU B CA 1
ATOM 2649 C C . LEU B 1 103 ? -21.578 -10.359 3.734 1 84.5 103 LEU B C 1
ATOM 2651 O O . LEU B 1 103 ? -21.5 -11.555 3.428 1 84.5 103 LEU B O 1
ATOM 2655 N N . THR B 1 104 ? -21.781 -9.391 2.934 1 85.19 104 THR B N 1
ATOM 2656 C CA . THR B 1 104 ? -21.922 -9.68 1.51 1 85.19 104 THR B CA 1
ATOM 2657 C C . THR B 1 104 ? -20.641 -10.297 0.962 1 85.19 104 THR B C 1
ATOM 2659 O O . THR B 1 104 ? -20.688 -11.234 0.162 1 85.19 104 THR B O 1
ATOM 2662 N N . GLU B 1 105 ? -19.516 -9.781 1.396 1 83 105 GLU B N 1
ATOM 2663 C CA . GLU B 1 105 ? -18.234 -10.336 0.985 1 83 105 GLU B CA 1
ATOM 2664 C C . GLU B 1 105 ? -18.109 -11.797 1.405 1 83 105 GLU B C 1
ATOM 2666 O O . GLU B 1 105 ? -17.688 -12.648 0.611 1 83 105 GLU B O 1
ATOM 2671 N N . GLY B 1 106 ? -18.469 -12.062 2.654 1 83.12 106 GLY B N 1
ATOM 2672 C CA . GLY B 1 106 ? -18.406 -13.43 3.154 1 83.12 106 GLY B CA 1
ATOM 2673 C C . GLY B 1 106 ? -19.297 -14.383 2.395 1 83.12 106 GLY B C 1
ATOM 2674 O O . GLY B 1 106 ? -18.891 -15.492 2.053 1 83.12 106 GLY B O 1
ATOM 2675 N N . VAL B 1 107 ? -20.484 -13.945 2.127 1 86.19 107 VAL B N 1
ATOM 2676 C CA . VAL B 1 107 ? -21.453 -14.766 1.42 1 86.19 107 VAL B CA 1
ATOM 2677 C C . VAL B 1 107 ? -20.969 -15.031 -0.006 1 86.19 107 VAL B C 1
ATOM 2679 O O . VAL B 1 107 ? -21.062 -16.156 -0.5 1 86.19 107 VAL B O 1
ATOM 2682 N N . MET B 1 108 ? -20.5 -14.008 -0.647 1 84.94 108 MET B N 1
ATOM 2683 C CA . MET B 1 108 ? -20 -14.156 -2.014 1 84.94 108 MET B CA 1
ATOM 2684 C C . MET B 1 108 ? -18.828 -15.125 -2.064 1 84.94 108 MET B C 1
ATOM 2686 O O . MET B 1 108 ? -18.719 -15.922 -2.998 1 84.94 108 MET B O 1
ATOM 2690 N N . LEU B 1 109 ? -17.969 -15.023 -1.091 1 81.62 109 LEU B N 1
ATOM 2691 C CA . LEU B 1 109 ? -16.828 -15.93 -1.022 1 81.62 109 LEU B CA 1
ATOM 2692 C C . LEU B 1 109 ? -17.297 -17.375 -0.862 1 81.62 109 LEU B C 1
ATOM 2694 O O . LEU B 1 109 ? -16.75 -18.281 -1.493 1 81.62 109 LEU B O 1
ATOM 2698 N N . MET B 1 110 ? -18.266 -17.547 -0.01 1 82.31 110 MET B N 1
ATOM 2699 C CA . MET B 1 110 ? -18.812 -18.891 0.206 1 82.31 110 MET B CA 1
ATOM 2700 C C . MET B 1 110 ? -19.453 -19.422 -1.071 1 82.31 110 MET B C 1
ATOM 2702 O O . MET B 1 110 ? -19.281 -20.594 -1.408 1 82.31 110 MET B O 1
ATOM 2706 N N . LEU B 1 111 ? -20.156 -18.547 -1.727 1 81.75 111 LEU B N 1
ATOM 2707 C CA . LEU B 1 111 ? -20.812 -18.953 -2.963 1 81.75 111 LEU B CA 1
ATOM 2708 C C . LEU B 1 111 ? -19.781 -19.297 -4.039 1 81.75 111 LEU B C 1
ATOM 2710 O O . LEU B 1 111 ? -19.953 -20.281 -4.777 1 81.75 111 LEU B O 1
ATOM 2714 N N . LEU B 1 112 ? -18.766 -18.484 -4.156 1 78.5 112 LEU B N 1
ATOM 2715 C CA . LEU B 1 112 ? -17.703 -18.75 -5.117 1 78.5 112 LEU B CA 1
ATOM 2716 C C . LEU B 1 112 ? -17.031 -20.078 -4.816 1 78.5 112 LEU B C 1
ATOM 2718 O O . LEU B 1 112 ? -16.734 -20.859 -5.734 1 78.5 112 LEU B O 1
ATOM 2722 N N . SER B 1 113 ? -16.703 -20.328 -3.576 1 76.69 113 SER B N 1
ATOM 2723 C CA . SER B 1 113 ? -16.078 -21.578 -3.16 1 76.69 113 SER B CA 1
ATOM 2724 C C . SER B 1 113 ? -16.953 -22.781 -3.486 1 76.69 113 SER B C 1
ATOM 2726 O O . SER B 1 113 ? -16.469 -23.797 -3.965 1 76.69 113 SER B O 1
ATOM 2728 N N . ALA B 1 114 ? -18.234 -22.609 -3.184 1 76.88 114 ALA B N 1
ATOM 2729 C CA . ALA B 1 114 ? -19.188 -23.672 -3.479 1 76.88 114 ALA B CA 1
ATOM 2730 C C . ALA B 1 114 ? -19.281 -23.938 -4.98 1 76.88 114 ALA B C 1
ATOM 2732 O O . ALA B 1 114 ? -19.344 -25.094 -5.41 1 76.88 114 ALA B O 1
ATOM 2733 N N . PHE B 1 115 ? -19.344 -22.844 -5.684 1 76 115 PHE B N 1
ATOM 2734 C CA . PHE B 1 115 ? -19.406 -22.969 -7.133 1 76 115 PHE B CA 1
ATOM 2735 C C . PHE B 1 115 ? -18.188 -23.703 -7.672 1 76 115 PHE B C 1
ATOM 2737 O O . PHE B 1 115 ? -18.312 -24.562 -8.547 1 76 115 PHE B O 1
ATOM 2744 N N . GLU B 1 116 ? -17.031 -23.328 -7.219 1 74.12 116 GLU B N 1
ATOM 2745 C CA . GLU B 1 116 ? -15.797 -23.953 -7.688 1 74.12 116 GLU B CA 1
ATOM 2746 C C . GLU B 1 116 ? -15.719 -25.422 -7.246 1 74.12 116 GLU B C 1
ATOM 2748 O O . GLU B 1 116 ? -15.156 -26.25 -7.953 1 74.12 116 GLU B O 1
ATOM 2753 N N . THR B 1 117 ? -16.156 -25.719 -6.086 1 70.44 117 THR B N 1
ATOM 2754 C CA . THR B 1 117 ? -16.156 -27.094 -5.586 1 70.44 117 THR B CA 1
ATOM 2755 C C . THR B 1 117 ? -17.078 -27.969 -6.414 1 70.44 117 THR B C 1
ATOM 2757 O O . THR B 1 117 ? -16.734 -29.125 -6.715 1 70.44 117 THR B O 1
ATOM 2760 N N . PHE B 1 118 ? -18.219 -27.375 -6.742 1 69.75 118 PHE B N 1
ATOM 2761 C CA . PHE B 1 118 ? -19.219 -28.203 -7.426 1 69.75 118 PHE B CA 1
ATOM 2762 C C . PHE B 1 118 ? -18.984 -28.188 -8.93 1 69.75 118 PHE B C 1
ATOM 2764 O O . PHE B 1 118 ? -19.297 -29.156 -9.617 1 69.75 118 PHE B O 1
ATOM 2771 N N . PHE B 1 119 ? -18.516 -27.016 -9.43 1 64.12 119 PHE B N 1
ATOM 2772 C CA . PHE B 1 119 ? -18.344 -26.891 -10.867 1 64.12 119 PHE B CA 1
ATOM 2773 C C . PHE B 1 119 ? -16.859 -26.812 -11.234 1 64.12 119 PHE B C 1
ATOM 2775 O O . PHE B 1 119 ? -16.5 -26.188 -12.227 1 64.12 119 PHE B O 1
ATOM 2782 N N . TYR B 1 120 ? -15.992 -27.469 -10.438 1 58.34 120 TYR B N 1
ATOM 2783 C CA . TYR B 1 120 ? -14.539 -27.469 -10.547 1 58.34 120 TYR B CA 1
ATOM 2784 C C . TYR B 1 120 ? -14.102 -27.781 -11.977 1 58.34 120 TYR B C 1
ATOM 2786 O O . TYR B 1 120 ? -14.445 -28.828 -12.523 1 58.34 120 TYR B O 1
ATOM 2794 N N . ALA B 1 121 ? -13.922 -26.797 -12.969 1 54.5 121 ALA B N 1
ATOM 2795 C CA . ALA B 1 121 ? -13.188 -27.062 -14.203 1 54.5 121 ALA B CA 1
ATOM 2796 C C . ALA B 1 121 ? -11.852 -26.328 -14.219 1 54.5 121 ALA B C 1
ATOM 2798 O O . ALA B 1 121 ? -11.758 -25.188 -13.734 1 54.5 121 ALA B O 1
ATOM 2799 N N . ALA B 1 122 ? -10.711 -27.078 -14.305 1 52.56 122 ALA B N 1
ATOM 2800 C CA . ALA B 1 122 ? -9.328 -26.625 -14.391 1 52.56 122 ALA B CA 1
ATOM 2801 C C . ALA B 1 122 ? -9.242 -25.266 -15.078 1 52.56 122 ALA B C 1
ATOM 2803 O O . ALA B 1 122 ? -8.43 -24.422 -14.695 1 52.56 122 ALA B O 1
ATOM 2804 N N . GLY B 1 123 ? -10.125 -25.078 -16.125 1 50.09 123 GLY B N 1
ATOM 2805 C CA . GLY B 1 123 ? -10.117 -23.906 -16.984 1 50.09 123 GLY B CA 1
ATOM 2806 C C . GLY B 1 123 ? -10.727 -22.672 -16.328 1 50.09 123 GLY B C 1
ATOM 2807 O O . GLY B 1 123 ? -10.5 -21.547 -16.781 1 50.09 123 GLY B O 1
ATOM 2808 N N . ASN B 1 124 ? -11.57 -22.891 -15.336 1 54.25 124 ASN B N 1
ATOM 2809 C CA . ASN B 1 124 ? -12.414 -21.875 -14.727 1 54.25 124 ASN B CA 1
ATOM 2810 C C . ASN B 1 124 ? -11.672 -21.109 -13.641 1 54.25 124 ASN B C 1
ATOM 2812 O O . ASN B 1 124 ? -12.227 -20.188 -13.031 1 54.25 124 ASN B O 1
ATOM 2816 N N . ASN B 1 125 ? -10.344 -21.25 -13.617 1 70.5 125 ASN B N 1
ATOM 2817 C CA . ASN B 1 125 ? -9.477 -20.766 -12.555 1 70.5 125 ASN B CA 1
ATOM 2818 C C . ASN B 1 125 ? -9.227 -19.266 -12.695 1 70.5 125 ASN B C 1
ATOM 2820 O O . ASN B 1 125 ? -9.203 -18.531 -11.703 1 70.5 125 ASN B O 1
ATOM 2824 N N . ARG B 1 126 ? -9.484 -18.859 -13.961 1 75.12 126 ARG B N 1
ATOM 2825 C CA . ARG B 1 126 ? -9.195 -17.453 -14.188 1 75.12 126 ARG B CA 1
ATOM 2826 C C . ARG B 1 126 ? -10.352 -16.578 -13.719 1 75.12 126 ARG B C 1
ATOM 2828 O O . ARG B 1 126 ? -10.141 -15.5 -13.164 1 75.12 126 ARG B O 1
ATOM 2835 N N . GLU B 1 127 ? -11.516 -17.156 -13.883 1 77.81 127 GLU B N 1
ATOM 2836 C CA . GLU B 1 127 ? -12.695 -16.375 -13.477 1 77.81 127 GLU B CA 1
ATOM 2837 C C . GLU B 1 127 ? -12.781 -16.266 -11.961 1 77.81 127 GLU B C 1
ATOM 2839 O O . GLU B 1 127 ? -13.164 -15.219 -11.43 1 77.81 127 GLU B O 1
ATOM 2844 N N . ALA B 1 128 ? -12.398 -17.281 -11.367 1 78.62 128 ALA B N 1
ATOM 2845 C CA . ALA B 1 128 ? -12.414 -17.297 -9.906 1 78.62 128 ALA B CA 1
ATOM 2846 C C . ALA B 1 128 ? -11.43 -16.281 -9.344 1 78.62 128 ALA B C 1
ATOM 2848 O O . ALA B 1 128 ? -11.727 -15.586 -8.367 1 78.62 128 ALA B O 1
ATOM 2849 N N . ILE B 1 129 ? -10.398 -16.125 -10.031 1 79.69 129 ILE B N 1
ATOM 2850 C CA . ILE B 1 129 ? -9.359 -15.203 -9.586 1 79.69 129 ILE B CA 1
ATOM 2851 C C . ILE B 1 129 ? -9.844 -13.758 -9.773 1 79.69 129 ILE B C 1
ATOM 2853 O O . ILE B 1 129 ? -9.625 -12.914 -8.906 1 79.69 129 ILE B O 1
ATOM 2857 N N . VAL B 1 130 ? -10.461 -13.602 -10.844 1 84.75 130 VAL B N 1
ATOM 2858 C CA . VAL B 1 130 ? -10.977 -12.266 -11.133 1 84.75 130 VAL B CA 1
ATOM 2859 C C . VAL B 1 130 ? -12.047 -11.898 -10.109 1 84.75 130 VAL B C 1
ATOM 2861 O O . VAL B 1 130 ? -12.07 -10.766 -9.602 1 84.75 130 VAL B O 1
ATOM 2864 N N . CYS B 1 131 ? -12.859 -12.828 -9.773 1 85.25 131 CYS B N 1
ATOM 2865 C CA . CYS B 1 131 ? -13.883 -12.609 -8.766 1 85.25 131 CYS B CA 1
ATOM 2866 C C . CYS B 1 131 ? -13.258 -12.336 -7.398 1 85.25 131 CYS B C 1
ATOM 2868 O O . CYS B 1 131 ? -13.75 -11.492 -6.645 1 85.25 131 CYS B O 1
ATOM 2870 N N . LEU B 1 132 ? -12.25 -13.055 -7.145 1 83.44 132 LEU B N 1
ATOM 2871 C CA . LEU B 1 132 ? -11.539 -12.844 -5.891 1 83.44 132 LEU B CA 1
ATOM 2872 C C . LEU B 1 132 ? -10.898 -11.453 -5.855 1 83.44 132 LEU B C 1
ATOM 2874 O O . LEU B 1 132 ? -10.867 -10.812 -4.805 1 83.44 132 LEU B O 1
ATOM 2878 N N . GLY B 1 133 ? -10.383 -11.086 -7.035 1 85.81 133 GLY B N 1
ATOM 2879 C CA . GLY B 1 133 ? -9.875 -9.727 -7.125 1 85.81 133 GLY B CA 1
ATOM 2880 C C . GLY B 1 133 ? -10.922 -8.68 -6.801 1 85.81 133 GLY B C 1
ATOM 2881 O O . GLY B 1 133 ? -10.648 -7.715 -6.082 1 85.81 133 GLY B O 1
ATOM 2882 N N . PHE B 1 134 ? -12.102 -8.914 -7.301 1 90.62 134 PHE B N 1
ATOM 2883 C CA . PHE B 1 134 ? -13.234 -8.031 -7.035 1 90.62 134 PHE B CA 1
ATOM 2884 C C . PHE B 1 134 ? -13.555 -7.996 -5.547 1 90.62 134 PHE B C 1
ATOM 2886 O O . PHE B 1 134 ? -13.711 -6.918 -4.969 1 90.62 134 PHE B O 1
ATOM 2893 N N . LEU B 1 135 ? -13.586 -9.117 -4.941 1 87.06 135 LEU B N 1
ATOM 2894 C CA . LEU B 1 135 ? -13.914 -9.219 -3.525 1 87.06 135 LEU B CA 1
ATOM 2895 C C . LEU B 1 135 ? -12.82 -8.594 -2.666 1 87.06 135 LEU B C 1
ATOM 2897 O O . LEU B 1 135 ? -13.109 -7.973 -1.643 1 87.06 135 LEU B O 1
ATOM 2901 N N . MET B 1 136 ? -11.586 -8.758 -3.082 1 86.56 136 MET B N 1
ATOM 2902 C CA . MET B 1 136 ? -10.477 -8.148 -2.355 1 86.56 136 MET B CA 1
ATOM 2903 C C . MET B 1 136 ? -10.539 -6.629 -2.445 1 86.56 136 MET B C 1
ATOM 2905 O O . MET B 1 136 ? -10.18 -5.93 -1.494 1 86.56 136 MET B O 1
ATOM 2909 N N . GLY B 1 137 ? -10.938 -6.164 -3.6 1 89.56 137 GLY B N 1
ATOM 2910 C CA . GLY B 1 137 ? -11.156 -4.734 -3.73 1 89.56 137 GLY B CA 1
ATOM 2911 C C . GLY B 1 137 ? -12.195 -4.199 -2.76 1 89.56 137 GLY B C 1
ATOM 2912 O O . GLY B 1 137 ? -11.969 -3.178 -2.105 1 89.56 137 GLY B O 1
ATOM 2913 N N . ILE B 1 138 ? -13.273 -4.941 -2.668 1 89.62 138 ILE B N 1
ATOM 2914 C CA . ILE B 1 138 ? -14.328 -4.566 -1.73 1 89.62 138 ILE B CA 1
ATOM 2915 C C . ILE B 1 138 ? -13.781 -4.586 -0.304 1 89.62 138 ILE B C 1
ATOM 2917 O O . ILE B 1 138 ? -14 -3.646 0.464 1 89.62 138 ILE B O 1
ATOM 2921 N N . HIS B 1 139 ? -13.047 -5.621 -0.028 1 86.38 139 HIS B N 1
ATOM 2922 C CA . HIS B 1 139 ? -12.484 -5.797 1.307 1 86.38 139 HIS B CA 1
ATOM 2923 C C . HIS B 1 139 ? -11.539 -4.652 1.659 1 86.38 139 HIS B C 1
ATOM 2925 O O . HIS B 1 139 ? -11.648 -4.059 2.736 1 86.38 139 HIS B O 1
ATOM 2931 N N . ASN B 1 140 ? -10.688 -4.293 0.845 1 88.69 140 ASN B N 1
ATOM 2932 C CA . ASN B 1 140 ? -9.695 -3.252 1.076 1 88.69 140 ASN B CA 1
ATOM 2933 C C . ASN B 1 140 ? -10.344 -1.881 1.243 1 88.69 140 ASN B C 1
ATOM 2935 O O . ASN B 1 140 ? -9.984 -1.125 2.148 1 88.69 140 ASN B O 1
ATOM 2939 N N . ALA B 1 141 ? -11.219 -1.608 0.32 1 90.81 141 ALA B N 1
ATOM 2940 C CA . ALA B 1 141 ? -11.898 -0.314 0.383 1 90.81 141 ALA B CA 1
ATOM 2941 C C . ALA B 1 141 ? -12.711 -0.183 1.665 1 90.81 141 ALA B C 1
ATOM 2943 O O . ALA B 1 141 ? -12.75 0.888 2.275 1 90.81 141 ALA B O 1
ATOM 2944 N N . THR B 1 142 ? -13.312 -1.227 2.025 1 87.19 142 THR B N 1
ATOM 2945 C CA . THR B 1 142 ? -14.109 -1.227 3.25 1 87.19 142 THR B CA 1
ATOM 2946 C C . THR B 1 142 ? -13.219 -1.009 4.473 1 87.19 142 THR B C 1
ATOM 2948 O O . THR B 1 142 ? -13.539 -0.192 5.34 1 87.19 142 THR B O 1
ATOM 2951 N N . SER B 1 143 ? -12.125 -1.726 4.508 1 85.06 143 SER B N 1
ATOM 2952 C CA . SER B 1 143 ? -11.172 -1.577 5.609 1 85.06 143 SER B CA 1
ATOM 2953 C C . SER B 1 143 ? -10.633 -0.153 5.684 1 85.06 143 SER B C 1
ATOM 2955 O O . SER B 1 143 ? -10.57 0.435 6.766 1 85.06 143 SER B O 1
ATOM 2957 N N . THR B 1 144 ? -10.359 0.403 4.586 1 85.56 144 THR B N 1
ATOM 2958 C CA . THR B 1 144 ? -9.812 1.753 4.504 1 85.56 144 THR B CA 1
ATOM 2959 C C . THR B 1 144 ? -10.844 2.783 4.953 1 85.56 144 THR B C 1
ATOM 2961 O O . THR B 1 144 ? -10.531 3.678 5.742 1 85.56 144 THR B O 1
ATOM 2964 N N . GLN B 1 145 ? -12.031 2.596 4.504 1 85.62 145 GLN B N 1
ATOM 2965 C CA . GLN B 1 145 ? -13.078 3.555 4.828 1 85.62 145 GLN B CA 1
ATOM 2966 C C . GLN B 1 145 ? -13.477 3.461 6.301 1 85.62 145 GLN B C 1
ATOM 2968 O O . GLN B 1 145 ? -13.75 4.477 6.941 1 85.62 145 GLN B O 1
ATOM 2973 N N . LEU B 1 146 ? -13.484 2.271 6.824 1 79.69 146 LEU B N 1
ATOM 2974 C CA . LEU B 1 146 ? -13.875 2.023 8.203 1 79.69 146 LEU B CA 1
ATOM 2975 C C . LEU B 1 146 ? -12.867 2.635 9.172 1 79.69 146 LEU B C 1
ATOM 2977 O O . LEU B 1 146 ? -13.242 3.092 10.258 1 79.69 146 LEU B O 1
ATOM 2981 N N . SER B 1 147 ? -11.617 2.68 8.812 1 77.75 147 SER B N 1
ATOM 2982 C CA . SER B 1 147 ? -10.547 3.133 9.703 1 77.75 147 SER B CA 1
ATOM 2983 C C . SER B 1 147 ? -10.07 4.531 9.32 1 77.75 147 SER B C 1
ATOM 2985 O O . SER B 1 147 ? -9.125 5.051 9.914 1 77.75 147 SER B O 1
ATOM 2987 N N . ASN B 1 148 ? -10.656 5.105 8.344 1 78.38 148 ASN B N 1
ATOM 2988 C CA . ASN B 1 148 ? -10.211 6.395 7.82 1 78.38 148 ASN B CA 1
ATOM 2989 C C . ASN B 1 148 ? -8.758 6.348 7.375 1 78.38 148 ASN B C 1
ATOM 2991 O O . ASN B 1 148 ? -7.984 7.27 7.652 1 78.38 148 ASN B O 1
ATOM 2995 N N . GLY B 1 149 ? -8.414 5.148 6.82 1 75.12 149 GLY B N 1
ATOM 2996 C CA . GLY B 1 149 ? -7.09 5.039 6.23 1 75.12 149 GLY B CA 1
ATOM 2997 C C . GLY B 1 149 ? -6.047 4.52 7.199 1 75.12 149 GLY B C 1
ATOM 2998 O O . GLY B 1 149 ? -4.898 4.281 6.812 1 75.12 149 GLY B O 1
ATOM 2999 N N . ARG B 1 150 ? -6.398 4.188 8.406 1 74.5 150 ARG B N 1
ATOM 3000 C CA . ARG B 1 150 ? -5.422 3.783 9.414 1 74.5 150 ARG B CA 1
ATOM 3001 C C . ARG B 1 150 ? -5.113 2.295 9.312 1 74.5 150 ARG B C 1
ATOM 3003 O O . ARG B 1 150 ? -4.016 1.858 9.664 1 74.5 150 ARG B O 1
ATOM 3010 N N . VAL B 1 151 ? -6.086 1.644 8.859 1 77.12 151 VAL B N 1
ATOM 3011 C CA . VAL B 1 151 ? -5.91 0.201 8.727 1 77.12 151 VAL B CA 1
ATOM 3012 C C . VAL B 1 151 ? -6.082 -0.208 7.266 1 77.12 151 VAL B C 1
ATOM 3014 O O . VAL B 1 151 ? -7.176 -0.096 6.711 1 77.12 151 VAL B O 1
ATOM 3017 N N . ARG B 1 152 ? -5.02 -0.602 6.703 1 79.38 152 ARG B N 1
ATOM 3018 C CA . ARG B 1 152 ? -5.031 -1.148 5.348 1 79.38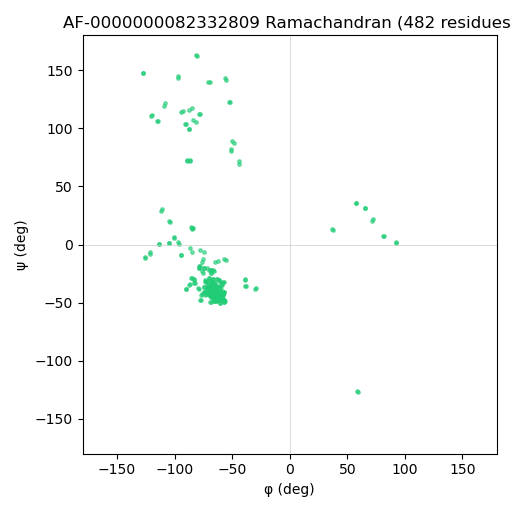 152 ARG B CA 1
ATOM 3019 C C . ARG B 1 152 ? -4.613 -2.615 5.348 1 79.38 152 ARG B C 1
ATOM 3021 O O . ARG B 1 152 ? -3.426 -2.928 5.449 1 79.38 152 ARG B O 1
ATOM 3028 N N . SER B 1 153 ? -5.531 -3.443 5.16 1 76.38 153 SER B N 1
ATOM 3029 C CA . SER B 1 153 ? -5.445 -4.859 5.492 1 76.38 153 SER B CA 1
ATOM 3030 C C . SER B 1 153 ? -4.461 -5.586 4.578 1 76.38 153 SER B C 1
ATOM 3032 O O . SER B 1 153 ? -3.814 -6.551 4.996 1 76.38 153 SER B O 1
ATOM 3034 N N . THR B 1 154 ? -4.383 -5.215 3.293 1 76.69 154 THR B N 1
ATOM 3035 C CA . THR B 1 154 ? -3.559 -5.992 2.375 1 76.69 154 THR B CA 1
ATOM 3036 C C . THR B 1 154 ? -2.365 -5.176 1.891 1 76.69 154 THR B C 1
ATOM 3038 O O . THR B 1 154 ? -1.599 -5.629 1.038 1 76.69 154 THR B O 1
ATOM 3041 N N . HIS B 1 155 ? -2.279 -3.953 2.377 1 78.5 155 HIS B N 1
ATOM 3042 C CA . HIS B 1 155 ? -1.221 -3.051 1.938 1 78.5 155 HIS B CA 1
ATOM 3043 C C . HIS B 1 155 ? 0.025 -3.201 2.805 1 78.5 155 HIS B C 1
ATOM 3045 O O . HIS B 1 155 ? 0.403 -2.271 3.521 1 78.5 155 HIS B O 1
ATOM 3051 N N . VAL B 1 156 ? 0.741 -4.234 2.691 1 78.62 156 VAL B N 1
ATOM 3052 C CA . VAL B 1 156 ? 1.853 -4.543 3.586 1 78.62 156 VAL B CA 1
ATOM 3053 C C . VAL B 1 156 ? 3 -3.564 3.34 1 78.62 156 VAL B C 1
ATOM 3055 O O . VAL B 1 156 ? 3.609 -3.062 4.285 1 78.62 156 VAL B O 1
ATOM 3058 N N . THR B 1 157 ? 3.246 -3.258 2.078 1 82.44 157 THR B N 1
ATOM 3059 C CA . THR B 1 157 ? 4.328 -2.332 1.762 1 82.44 157 THR B CA 1
ATOM 3060 C C . THR B 1 157 ? 4.086 -0.973 2.41 1 82.44 157 THR B C 1
ATOM 3062 O O . THR B 1 157 ? 4.961 -0.437 3.09 1 82.44 157 THR B O 1
ATOM 3065 N N . GLY B 1 158 ? 2.932 -0.474 2.213 1 84.44 158 GLY B N 1
ATOM 3066 C CA . GLY B 1 158 ? 2.584 0.8 2.822 1 84.44 158 GLY B CA 1
ATOM 3067 C C . GLY B 1 158 ? 2.586 0.757 4.34 1 84.44 158 GLY B C 1
ATOM 3068 O O . GLY B 1 158 ? 3.037 1.699 4.992 1 84.44 158 GLY B O 1
ATOM 3069 N N . THR B 1 159 ? 2.119 -0.302 4.871 1 85.88 159 THR B N 1
ATOM 3070 C CA . THR B 1 159 ? 2.051 -0.441 6.324 1 85.88 159 THR B CA 1
ATOM 3071 C C . THR B 1 159 ? 3.449 -0.546 6.926 1 85.88 159 THR B C 1
ATOM 3073 O O . THR B 1 159 ? 3.707 -0.016 8.008 1 85.88 159 THR B O 1
ATOM 3076 N N . LEU B 1 160 ? 4.281 -1.229 6.23 1 87.88 160 LEU B N 1
ATOM 3077 C CA . LEU B 1 160 ? 5.664 -1.32 6.688 1 87.88 160 LEU B CA 1
ATOM 3078 C C . LEU B 1 160 ? 6.34 0.045 6.645 1 87.88 160 LEU B C 1
ATOM 3080 O O . LEU B 1 160 ? 7.105 0.393 7.547 1 87.88 160 LEU B O 1
ATOM 3084 N N . THR B 1 161 ? 6.086 0.704 5.566 1 89.25 161 THR B N 1
ATOM 3085 C CA . THR B 1 161 ? 6.625 2.053 5.449 1 89.25 161 THR B CA 1
ATOM 3086 C C . THR B 1 161 ? 6.152 2.926 6.609 1 89.25 161 THR B C 1
ATOM 3088 O O . THR B 1 161 ? 6.961 3.588 7.262 1 89.25 161 THR B O 1
ATOM 3091 N N . ASP B 1 162 ? 4.891 2.904 6.855 1 89.75 162 ASP B N 1
ATOM 3092 C CA . ASP B 1 162 ? 4.32 3.701 7.938 1 89.75 162 ASP B CA 1
ATOM 3093 C C . ASP B 1 162 ? 4.859 3.252 9.289 1 89.75 162 ASP B C 1
ATOM 3095 O O . ASP B 1 162 ? 5.098 4.078 10.18 1 89.75 162 ASP B O 1
ATOM 3099 N N . ALA B 1 163 ? 4.977 2.006 9.43 1 90.31 163 ALA B N 1
ATOM 3100 C CA . ALA B 1 163 ? 5.555 1.475 10.664 1 90.31 163 ALA B CA 1
ATOM 3101 C C . ALA B 1 163 ? 6.98 1.973 10.859 1 90.31 163 ALA B C 1
ATOM 3103 O O . ALA B 1 163 ? 7.375 2.324 11.977 1 90.31 163 ALA B O 1
ATOM 3104 N N . GLY B 1 164 ? 7.75 1.927 9.828 1 92.38 164 GLY B N 1
ATOM 3105 C CA . GLY B 1 164 ? 9.109 2.439 9.891 1 92.38 164 GLY B CA 1
ATOM 3106 C C . GLY B 1 164 ? 9.18 3.912 10.25 1 92.38 164 GLY B C 1
ATOM 3107 O O . GLY B 1 164 ? 10 4.32 11.07 1 92.38 164 GLY B O 1
ATOM 3108 N N . ILE B 1 165 ? 8.367 4.668 9.617 1 90.75 165 ILE B N 1
ATOM 3109 C CA . ILE B 1 165 ? 8.312 6.098 9.898 1 90.75 165 ILE B CA 1
ATOM 3110 C C . ILE B 1 165 ? 7.902 6.316 11.359 1 90.75 165 ILE B C 1
ATOM 3112 O O . ILE B 1 165 ? 8.508 7.125 12.062 1 90.75 165 ILE B O 1
ATOM 3116 N N . ALA B 1 166 ? 6.859 5.602 11.805 1 90.69 166 ALA B N 1
ATOM 3117 C CA . ALA B 1 166 ? 6.414 5.711 13.188 1 90.69 166 ALA B CA 1
ATOM 3118 C C . ALA B 1 166 ? 7.523 5.312 14.156 1 90.69 166 ALA B C 1
ATOM 3120 O O . ALA B 1 166 ? 7.734 5.973 15.18 1 90.69 166 ALA B O 1
ATOM 3121 N N . LEU B 1 167 ? 8.172 4.281 13.82 1 91.69 167 LEU B N 1
ATOM 3122 C CA . LEU B 1 167 ? 9.281 3.828 14.648 1 91.69 167 LEU B CA 1
ATOM 3123 C C . LEU B 1 167 ? 10.391 4.875 14.695 1 91.69 167 LEU B C 1
ATOM 3125 O O . LEU B 1 167 ? 10.977 5.121 15.75 1 91.69 167 LEU B O 1
ATOM 3129 N N . GLY B 1 168 ? 10.703 5.43 13.562 1 90.88 168 GLY B N 1
ATOM 3130 C CA . GLY B 1 168 ? 11.664 6.523 13.539 1 90.88 168 GLY B CA 1
ATOM 3131 C C . GLY B 1 168 ? 11.258 7.691 14.422 1 90.88 168 GLY B C 1
ATOM 3132 O O . GLY B 1 168 ? 12.102 8.281 15.102 1 90.88 168 GLY B O 1
ATOM 3133 N N . SER B 1 169 ? 10 7.988 14.383 1 89.69 169 SER B N 1
ATOM 3134 C CA . SER B 1 169 ? 9.484 9.062 15.227 1 89.69 169 SER B CA 1
ATOM 3135 C C . SER B 1 169 ? 9.602 8.711 16.703 1 89.69 169 SER B C 1
ATOM 3137 O O . SER B 1 169 ? 9.945 9.57 17.531 1 89.69 169 SER B O 1
ATOM 3139 N N . VAL B 1 170 ? 9.312 7.516 17.078 1 89.12 170 VAL B N 1
ATOM 3140 C CA . VAL B 1 170 ? 9.43 7.055 18.453 1 89.12 170 VAL B CA 1
ATOM 3141 C C . VAL B 1 170 ? 10.883 7.137 18.906 1 89.12 170 VAL B C 1
ATOM 3143 O O . VAL B 1 170 ? 11.164 7.59 20.016 1 89.12 170 VAL B O 1
ATOM 3146 N N . LEU B 1 171 ? 11.742 6.742 18.078 1 89.38 171 LEU B N 1
ATOM 3147 C CA . LEU B 1 171 ? 13.164 6.754 18.406 1 89.38 171 LEU B CA 1
ATOM 3148 C C . LEU B 1 171 ? 13.664 8.18 18.594 1 89.38 171 LEU B C 1
ATOM 3150 O O . LEU B 1 171 ? 14.461 8.453 19.5 1 89.38 171 LEU B O 1
ATOM 3154 N N . THR B 1 172 ? 13.25 9.016 17.734 1 85.62 172 THR B N 1
ATOM 3155 C CA . THR B 1 172 ? 13.641 10.422 17.844 1 85.62 172 THR B CA 1
ATOM 3156 C C . THR B 1 172 ? 13.117 11.023 19.156 1 85.62 172 THR B C 1
ATOM 3158 O O . THR B 1 172 ? 13.828 11.773 19.812 1 85.62 172 THR B O 1
ATOM 3161 N N . ALA B 1 173 ? 11.852 10.734 19.391 1 82.69 173 ALA B N 1
ATOM 3162 C CA . ALA B 1 173 ? 11.266 11.234 20.625 1 82.69 173 ALA B CA 1
ATOM 3163 C C . ALA B 1 173 ? 11.992 10.672 21.844 1 82.69 173 ALA B C 1
ATOM 3165 O O . ALA B 1 173 ? 12.164 11.367 22.844 1 82.69 173 ALA B O 1
ATOM 3166 N N . TRP B 1 174 ? 12.359 9.461 21.75 1 81.56 174 TRP B N 1
ATOM 3167 C CA . TRP B 1 174 ? 13.07 8.797 22.844 1 81.56 174 TRP B CA 1
ATOM 3168 C C . TRP B 1 174 ? 14.453 9.391 23.047 1 81.56 174 TRP B C 1
ATOM 3170 O O . TRP B 1 174 ? 14.898 9.594 24.172 1 81.56 174 TRP B O 1
ATOM 3180 N N . PHE B 1 175 ? 15.109 9.648 22.016 1 80.38 175 PHE B N 1
ATOM 3181 C CA . PHE B 1 175 ? 16.484 10.133 22.078 1 80.38 175 PHE B CA 1
ATOM 3182 C C . PHE B 1 175 ? 16.516 11.609 22.453 1 80.38 175 PHE B C 1
ATOM 3184 O O . PHE B 1 175 ? 17.422 12.07 23.125 1 80.38 175 PHE B O 1
ATOM 3191 N N . GLN B 1 176 ? 15.609 12.367 21.828 1 70.62 176 GLN B N 1
ATOM 3192 C CA . GLN B 1 176 ? 15.641 13.812 22.062 1 70.62 176 GLN B CA 1
ATOM 3193 C C . GLN B 1 176 ? 14.859 14.172 23.328 1 70.62 176 GLN B C 1
ATOM 3195 O O . GLN B 1 176 ? 14.898 15.32 23.766 1 70.62 176 GLN B O 1
ATOM 3200 N N . ARG B 1 177 ? 14.508 13.273 24.141 1 61.5 177 ARG B N 1
ATOM 3201 C CA . ARG B 1 177 ? 13.781 13.523 25.375 1 61.5 177 ARG B CA 1
ATOM 3202 C C . ARG B 1 177 ? 12.75 14.633 25.188 1 61.5 177 ARG B C 1
ATOM 3204 O O . ARG B 1 177 ? 12.484 15.406 26.109 1 61.5 177 ARG B O 1
ATOM 3211 N N . ASP B 1 178 ? 12.547 14.953 23.891 1 56.66 178 ASP B N 1
ATOM 3212 C CA . ASP B 1 178 ? 11.711 16.125 23.625 1 56.66 178 ASP B CA 1
ATOM 3213 C C . ASP B 1 178 ? 10.234 15.773 23.703 1 56.66 178 ASP B C 1
ATOM 3215 O O . ASP B 1 178 ? 9.797 14.766 23.125 1 56.66 178 ASP B O 1
ATOM 3219 N N . ARG B 1 179 ? 9.562 16.109 24.656 1 55.19 179 ARG B N 1
ATOM 3220 C CA . ARG B 1 179 ? 8.164 15.961 25.062 1 55.19 179 ARG B CA 1
ATOM 3221 C C . ARG B 1 179 ? 7.227 16.5 24 1 55.19 179 ARG B C 1
ATOM 3223 O O . ARG B 1 179 ? 6.008 16.375 24.109 1 55.19 179 ARG B O 1
ATOM 3230 N N . SER B 1 180 ? 7.773 17.297 22.969 1 52.91 180 SER B N 1
ATOM 3231 C CA . SER B 1 180 ? 6.848 18.031 22.109 1 52.91 180 SER B CA 1
ATOM 3232 C C . SER B 1 180 ? 6.133 17.109 21.141 1 52.91 180 SER B C 1
ATOM 3234 O O . SER B 1 180 ? 5.055 17.438 20.641 1 52.91 180 SER B O 1
ATOM 3236 N N . GLN B 1 181 ? 6.824 16.031 20.703 1 58.78 181 GLN B N 1
ATOM 3237 C CA . GLN B 1 181 ? 6.078 15.172 19.797 1 58.78 181 GLN B CA 1
ATOM 3238 C C . GLN B 1 181 ? 5.375 14.055 20.562 1 58.78 181 GLN B C 1
ATOM 3240 O O . GLN B 1 181 ? 5.965 13.43 21.438 1 58.78 181 GLN B O 1
ATOM 3245 N N . PRO B 1 182 ? 4.004 14.109 20.516 1 64.62 182 PRO B N 1
ATOM 3246 C CA . PRO B 1 182 ? 3.279 13.109 21.297 1 64.62 182 PRO B CA 1
ATOM 3247 C C . PRO B 1 182 ? 3.758 11.68 21.031 1 64.62 182 PRO B C 1
ATOM 3249 O O . PRO B 1 182 ? 3.348 11.07 20.031 1 64.62 182 PRO B O 1
ATOM 3252 N N . MET B 1 183 ? 4.84 11.336 21.672 1 76.5 183 MET B N 1
ATOM 3253 C CA . MET B 1 183 ? 5.395 9.984 21.656 1 76.5 183 MET B CA 1
ATOM 3254 C C . MET B 1 183 ? 4.285 8.938 21.703 1 76.5 183 MET B C 1
ATOM 3256 O O . MET B 1 183 ? 4.359 7.91 21.031 1 76.5 183 MET B O 1
ATOM 3260 N N . THR B 1 184 ? 3.248 9.328 22.344 1 79.12 184 THR B N 1
ATOM 3261 C CA . THR B 1 184 ? 2.166 8.375 22.547 1 79.12 184 THR B CA 1
ATOM 3262 C C . THR B 1 184 ? 1.44 8.086 21.234 1 79.12 184 THR B C 1
ATOM 3264 O O . THR B 1 184 ? 1.122 6.93 20.938 1 79.12 184 THR B O 1
ATOM 3267 N N . ALA B 1 185 ? 1.318 9.109 20.484 1 80.19 185 ALA B N 1
ATOM 3268 C CA . ALA B 1 185 ? 0.619 8.938 19.203 1 80.19 185 ALA B CA 1
ATOM 3269 C C . ALA B 1 185 ? 1.452 8.117 18.234 1 80.19 185 ALA B C 1
ATOM 3271 O O . ALA B 1 185 ? 0.924 7.242 17.531 1 80.19 185 ALA B O 1
ATOM 3272 N N . ALA B 1 186 ? 2.73 8.406 18.266 1 83.12 186 ALA B N 1
ATOM 3273 C CA . ALA B 1 186 ? 3.633 7.68 17.391 1 83.12 186 ALA B CA 1
ATOM 3274 C C . ALA B 1 186 ? 3.719 6.207 17.781 1 83.12 186 ALA B C 1
ATOM 3276 O O . ALA B 1 186 ? 3.744 5.328 16.906 1 83.12 186 ALA B O 1
ATOM 3277 N N . CYS B 1 187 ? 3.68 5.973 18.969 1 87 187 CYS B N 1
ATOM 3278 C CA . CYS B 1 187 ? 3.748 4.605 19.469 1 87 187 CYS B CA 1
ATOM 3279 C C . CYS B 1 187 ? 2.475 3.836 19.141 1 87 187 CYS B C 1
ATOM 3281 O O . CYS B 1 187 ? 2.533 2.676 18.734 1 87 187 CYS B O 1
ATOM 3283 N N . GLN B 1 188 ? 1.384 4.492 19.328 1 85.12 188 GLN B N 1
ATOM 3284 C CA . GLN B 1 188 ? 0.108 3.85 19.031 1 85.12 188 GLN B CA 1
ATOM 3285 C C . GLN B 1 188 ? -0.014 3.523 17.547 1 85.12 188 GLN B C 1
ATOM 3287 O O . GLN B 1 188 ? -0.531 2.467 17.172 1 85.12 188 GLN B O 1
ATOM 3292 N N . GLN B 1 189 ? 0.462 4.418 16.797 1 84.5 189 GLN B N 1
ATOM 3293 C CA . GLN B 1 189 ? 0.441 4.18 15.359 1 84.5 189 GLN B CA 1
ATOM 3294 C C . GLN B 1 189 ? 1.34 3.006 14.984 1 84.5 189 GLN B C 1
ATOM 3296 O O . GLN B 1 189 ? 0.965 2.17 14.156 1 84.5 189 GLN B O 1
ATOM 3301 N N . PHE B 1 190 ? 2.467 3.008 15.594 1 89.56 190 PHE B N 1
ATOM 3302 C CA . PHE B 1 190 ? 3.416 1.933 15.336 1 89.56 190 PHE B CA 1
ATOM 3303 C C . PHE B 1 190 ? 2.812 0.579 15.688 1 89.56 190 PHE B C 1
ATOM 3305 O O . PHE B 1 190 ? 2.896 -0.369 14.906 1 89.56 190 PHE B O 1
ATOM 3312 N N . VAL B 1 191 ? 2.203 0.518 16.797 1 88.94 191 VAL B N 1
A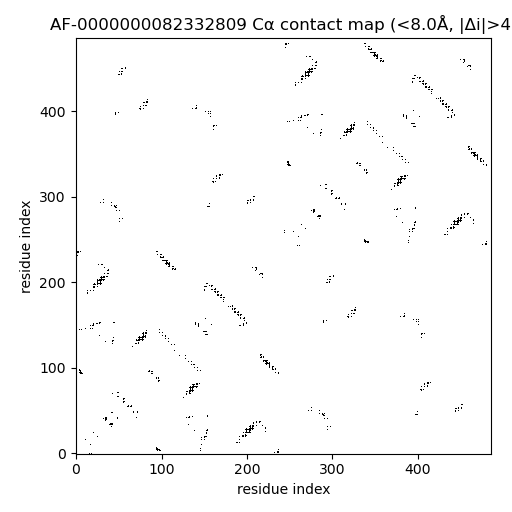TOM 3313 C CA . VAL B 1 191 ? 1.62 -0.732 17.281 1 88.94 191 VAL B CA 1
ATOM 3314 C C . VAL B 1 191 ? 0.483 -1.156 16.344 1 88.94 191 VAL B C 1
ATOM 3316 O O . VAL B 1 191 ? 0.338 -2.34 16.031 1 88.94 191 VAL B O 1
ATOM 3319 N N . THR B 1 192 ? -0.29 -0.236 15.945 1 86.31 192 THR B N 1
ATOM 3320 C CA . THR B 1 192 ? -1.395 -0.54 15.047 1 86.31 192 THR B CA 1
ATOM 3321 C C . THR B 1 192 ? -0.877 -1.136 13.742 1 86.31 192 THR B C 1
ATOM 3323 O O . THR B 1 192 ? -1.427 -2.119 13.242 1 86.31 192 THR B O 1
ATOM 3326 N N . HIS B 1 193 ? 0.185 -0.558 13.219 1 88.56 193 HIS B N 1
ATOM 3327 C CA . HIS B 1 193 ? 0.766 -1.063 11.984 1 88.56 193 HIS B CA 1
ATOM 3328 C C . HIS B 1 193 ? 1.36 -2.455 12.18 1 88.56 193 HIS B C 1
ATOM 3330 O O . HIS B 1 193 ? 1.221 -3.322 11.312 1 88.56 193 HIS B O 1
ATOM 3336 N N . LEU B 1 194 ? 1.963 -2.631 13.32 1 88.44 194 LEU B N 1
ATOM 3337 C CA . LEU B 1 194 ? 2.555 -3.93 13.617 1 88.44 194 LEU B CA 1
ATOM 3338 C C . LEU B 1 194 ? 1.48 -5.004 13.742 1 88.44 194 LEU B C 1
ATOM 3340 O O . LEU B 1 194 ? 1.643 -6.109 13.219 1 88.44 194 LEU B O 1
ATOM 3344 N N . VAL B 1 195 ? 0.42 -4.645 14.367 1 89.19 195 VAL B N 1
ATOM 3345 C CA . VAL B 1 195 ? -0.689 -5.578 14.516 1 89.19 195 VAL B CA 1
ATOM 3346 C C . VAL B 1 195 ? -1.255 -5.938 13.148 1 89.19 195 VAL B C 1
ATOM 3348 O O . VAL B 1 195 ? -1.568 -7.102 12.883 1 89.19 195 VAL B O 1
ATOM 3351 N N . THR B 1 196 ? -1.349 -4.988 12.344 1 87.62 196 THR B N 1
ATOM 3352 C CA . THR B 1 196 ? -1.875 -5.211 11 1 87.62 196 THR B CA 1
ATOM 3353 C C . THR B 1 196 ? -0.993 -6.188 10.234 1 87.62 196 THR B C 1
ATOM 3355 O O . THR B 1 196 ? -1.489 -7.156 9.656 1 87.62 196 THR B O 1
ATOM 3358 N N . ILE B 1 197 ? 0.256 -6 10.305 1 87.06 197 ILE B N 1
ATOM 3359 C CA . ILE B 1 197 ? 1.207 -6.812 9.555 1 87.06 197 ILE B CA 1
ATOM 3360 C C . ILE B 1 197 ? 1.212 -8.234 10.102 1 87.06 197 ILE B C 1
ATOM 3362 O O . ILE B 1 197 ? 1.128 -9.203 9.336 1 87.06 197 ILE B O 1
ATOM 3366 N N . VAL B 1 198 ? 1.326 -8.359 11.359 1 87.69 198 VAL B N 1
ATOM 3367 C CA . VAL B 1 198 ? 1.396 -9.664 12 1 87.69 198 VAL B CA 1
ATOM 3368 C C . VAL B 1 198 ? 0.093 -10.43 11.766 1 87.69 198 VAL B C 1
ATOM 3370 O O . VAL B 1 198 ? 0.106 -11.641 11.539 1 87.69 198 VAL B O 1
ATOM 3373 N N . SER B 1 199 ? -0.988 -9.719 11.836 1 89.06 199 SER B N 1
ATOM 3374 C CA . SER B 1 199 ? -2.281 -10.344 11.578 1 89.06 199 SER B CA 1
ATOM 3375 C C . SER B 1 199 ? -2.377 -10.844 10.141 1 89.06 199 SER B C 1
ATOM 3377 O O . SER B 1 199 ? -2.861 -11.953 9.898 1 89.06 199 SER B O 1
ATOM 3379 N N . PHE B 1 200 ? -1.937 -10.086 9.266 1 87 200 PHE B N 1
ATOM 3380 C CA . PHE B 1 200 ? -1.946 -10.477 7.863 1 87 200 PHE B CA 1
ATOM 3381 C C . PHE B 1 200 ? -1.082 -11.711 7.641 1 87 200 PHE B C 1
ATOM 3383 O O . PHE B 1 200 ? -1.498 -12.648 6.957 1 87 200 PHE B O 1
ATOM 3390 N N . LEU B 1 201 ? 0.091 -11.688 8.211 1 84.25 201 LEU B N 1
ATOM 3391 C CA . LEU B 1 201 ? 1.03 -12.797 8.055 1 84.25 201 LEU B CA 1
ATOM 3392 C C . LEU B 1 201 ? 0.49 -14.062 8.703 1 84.25 201 LEU B C 1
ATOM 3394 O O . LEU B 1 201 ? 0.583 -15.148 8.125 1 84.25 201 LEU B O 1
ATOM 3398 N N . SER B 1 202 ? 0.015 -13.922 9.875 1 86.5 202 SER B N 1
ATOM 3399 C CA . SER B 1 202 ? -0.542 -15.07 10.578 1 86.5 202 SER B CA 1
ATOM 3400 C C . SER B 1 202 ? -1.749 -15.641 9.844 1 86.5 202 SER B C 1
ATOM 3402 O O . SER B 1 202 ? -1.913 -16.859 9.758 1 86.5 202 SER B O 1
ATOM 3404 N N . GLY B 1 203 ? -2.607 -14.781 9.359 1 85.75 203 GLY B N 1
ATOM 3405 C CA . GLY B 1 203 ? -3.717 -15.234 8.539 1 85.75 203 GLY B CA 1
ATOM 3406 C C . GLY B 1 203 ? -3.27 -15.961 7.285 1 85.75 203 GLY B C 1
ATOM 3407 O O . GLY B 1 203 ? -3.854 -16.984 6.91 1 85.75 203 GLY B O 1
ATOM 3408 N N . GLY B 1 204 ? -2.281 -15.375 6.66 1 83.5 204 GLY B N 1
ATOM 3409 C CA . GLY B 1 204 ? -1.729 -16.031 5.484 1 83.5 204 GLY B CA 1
ATOM 3410 C C . GLY B 1 204 ? -1.201 -17.422 5.777 1 83.5 204 GLY B C 1
ATOM 3411 O O . GLY B 1 204 ? -1.447 -18.359 5.012 1 83.5 204 GLY B O 1
ATOM 3412 N N . MET B 1 205 ? -0.461 -17.562 6.805 1 83.44 205 MET B N 1
ATOM 3413 C CA . MET B 1 205 ? 0.07 -18.859 7.211 1 83.44 205 MET B CA 1
ATOM 3414 C C . MET B 1 205 ? -1.06 -19.844 7.504 1 83.44 205 MET B C 1
ATOM 3416 O O . MET B 1 205 ? -1.021 -20.984 7.059 1 83.44 205 MET B O 1
ATOM 3420 N N . ALA B 1 206 ? -1.998 -19.375 8.242 1 83.5 206 ALA B N 1
ATOM 3421 C CA . ALA B 1 206 ? -3.154 -20.203 8.57 1 83.5 206 ALA B CA 1
ATOM 3422 C C . ALA B 1 206 ? -3.91 -20.609 7.305 1 83.5 206 ALA B C 1
ATOM 3424 O O . ALA B 1 206 ? -4.363 -21.75 7.188 1 83.5 206 ALA B O 1
ATOM 3425 N N . GLY B 1 207 ? -4.066 -19.672 6.426 1 81.38 207 GLY B N 1
ATOM 3426 C CA . GLY B 1 207 ? -4.758 -19.953 5.18 1 81.38 207 GLY B CA 1
ATOM 3427 C C . GLY B 1 207 ? -4.066 -21.016 4.336 1 81.38 207 GLY B C 1
ATOM 3428 O O . GLY B 1 207 ? -4.719 -21.875 3.762 1 81.38 207 GLY B O 1
ATOM 3429 N N . LEU B 1 208 ? -2.777 -20.938 4.215 1 78.56 208 LEU B N 1
ATOM 3430 C CA . LEU B 1 208 ? -2.021 -21.906 3.436 1 78.56 208 LEU B CA 1
ATOM 3431 C C . LEU B 1 208 ? -2.133 -23.297 4.055 1 78.56 208 LEU B C 1
ATOM 3433 O O . LEU B 1 208 ? -2.279 -24.297 3.336 1 78.56 208 LEU B O 1
ATOM 3437 N N . LEU B 1 209 ? -2.006 -23.344 5.379 1 79.94 209 LEU B N 1
ATOM 3438 C CA . LEU B 1 209 ? -2.115 -24.609 6.074 1 79.94 209 LEU B CA 1
ATOM 3439 C C . LEU B 1 209 ? -3.504 -25.219 5.891 1 79.94 209 LEU B C 1
ATOM 3441 O O . LEU B 1 209 ? -3.641 -26.422 5.699 1 79.94 209 LEU B O 1
ATOM 3445 N N . LEU B 1 210 ? -4.512 -24.375 5.941 1 78.94 210 LEU B N 1
ATOM 3446 C CA . LEU B 1 210 ? -5.887 -24.828 5.758 1 78.94 210 LEU B CA 1
ATOM 3447 C C . LEU B 1 210 ? -6.113 -25.312 4.328 1 78.94 210 LEU B C 1
ATOM 3449 O O . LEU B 1 210 ? -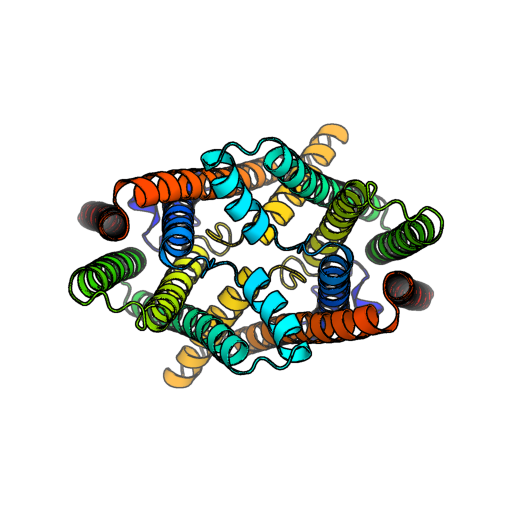6.816 -26.297 4.102 1 78.94 210 LEU B O 1
ATOM 3453 N N . PHE B 1 211 ? -5.535 -24.594 3.406 1 78 211 PHE B N 1
ATOM 3454 C CA . PHE B 1 211 ? -5.711 -24.969 2.01 1 78 211 PHE B CA 1
ATOM 3455 C C . PHE B 1 211 ? -5.008 -26.297 1.719 1 78 211 PHE B C 1
ATOM 3457 O O . PHE B 1 211 ? -5.508 -27.109 0.943 1 78 211 PHE B O 1
ATOM 3464 N N . GLU B 1 212 ? -3.832 -26.438 2.205 1 77.94 212 GLU B N 1
ATOM 3465 C CA . GLU B 1 212 ? -3.094 -27.688 2.004 1 77.94 212 GLU B CA 1
ATOM 3466 C C . GLU B 1 212 ? -3.871 -28.875 2.543 1 77.94 212 GLU B C 1
ATOM 3468 O O . GLU B 1 212 ? -3.818 -29.969 1.97 1 77.94 212 GLU B O 1
ATOM 3473 N N . GLN B 1 213 ? -4.617 -28.672 3.57 1 80.12 213 GLN B N 1
ATOM 3474 C CA . GLN B 1 213 ? -5.324 -29.766 4.219 1 80.12 213 GLN B CA 1
ATOM 3475 C C . GLN B 1 213 ? -6.715 -29.953 3.611 1 80.12 213 GLN B C 1
ATOM 3477 O O . GLN B 1 213 ? -7.176 -31.094 3.449 1 80.12 213 GLN B O 1
ATOM 3482 N N . PHE B 1 214 ? -7.445 -28.781 3.252 1 78.25 214 PHE B N 1
ATOM 3483 C CA . PHE B 1 214 ? -8.867 -28.906 2.928 1 78.25 214 PHE B CA 1
ATOM 3484 C C . PHE B 1 214 ? -9.133 -28.406 1.514 1 78.25 214 PHE B C 1
ATOM 3486 O O . PHE B 1 214 ? -10.266 -28.484 1.028 1 78.25 214 PHE B O 1
ATOM 3493 N N . SER B 1 215 ? -8.078 -27.812 0.839 1 76.12 215 SER B N 1
ATOM 3494 C CA . SER B 1 215 ? -8.203 -27.328 -0.532 1 76.12 215 SER B CA 1
ATOM 3495 C C . SER B 1 215 ? -9.297 -26.266 -0.65 1 76.12 215 SER B C 1
ATOM 3497 O O . SER B 1 215 ? -9.344 -25.312 0.13 1 76.12 215 SER B O 1
ATOM 3499 N N . PHE B 1 216 ? -10.242 -26.438 -1.552 1 72 216 PHE B N 1
ATOM 3500 C CA . PHE B 1 216 ? -11.227 -25.406 -1.853 1 72 216 PHE B CA 1
ATOM 3501 C C . PHE B 1 216 ? -12.266 -25.312 -0.739 1 72 216 PHE B C 1
ATOM 3503 O O . PHE B 1 216 ? -12.859 -24.25 -0.531 1 72 216 PHE B O 1
ATOM 3510 N N . SER B 1 217 ? -12.398 -26.375 0.059 1 73.56 217 SER B N 1
ATOM 3511 C CA . SER B 1 217 ? -13.336 -26.344 1.178 1 73.56 217 SER B CA 1
ATOM 3512 C C . SER B 1 217 ? -12.898 -25.344 2.238 1 73.56 217 SER B C 1
ATOM 3514 O O . SER B 1 217 ? -13.727 -24.859 3.023 1 73.56 217 SER B O 1
ATOM 3516 N N . SER B 1 218 ? -11.617 -25.047 2.217 1 76.5 218 SER B N 1
ATOM 3517 C CA . SER B 1 218 ? -11.102 -24.078 3.176 1 76.5 218 SER B CA 1
ATOM 3518 C C . SER B 1 218 ? -11.633 -22.672 2.889 1 76.5 218 SER B C 1
ATOM 3520 O O . SER B 1 218 ? -11.773 -21.859 3.803 1 76.5 218 SER B O 1
ATOM 3522 N N . MET B 1 219 ? -11.992 -22.453 1.664 1 76.75 219 MET B N 1
ATOM 3523 C CA . MET B 1 219 ? -12.523 -21.141 1.299 1 76.75 219 MET B CA 1
ATOM 3524 C C . MET B 1 219 ? -13.906 -20.922 1.912 1 76.75 219 MET B C 1
ATOM 3526 O O . MET B 1 219 ? -14.273 -19.797 2.232 1 76.75 219 MET B O 1
ATOM 3530 N N . ILE B 1 220 ? -14.586 -22 2.094 1 77.69 220 ILE B N 1
ATOM 3531 C CA . ILE B 1 220 ? -15.891 -21.922 2.744 1 77.69 220 ILE B CA 1
ATOM 3532 C C . ILE B 1 220 ? -15.719 -21.5 4.203 1 77.69 220 ILE B C 1
ATOM 3534 O O . ILE B 1 220 ? -16.484 -20.703 4.719 1 77.69 220 ILE B O 1
ATOM 3538 N N . ALA B 1 221 ? -14.648 -22.016 4.727 1 77.69 221 ALA B N 1
ATOM 3539 C CA . ALA B 1 221 ? -14.375 -21.703 6.129 1 77.69 221 ALA B CA 1
ATOM 3540 C C . ALA B 1 221 ? -14.062 -20.219 6.301 1 77.69 221 ALA B C 1
ATOM 3542 O O . ALA B 1 221 ? -14.516 -19.594 7.258 1 77.69 221 ALA B O 1
ATOM 3543 N N . VAL B 1 222 ? -13.344 -19.703 5.41 1 78.25 222 VAL B N 1
ATOM 3544 C CA . VAL B 1 222 ? -12.992 -18.281 5.48 1 78.25 222 VAL B CA 1
ATOM 3545 C C . VAL B 1 222 ? -14.242 -17.438 5.266 1 78.25 222 VAL B C 1
ATOM 3547 O O . VAL B 1 222 ? -14.445 -16.438 5.965 1 78.25 222 VAL B O 1
ATOM 3550 N N . GLY B 1 223 ? -14.977 -17.859 4.281 1 81.06 223 GLY B N 1
ATOM 3551 C CA . GLY B 1 223 ? -16.234 -17.156 4.07 1 81.06 223 GLY B CA 1
ATOM 3552 C C . GLY B 1 223 ? -17.141 -17.172 5.293 1 81.06 223 GLY B C 1
ATOM 3553 O O . GLY B 1 223 ? -17.719 -16.141 5.648 1 81.06 223 GLY B O 1
ATOM 3554 N N . MET B 1 224 ? -17.203 -18.297 5.914 1 83.69 224 MET B N 1
ATOM 3555 C CA . MET B 1 224 ? -18 -18.438 7.125 1 83.69 224 MET B CA 1
ATOM 3556 C C . MET B 1 224 ? -17.453 -17.547 8.234 1 83.69 224 MET B C 1
ATOM 3558 O O . MET B 1 224 ? -18.234 -16.953 9 1 83.69 224 MET B O 1
ATOM 3562 N N . PHE B 1 225 ? -16.172 -17.516 8.312 1 81.94 225 PHE B N 1
ATOM 3563 C CA . PHE B 1 225 ? -15.531 -16.656 9.297 1 81.94 225 PHE B CA 1
ATOM 3564 C C . PHE B 1 225 ? -15.922 -15.195 9.086 1 81.94 225 PHE B C 1
ATOM 3566 O O . PHE B 1 225 ? -16.281 -14.5 10.039 1 81.94 225 PHE B O 1
ATOM 3573 N N . LEU B 1 226 ? -15.922 -14.742 7.883 1 80.62 226 LEU B N 1
ATOM 3574 C CA . LEU B 1 226 ? -16.281 -13.367 7.566 1 80.62 226 LEU B CA 1
ATOM 3575 C C . LEU B 1 226 ? -17.75 -13.109 7.871 1 80.62 226 LEU B C 1
ATOM 3577 O O . LEU B 1 226 ? -18.109 -12.055 8.406 1 80.62 226 LEU B O 1
ATOM 3581 N N . VAL B 1 227 ? -18.594 -14.055 7.578 1 85.5 227 VAL B N 1
ATOM 3582 C CA . VAL B 1 227 ? -20.031 -13.938 7.824 1 85.5 227 VAL B CA 1
ATOM 3583 C C . VAL B 1 227 ? -20.281 -13.836 9.328 1 85.5 227 VAL B C 1
ATOM 3585 O O . VAL B 1 227 ? -21.094 -13.008 9.766 1 85.5 227 VAL B O 1
ATOM 3588 N N . LEU B 1 228 ? -19.594 -14.633 10.055 1 85.56 228 LEU B N 1
ATOM 3589 C CA . LEU B 1 228 ? -19.781 -14.641 11.5 1 85.56 228 LEU B CA 1
ATOM 3590 C C . LEU B 1 228 ? -19.359 -13.305 12.117 1 85.56 228 LEU B C 1
ATOM 3592 O O . LEU B 1 228 ? -20.062 -12.773 12.977 1 85.56 228 LEU B O 1
ATOM 3596 N N . ILE B 1 229 ? -18.281 -12.82 11.656 1 79 229 ILE B N 1
ATOM 3597 C CA . ILE B 1 229 ? -17.797 -11.531 12.156 1 79 229 ILE B CA 1
ATOM 3598 C C . ILE B 1 229 ? -18.812 -10.438 11.797 1 79 229 ILE B C 1
ATOM 3600 O O . ILE B 1 229 ? -19.125 -9.586 12.625 1 79 229 ILE B O 1
ATOM 3604 N N . ALA B 1 230 ? -19.281 -10.484 10.602 1 80.31 230 ALA B N 1
ATOM 3605 C CA . ALA B 1 230 ? -20.234 -9.484 10.133 1 80.31 230 ALA B CA 1
ATOM 3606 C C . ALA B 1 230 ? -21.531 -9.555 10.938 1 80.31 230 ALA B C 1
ATOM 3608 O O . ALA B 1 230 ? -22.047 -8.531 11.383 1 80.31 230 ALA B O 1
ATOM 3609 N N . ILE B 1 231 ? -22.016 -10.727 11.156 1 84.31 231 ILE B N 1
ATOM 3610 C CA . ILE B 1 231 ? -23.266 -10.922 11.883 1 84.31 231 ILE B CA 1
ATOM 3611 C C . ILE B 1 231 ? -23.094 -10.477 13.336 1 84.31 231 ILE B C 1
ATOM 3613 O O . ILE B 1 231 ? -23.969 -9.812 13.891 1 84.31 231 ILE B O 1
ATOM 3617 N N . SER B 1 232 ? -22 -10.867 13.914 1 80.88 232 SER B N 1
ATOM 3618 C CA . SER B 1 232 ? -21.734 -10.477 15.297 1 80.88 232 SER B CA 1
ATOM 3619 C C . SER B 1 232 ? -21.688 -8.961 15.438 1 80.88 232 SER B C 1
ATOM 3621 O O . SER B 1 232 ? -22.203 -8.406 16.422 1 80.88 232 SER B O 1
ATOM 3623 N N . SER B 1 233 ? -21.078 -8.336 14.477 1 75.81 233 SER B N 1
ATOM 3624 C CA . SER B 1 233 ? -21 -6.883 14.5 1 75.81 233 SER B CA 1
ATOM 3625 C C . SER B 1 233 ? -22.375 -6.25 14.344 1 75.81 233 SER B C 1
ATOM 3627 O O . SER B 1 233 ? -22.688 -5.262 15.016 1 75.81 233 SER B O 1
ATOM 3629 N N . ILE B 1 234 ? -23.188 -6.781 13.547 1 75.38 234 ILE B N 1
ATOM 3630 C CA . ILE B 1 234 ? -24.531 -6.273 13.32 1 75.38 234 ILE B CA 1
ATOM 3631 C C . ILE B 1 234 ? -25.375 -6.438 14.586 1 75.38 234 ILE B C 1
ATOM 3633 O O . ILE B 1 234 ? -26.062 -5.504 15.008 1 75.38 234 ILE B O 1
ATOM 3637 N N . VAL B 1 235 ? -25.266 -7.578 15.148 1 77.81 235 VAL B N 1
ATOM 3638 C CA . VAL B 1 235 ? -26.047 -7.891 16.328 1 77.81 235 VAL B CA 1
ATOM 3639 C C . VAL B 1 235 ? -25.672 -6.941 17.469 1 77.81 235 VAL B C 1
ATOM 3641 O O . VAL B 1 235 ? -26.547 -6.406 18.156 1 77.81 235 VAL B O 1
ATOM 3644 N N . ILE B 1 236 ? -24.422 -6.746 17.641 1 71 236 ILE B N 1
ATOM 3645 C CA . ILE B 1 236 ? -23.953 -5.887 18.719 1 71 236 ILE B CA 1
ATOM 3646 C C . ILE B 1 236 ? -24.406 -4.449 18.469 1 71 236 ILE B C 1
ATOM 3648 O O . ILE B 1 236 ? -24.828 -3.76 19.406 1 71 236 ILE B O 1
ATOM 3652 N N . THR B 1 237 ? -24.328 -3.973 17.281 1 69.25 237 THR B N 1
ATOM 3653 C CA . THR B 1 237 ? -24.734 -2.609 16.938 1 69.25 237 THR B CA 1
ATOM 3654 C C . THR B 1 237 ? -26.234 -2.414 17.141 1 69.25 237 THR B C 1
ATOM 3656 O O . THR B 1 237 ? -26.656 -1.392 17.672 1 69.25 237 THR B O 1
ATOM 3659 N N . VAL B 1 238 ? -26.984 -3.34 16.688 1 68.62 238 VAL B N 1
ATOM 3660 C CA . VAL B 1 238 ? -28.438 -3.25 16.828 1 68.62 238 VAL B CA 1
ATOM 3661 C C . VAL B 1 238 ? -28.812 -3.303 18.297 1 68.62 238 VAL B C 1
ATOM 3663 O O . VAL B 1 238 ? -29.734 -2.596 18.734 1 68.62 238 VAL B O 1
ATOM 3666 N N . ARG B 1 239 ? -28.109 -4.074 19 1 68 239 ARG B N 1
ATOM 3667 C CA . ARG B 1 239 ? -28.391 -4.203 20.422 1 68 239 ARG B CA 1
ATOM 3668 C C . ARG B 1 239 ? -28.062 -2.914 21.172 1 68 239 ARG B C 1
ATOM 3670 O O . ARG B 1 239 ? -28.797 -2.518 22.078 1 68 239 ARG B O 1
ATOM 3677 N N . ILE B 1 240 ? -27.047 -2.336 20.781 1 61.97 240 ILE B N 1
ATOM 3678 C CA . ILE B 1 240 ? -26.656 -1.093 21.438 1 61.97 240 ILE B CA 1
ATOM 3679 C C . ILE B 1 240 ? -27.594 0.033 21.016 1 61.97 240 ILE B C 1
ATOM 3681 O O . ILE B 1 240 ? -27.906 0.922 21.812 1 61.97 240 ILE B O 1
ATOM 3685 N N . ALA B 1 241 ? -27.906 0.106 19.75 1 60.41 241 ALA B N 1
ATOM 3686 C CA . ALA B 1 241 ? -28.844 1.123 19.266 1 60.41 241 ALA B CA 1
ATOM 3687 C C . ALA B 1 241 ? -30.203 0.98 19.953 1 60.41 241 ALA B C 1
ATOM 3689 O O . ALA B 1 241 ? -30.922 1.965 20.125 1 60.41 241 ALA B O 1
ATOM 3690 N N . ARG B 1 242 ? -30.562 -0.171 20.25 1 54.97 242 ARG B N 1
ATOM 3691 C CA . ARG B 1 242 ? -31.844 -0.392 20.922 1 54.97 242 ARG B CA 1
ATOM 3692 C C . ARG B 1 242 ? -31.797 0.125 22.359 1 54.97 242 ARG B C 1
ATOM 3694 O O . ARG B 1 242 ? -32.844 0.484 22.922 1 54.97 242 ARG B O 1
ATOM 3701 N N . TYR B 1 243 ? -30.641 0.226 22.844 1 47.34 243 TYR B N 1
ATOM 3702 C CA . TYR B 1 243 ? -30.641 0.829 24.172 1 47.34 243 TYR B CA 1
ATOM 3703 C C . TYR B 1 243 ? -30.266 2.307 24.094 1 47.34 243 TYR B C 1
ATOM 3705 O O . TYR B 1 243 ? -29.438 2.705 23.281 1 47.34 243 TYR B O 1
#

pLDDT: mean 77.15, std 11.89, range [31.84, 93.62]

Nearest PDB structures (foldseek):
  8ex4-assembly1_A  TM=3.887E-01  e=6.839E-02  Homo sapiens
  6zgr-assembly1_A  TM=4.746E-01  e=2.353E-01  Syntrophobacter fumaroxidans MPOB
  8y66-assembly1_A  TM=4.804E-01  e=6.785E-01  Homo sapiens
  5ayn-assembly1_A  TM=5.626E-01  e=6.441E+00  Bdellovibrio bacteriovorus HD100
  6hcl-assembly1_A  TM=4.394E-01  e=1.107E-01  Syntrophobacter fumaroxidans MPOB

Organism: Erwinia amylovora (NCBI:txid552)

Secondary structure (DSSP, 8-state):
-GGGGS--SSPPPHHHHHHHHHHHHHHHHHHHHHHHHHHSS-TT-HHHHHHHHHHHHHHT-HHHHHHHHHHHHHHHHHHHHHHHHHHHHHHTT-TTHHHHHHHHHHHHHHHHHHHHHHS--GGGHHHHHHHHHHHHHHHHHHHHHHHTTS--TT-HHHHHHHHHHHHHHHHHHHHHT-TTS-HHHHHHHHHHHHHHHHHHHHHHHHHHHHHHHHTTHHHHHHHHHHHHHHHHHHHHHHHHHH-/-GGGGS--SSPPPHHHHHHHHHHHHHHHHHHHHHHHHHHSS-TT-HHHHHHHHHHHHHHT-HHHHHHHHHHHHHHHHHHHHHHHHHHHHHHTT-TTHHHHHHHHHHHHHHHHHHHHHHS--GGGHHHHHHHHHHHHHHHHHHHHHHHTTS--TT-HHHHHHHHHHHHHHHHHHHHHT-TTS-HHHHHHHHHHHHHHHHHHHHHHHHHHHHHHHHTTHHHHHHHHHHHHHHHHHHHHHHHHHH-

InterPro domains:
  IPR010699 Protein of unknown function DUF1275 [PF06912] (20-231)

Radius of gyration: 22.14 Å; Cα contacts (8 Å, |Δi|>4): 841; chains: 2; bounding box: 65×65×51 Å

Foldseek 3Di:
DLLLQFPDPDQDDLVSLLVLLLQLLLLLLLLQLLLCLQQVDRLLPLVVLVVVLVVCVVVVPVVSNVLSVLSVVLLVLLLVVLVVQVVVCVVVVNRLSLLVLLLVLLVVLLVLLVCCVVVVDPVCSSVSSSNSSNSSSNSQNSSCVSNVNLHGNSPLVVLVVLLVVLVVVLVCCVVVVDVPPVNVVSVSSNVSSVSNNVSSNVSNVVNNVLCVVPNSVVSNVSSVSSNVSSVVSVVVNVVVVVD/DLLLQFPDPDQDDLVSLLVLLLQLLLLLLLLQLLLCLQQVDRLLPLVVLVVVLVVCVVVVPVVSNVLSVLSVVLLVVLLVVLVVQVVVCVVVVNRLSLLVLLQVLLVVLLVLLVCCVVVVDPVCSSVSSSVSSNSSSNSQNSSCVSNVNLHGNSPLVVLVVLLVVLVVVLVCCVVVVDVPPVNVVSVSSNVSSVSNNVSSNVSNVVNNVLCVVPNSVVSNVSSVSSNVSSVVSVVVNVVVVVD